Protein AF-0000000077098777 (afdb_homodimer)

Structure (mmCIF, N/CA/C/O backbone):
data_AF-0000000077098777-model_v1
#
loop_
_entity.id
_entity.type
_entity.pdbx_description
1 polymer 'Flavodoxin-like protein'
#
loop_
_atom_site.group_PDB
_atom_site.id
_atom_site.type_symbol
_atom_site.label_atom_id
_atom_site.label_alt_id
_atom_site.label_comp_id
_atom_site.label_asym_id
_atom_site.label_entity_id
_atom_site.label_seq_id
_atom_site.pdbx_PDB_ins_code
_atom_site.Cartn_x
_atom_site.Cartn_y
_atom_site.Cartn_z
_atom_site.occupancy
_atom_site.B_iso_or_equiv
_atom_site.auth_seq_id
_atom_site.auth_comp_id
_atom_site.auth_asym_id
_atom_site.auth_atom_id
_atom_site.pdbx_PDB_model_num
ATOM 1 N N . MET A 1 1 ? -3.531 -32.281 -8.953 1 84.44 1 MET A N 1
ATOM 2 C CA . MET A 1 1 ? -4.68 -31.438 -9.25 1 84.44 1 MET A CA 1
ATOM 3 C C . MET A 1 1 ? -4.273 -29.969 -9.273 1 84.44 1 MET A C 1
ATOM 5 O O . MET A 1 1 ? -3.361 -29.547 -8.555 1 84.44 1 MET A O 1
ATOM 9 N N . LYS A 1 2 ? -4.91 -29.172 -10.102 1 94.19 2 LYS A N 1
ATOM 10 C CA . LYS A 1 2 ? -4.594 -27.75 -10.141 1 94.19 2 LYS A CA 1
ATOM 11 C C . LYS A 1 2 ? -5.008 -27.062 -8.836 1 94.19 2 LYS A C 1
ATOM 13 O O . LYS A 1 2 ? -5.887 -27.547 -8.125 1 94.19 2 LYS A O 1
ATOM 18 N N . SER A 1 3 ? -4.34 -26.047 -8.523 1 96.81 3 SER A N 1
ATOM 19 C CA . SER A 1 3 ? -4.562 -25.438 -7.215 1 96.81 3 SER A CA 1
ATOM 20 C C . SER A 1 3 ? -4.836 -23.938 -7.34 1 96.81 3 SER A C 1
ATOM 22 O O . SER A 1 3 ? -4.316 -23.281 -8.25 1 96.81 3 SER A O 1
ATOM 24 N N . ILE A 1 4 ? -5.715 -23.453 -6.516 1 98.19 4 ILE A N 1
ATOM 25 C CA . ILE A 1 4 ? -5.992 -22.031 -6.352 1 98.19 4 ILE A CA 1
ATOM 26 C C . ILE A 1 4 ? -5.461 -21.547 -5.004 1 98.19 4 ILE A C 1
ATOM 28 O O . ILE A 1 4 ? -5.742 -22.156 -3.967 1 98.19 4 ILE A O 1
ATOM 32 N N . LEU A 1 5 ? -4.621 -20.594 -5.051 1 98.44 5 LEU A N 1
ATOM 33 C CA . LEU A 1 5 ? -4.297 -19.844 -3.84 1 98.44 5 LEU A CA 1
ATOM 34 C C . LEU A 1 5 ? -5.277 -18.688 -3.635 1 98.44 5 LEU A C 1
ATOM 36 O O . LEU A 1 5 ? -5.348 -17.781 -4.461 1 98.44 5 LEU A O 1
ATOM 40 N N . PHE A 1 6 ? -6.051 -18.797 -2.592 1 98.5 6 PHE A N 1
ATOM 41 C CA . PHE A 1 6 ? -6.977 -17.719 -2.24 1 98.5 6 PHE A CA 1
ATOM 42 C C . PHE A 1 6 ? -6.402 -16.859 -1.119 1 98.5 6 PHE A C 1
ATOM 44 O O . PHE A 1 6 ? -6.285 -17.312 0.021 1 98.5 6 PHE A O 1
ATOM 51 N N . VAL A 1 7 ? -6.023 -15.68 -1.488 1 98.31 7 VAL A N 1
ATOM 52 C CA . VAL A 1 7 ? -5.57 -14.672 -0.533 1 98.31 7 VAL A CA 1
ATOM 53 C C . VAL A 1 7 ? -6.762 -13.859 -0.031 1 98.31 7 VAL A C 1
ATOM 55 O O . VAL A 1 7 ? -7.246 -12.969 -0.728 1 98.31 7 VAL A O 1
ATOM 58 N N . ASN A 1 8 ? -7.184 -14.125 1.174 1 98 8 ASN A N 1
ATOM 59 C CA . ASN A 1 8 ? -8.375 -13.523 1.766 1 98 8 ASN A CA 1
ATOM 60 C C . ASN A 1 8 ? -8.023 -12.289 2.592 1 98 8 ASN A C 1
ATOM 62 O O . ASN A 1 8 ? -7.668 -12.406 3.766 1 98 8 ASN A O 1
ATOM 66 N N . GLY A 1 9 ? -8.133 -11.117 1.937 1 97.25 9 GLY A N 1
ATOM 67 C CA . GLY A 1 9 ? -7.867 -9.852 2.607 1 97.25 9 GLY A CA 1
ATOM 68 C C . GLY A 1 9 ? -9.117 -9.203 3.174 1 97.25 9 GLY A C 1
ATOM 69 O O . GLY A 1 9 ? -9.133 -8 3.432 1 97.25 9 GLY A O 1
ATOM 70 N N . CYS A 1 10 ? -10.18 -9.977 3.387 1 96.81 10 CYS A N 1
ATOM 71 C CA . CYS A 1 10 ? -11.445 -9.453 3.875 1 96.81 10 CYS A CA 1
ATOM 72 C C . CYS A 1 10 ? -11.492 -9.477 5.398 1 96.81 10 CYS A C 1
ATOM 74 O O . CYS A 1 10 ? -11.977 -10.438 5.996 1 96.81 10 CYS A O 1
ATOM 76 N N . ILE A 1 11 ? -11.172 -8.438 5.992 1 92.69 11 ILE A N 1
ATOM 77 C CA . ILE A 1 11 ? -10.898 -8.328 7.422 1 92.69 11 ILE A CA 1
ATOM 78 C C . ILE A 1 11 ? -12.188 -8.523 8.211 1 92.69 11 ILE A C 1
ATOM 80 O O . ILE A 1 11 ? -12.172 -9.008 9.344 1 92.69 11 ILE A O 1
ATOM 84 N N . ARG A 1 12 ? -13.359 -8.258 7.633 1 91.88 12 ARG A N 1
ATOM 85 C CA . ARG A 1 12 ? -14.625 -8.328 8.352 1 91.88 12 ARG A CA 1
ATOM 86 C C . ARG A 1 12 ? -15.219 -9.734 8.266 1 91.88 12 ARG A C 1
ATOM 88 O O . ARG A 1 12 ? -16.344 -9.961 8.703 1 91.88 12 ARG A O 1
ATOM 95 N N . GLY A 1 13 ? -14.5 -10.648 7.617 1 91.69 13 GLY A N 1
ATOM 96 C CA . GLY A 1 13 ? -14.922 -12.039 7.551 1 91.69 13 GLY A CA 1
ATOM 97 C C . GLY A 1 13 ? -16.234 -12.227 6.812 1 91.69 13 GLY A C 1
ATOM 98 O O . GLY A 1 13 ? -16.406 -11.727 5.703 1 91.69 13 GLY A O 1
ATOM 99 N N . GLU A 1 14 ? -17.172 -12.805 7.473 1 91.19 14 GLU A N 1
ATOM 100 C CA . GLU A 1 14 ? -18.422 -13.188 6.832 1 91.19 14 GLU A CA 1
ATOM 101 C C . GLU A 1 14 ? -19.312 -11.977 6.582 1 91.19 14 GLU A C 1
ATOM 103 O O . GLU A 1 14 ? -20.281 -12.055 5.824 1 91.19 14 GLU A O 1
ATOM 108 N N . GLU A 1 15 ? -18.984 -10.898 7.148 1 93.56 15 GLU A N 1
ATOM 109 C CA . GLU A 1 15 ? -19.734 -9.664 6.914 1 93.56 15 GLU A CA 1
ATOM 110 C C . GLU A 1 15 ? -19.219 -8.938 5.672 1 93.56 15 GLU A C 1
ATOM 112 O O . GLU A 1 15 ? -19.812 -7.941 5.246 1 93.56 15 GLU A O 1
ATOM 117 N N . SER A 1 16 ? -18.172 -9.484 5.117 1 96.25 16 SER A N 1
ATOM 118 C CA . SER A 1 16 ? -17.516 -8.805 4.004 1 96.25 16 SER A CA 1
ATOM 119 C C . SER A 1 16 ? -18.281 -9.016 2.703 1 96.25 16 SER A C 1
ATOM 121 O O . SER A 1 16 ? -18.484 -10.148 2.268 1 96.25 16 SER A O 1
ATOM 123 N N . ARG A 1 17 ? -18.719 -7.922 2.059 1 97.88 17 ARG A N 1
ATOM 124 C CA . ARG A 1 17 ? -19.328 -7.965 0.734 1 97.88 17 ARG A CA 1
ATOM 125 C C . ARG A 1 17 ? -18.344 -8.469 -0.312 1 97.88 17 ARG A C 1
ATOM 127 O O . ARG A 1 17 ? -18.734 -9.156 -1.26 1 97.88 17 ARG A O 1
ATOM 134 N N . THR A 1 18 ? -17.031 -8.117 -0.14 1 98.56 18 THR A N 1
ATOM 135 C CA . THR A 1 18 ? -15.969 -8.57 -1.039 1 98.56 18 THR A CA 1
ATOM 136 C C . THR A 1 18 ? -15.82 -10.086 -0.987 1 98.56 18 THR A C 1
ATOM 138 O O . THR A 1 18 ? -15.719 -10.742 -2.027 1 98.56 18 THR A O 1
ATOM 141 N N . LEU A 1 19 ? -15.852 -10.609 0.22 1 98.06 19 LEU A N 1
ATOM 142 C CA . LEU A 1 19 ? -15.688 -12.047 0.406 1 98.06 19 LEU A CA 1
ATOM 143 C C . LEU A 1 19 ? -16.812 -12.812 -0.267 1 98.06 19 LEU A C 1
ATOM 145 O O . LEU A 1 19 ? -16.594 -13.906 -0.802 1 98.06 19 LEU A O 1
ATOM 149 N N . LEU A 1 20 ? -18.016 -12.242 -0.249 1 98.31 20 LEU A N 1
ATOM 150 C CA . LEU A 1 20 ? -19.156 -12.875 -0.893 1 98.31 20 LEU A CA 1
ATOM 151 C C . LEU A 1 20 ? -18.875 -13.133 -2.367 1 98.31 20 LEU A C 1
ATOM 153 O O . LEU A 1 20 ? -19.141 -14.234 -2.865 1 98.31 20 LEU A O 1
ATOM 157 N N . MET A 1 21 ? -18.344 -12.148 -3.057 1 98.75 21 MET A N 1
ATOM 158 C CA . MET A 1 21 ? -18 -12.289 -4.469 1 98.75 21 MET A CA 1
ATOM 159 C C . MET A 1 21 ? -16.953 -13.375 -4.672 1 98.75 21 MET A C 1
ATOM 161 O O . MET A 1 21 ? -17.109 -14.25 -5.527 1 98.75 21 MET A O 1
ATOM 165 N N . ALA A 1 22 ? -15.898 -13.336 -3.889 1 98.62 22 ALA A N 1
ATOM 166 C CA . ALA A 1 22 ? -14.797 -14.281 -4.023 1 98.62 22 ALA A CA 1
ATOM 167 C C . ALA A 1 22 ? -15.25 -15.711 -3.73 1 98.62 22 ALA A C 1
ATOM 169 O O . ALA A 1 22 ? -14.883 -16.641 -4.445 1 98.62 22 ALA A O 1
ATOM 170 N N . ARG A 1 23 ? -16.047 -15.859 -2.682 1 98.31 23 ARG A N 1
ATOM 171 C CA . ARG A 1 23 ? -16.531 -17.188 -2.309 1 98.31 23 ARG A CA 1
ATOM 172 C C . ARG A 1 23 ? -17.406 -17.781 -3.404 1 98.31 23 ARG A C 1
ATOM 174 O O . ARG A 1 23 ? -17.328 -18.969 -3.697 1 98.31 23 ARG A O 1
ATOM 181 N N . ARG A 1 24 ? -18.234 -16.953 -3.965 1 98.56 24 ARG A N 1
ATOM 182 C CA . ARG A 1 24 ? -19.062 -17.438 -5.051 1 98.56 24 ARG A CA 1
ATOM 183 C C . ARG A 1 24 ? -18.219 -17.953 -6.211 1 98.56 24 ARG A C 1
ATOM 185 O O . ARG A 1 24 ? -18.484 -19.031 -6.762 1 98.56 24 ARG A O 1
ATOM 192 N N . PHE A 1 25 ? -17.219 -17.188 -6.609 1 98.88 25 PHE A N 1
ATOM 193 C CA . PHE A 1 25 ? -16.281 -17.594 -7.645 1 98.88 25 PHE A CA 1
ATOM 194 C C . PHE A 1 25 ? -15.617 -18.922 -7.281 1 98.88 25 PHE A C 1
ATOM 196 O O . PHE A 1 25 ? -15.594 -19.844 -8.094 1 98.88 25 PHE A O 1
ATOM 203 N N . LEU A 1 26 ? -15.102 -19.047 -6.051 1 98.69 26 LEU A N 1
ATOM 204 C CA . LEU A 1 26 ? -14.383 -20.234 -5.598 1 98.69 26 LEU A CA 1
ATOM 205 C C . LEU A 1 26 ? -15.312 -21.438 -5.527 1 98.69 26 LEU A C 1
ATOM 207 O O . LEU A 1 26 ? -14.914 -22.547 -5.867 1 98.69 26 LEU A O 1
ATOM 211 N N . ASP A 1 27 ? -16.531 -21.188 -5.074 1 98.31 27 ASP A N 1
ATOM 212 C CA . ASP A 1 27 ? -17.516 -22.266 -4.977 1 98.31 27 ASP A CA 1
ATOM 213 C C . ASP A 1 27 ? -17.781 -22.891 -6.348 1 98.31 27 ASP A C 1
ATOM 215 O O . ASP A 1 27 ? -17.984 -24.094 -6.461 1 98.31 27 ASP A O 1
ATOM 219 N N . CYS A 1 28 ? -17.797 -22.047 -7.344 1 98.31 28 CYS A N 1
ATOM 220 C CA . CYS A 1 28 ? -18.031 -22.531 -8.703 1 98.31 28 CYS A CA 1
ATOM 221 C C . CYS A 1 28 ? -16.891 -23.422 -9.164 1 98.31 28 CYS A C 1
ATOM 223 O O . CYS A 1 28 ? -17.062 -24.219 -10.102 1 98.31 28 CYS A O 1
ATOM 225 N N . LEU A 1 29 ? -15.734 -23.312 -8.539 1 97.75 29 LEU A N 1
ATOM 226 C CA . LEU A 1 29 ? -14.555 -24.031 -9.008 1 97.75 29 LEU A CA 1
ATOM 227 C C . LEU A 1 29 ? -14.211 -25.188 -8.07 1 97.75 29 LEU A C 1
ATOM 229 O O . LEU A 1 29 ? -13.203 -25.875 -8.258 1 97.75 29 LEU A O 1
ATOM 233 N N . ARG A 1 30 ? -15.062 -25.25 -7.07 1 94.81 30 ARG A N 1
ATOM 234 C CA . ARG A 1 30 ? -14.867 -26.359 -6.148 1 94.81 30 ARG A CA 1
ATOM 235 C C . ARG A 1 30 ? -14.953 -27.703 -6.875 1 94.81 30 ARG A C 1
ATOM 237 O O . ARG A 1 30 ? -15.805 -27.875 -7.746 1 94.81 30 ARG A O 1
ATOM 244 N N . GLY A 1 31 ? -14.125 -28.656 -6.5 1 93.81 31 GLY A N 1
ATOM 245 C CA . GLY A 1 31 ? -14.094 -29.953 -7.168 1 93.81 31 GLY A CA 1
ATOM 246 C C . GLY A 1 31 ? -13.133 -30 -8.344 1 93.81 31 GLY A C 1
ATOM 247 O O . GLY A 1 31 ? -12.586 -31.047 -8.656 1 93.81 31 GLY A O 1
ATOM 248 N N . LYS A 1 32 ? -12.961 -28.875 -8.953 1 95.69 32 LYS A N 1
ATOM 249 C CA . LYS A 1 32 ? -12.047 -28.797 -10.086 1 95.69 32 LYS A CA 1
ATOM 250 C C . LYS A 1 32 ? -10.648 -28.375 -9.641 1 95.69 32 LYS A C 1
ATOM 252 O O . LYS A 1 32 ? -9.648 -28.781 -10.242 1 95.69 32 LYS A O 1
ATOM 257 N N . TYR A 1 33 ? -10.594 -27.562 -8.617 1 96.88 33 TYR A N 1
ATOM 258 C CA . TYR A 1 33 ? -9.336 -27.047 -8.086 1 96.88 33 TYR A CA 1
ATOM 259 C C . TYR A 1 33 ? -9.227 -27.328 -6.586 1 96.88 33 TYR A C 1
ATOM 261 O O . TYR A 1 33 ? -10.227 -27.297 -5.871 1 96.88 33 TYR A O 1
ATOM 269 N N . GLU A 1 34 ? -8.047 -27.609 -6.18 1 97.06 34 GLU A N 1
ATOM 270 C CA . GLU A 1 34 ? -7.758 -27.562 -4.746 1 97.06 34 GLU A CA 1
ATOM 271 C C . GLU A 1 34 ? -7.535 -26.125 -4.285 1 97.06 34 GLU A C 1
ATOM 273 O O . GLU A 1 34 ? -6.699 -25.406 -4.844 1 97.06 34 GLU A O 1
ATOM 278 N N . ILE A 1 35 ? -8.25 -25.766 -3.285 1 97.12 35 ILE A N 1
ATOM 279 C CA . ILE A 1 35 ? -8.195 -24.375 -2.85 1 97.12 35 ILE A CA 1
ATOM 280 C C . ILE A 1 35 ? -7.406 -24.266 -1.546 1 97.12 35 ILE A C 1
ATOM 282 O O . ILE A 1 35 ? -7.734 -24.938 -0.563 1 97.12 35 ILE A O 1
ATOM 286 N N . THR A 1 36 ? -6.355 -23.531 -1.562 1 96.38 36 THR A N 1
ATOM 287 C CA . THR A 1 36 ? -5.617 -23.141 -0.365 1 96.38 36 THR A CA 1
ATOM 288 C C . THR A 1 36 ? -5.918 -21.688 0.015 1 96.38 36 THR A C 1
ATOM 290 O O . THR A 1 36 ? -5.746 -20.781 -0.797 1 96.38 36 THR A O 1
ATOM 293 N N . GLU A 1 37 ? -6.383 -21.547 1.214 1 96.25 37 GLU A N 1
ATOM 294 C CA . GLU A 1 37 ? -6.75 -20.203 1.659 1 96.25 37 GLU A CA 1
ATOM 295 C C . GLU A 1 37 ? -5.738 -19.672 2.662 1 96.25 37 GLU A C 1
ATOM 297 O O . GLU A 1 37 ? -5.352 -20.359 3.605 1 96.25 37 GLU A O 1
ATOM 302 N N . VAL A 1 38 ? -5.266 -18.5 2.346 1 94 38 VAL A N 1
ATOM 303 C CA . VAL A 1 38 ? -4.477 -17.703 3.291 1 94 38 VAL A CA 1
ATOM 304 C C . VAL A 1 38 ? -5.363 -16.656 3.955 1 94 38 VAL A C 1
ATOM 306 O O . VAL A 1 38 ? -5.852 -15.734 3.293 1 94 38 VAL A O 1
ATOM 309 N N . ASN A 1 39 ? -5.59 -16.938 5.332 1 84.88 39 ASN A N 1
ATOM 310 C CA . ASN A 1 39 ? -6.414 -16.016 6.102 1 84.88 39 ASN A CA 1
ATOM 311 C C . ASN A 1 39 ? -5.559 -15.062 6.926 1 84.88 39 ASN A C 1
ATOM 313 O O . ASN A 1 39 ? -4.395 -15.352 7.211 1 84.88 39 ASN A O 1
ATOM 317 N N . GLY A 1 40 ? -6.113 -14.094 7.305 1 69.88 40 GLY A N 1
ATOM 318 C CA . GLY A 1 40 ? -5.453 -13.188 8.234 1 69.88 40 GLY A CA 1
ATOM 319 C C . GLY A 1 40 ? -4.152 -12.625 7.695 1 69.88 40 GLY A C 1
ATOM 320 O O . GLY A 1 40 ? -3.09 -12.82 8.289 1 69.88 40 GLY A O 1
ATOM 321 N N . LEU A 1 41 ? -4.066 -12.016 6.84 1 80.62 41 LEU A N 1
ATOM 322 C CA . LEU A 1 41 ? -2.93 -11.57 6.039 1 80.62 41 LEU A CA 1
ATOM 323 C C . LEU A 1 41 ? -1.702 -11.352 6.918 1 80.62 41 LEU A C 1
ATOM 325 O O . LEU A 1 41 ? -1.754 -11.562 8.133 1 80.62 41 LEU A O 1
ATOM 329 N N . CYS A 1 42 ? -0.507 -10.922 6.457 1 86.44 42 CYS A N 1
ATOM 330 C CA . CYS A 1 42 ? 0.834 -10.898 7.027 1 86.44 42 CYS A CA 1
ATOM 331 C C . CYS A 1 42 ? 1.105 -9.57 7.73 1 86.44 42 CYS A C 1
ATOM 333 O O . CYS A 1 42 ? 0.358 -8.609 7.559 1 86.44 42 CYS A O 1
ATOM 335 N N . LEU A 1 43 ? 1.99 -9.703 8.633 1 92.81 43 LEU A N 1
ATOM 336 C CA . LEU A 1 43 ? 2.533 -8.484 9.219 1 92.81 43 LEU A CA 1
ATOM 337 C C . LEU A 1 43 ? 3.631 -7.898 8.336 1 92.81 43 LEU A C 1
ATOM 339 O O . LEU A 1 43 ? 4.32 -8.633 7.629 1 92.81 43 LEU A O 1
ATOM 343 N N . PRO A 1 44 ? 3.689 -6.543 8.367 1 95.38 44 PRO A N 1
ATOM 344 C CA . PRO A 1 44 ? 4.797 -5.926 7.633 1 95.38 44 PRO A CA 1
ATOM 345 C C . PRO A 1 44 ? 6.164 -6.441 8.078 1 95.38 44 PRO A C 1
ATOM 347 O O . PRO A 1 44 ? 6.352 -6.75 9.258 1 95.38 44 PRO A O 1
ATOM 350 N N . LEU A 1 45 ? 7.059 -6.5 7.156 1 93.62 45 LEU A N 1
ATOM 351 C CA . LEU A 1 45 ? 8.438 -6.848 7.5 1 93.62 45 LEU A CA 1
ATOM 352 C C . LEU A 1 45 ? 9.078 -5.754 8.344 1 93.62 45 LEU A C 1
ATOM 354 O O . LEU A 1 45 ? 8.984 -4.57 8.008 1 93.62 45 LEU A O 1
ATOM 358 N N . ASP A 1 46 ? 9.625 -6.172 9.453 1 92.88 46 ASP A N 1
ATOM 359 C CA . ASP A 1 46 ? 10.438 -5.223 10.203 1 92.88 46 ASP A CA 1
ATOM 360 C C . ASP A 1 46 ? 11.93 -5.441 9.93 1 92.88 46 ASP A C 1
ATOM 362 O O . ASP A 1 46 ? 12.297 -6.23 9.055 1 92.88 46 ASP A O 1
ATOM 366 N N . ARG A 1 47 ? 12.75 -4.695 10.602 1 93.12 47 ARG A N 1
ATOM 367 C CA . ARG A 1 47 ? 14.18 -4.688 10.336 1 93.12 47 ARG A CA 1
ATOM 368 C C . ARG A 1 47 ? 14.781 -6.078 10.531 1 93.12 47 ARG A C 1
ATOM 370 O O . ARG A 1 47 ? 15.562 -6.543 9.703 1 93.12 47 ARG A O 1
ATOM 377 N N . GLU A 1 48 ? 14.43 -6.695 11.586 1 94.06 48 GLU A N 1
ATOM 378 C CA . GLU A 1 48 ? 14.984 -8.016 11.898 1 94.06 48 GLU A CA 1
ATOM 379 C C . GLU A 1 48 ? 14.531 -9.055 10.875 1 94.06 48 GLU A C 1
ATOM 381 O O . GLU A 1 48 ? 15.336 -9.875 10.43 1 94.06 48 GLU A O 1
ATOM 386 N N . ALA A 1 49 ? 13.242 -9.008 10.555 1 93.62 49 ALA A N 1
ATOM 387 C CA . ALA A 1 49 ? 12.711 -9.938 9.555 1 93.62 49 ALA A CA 1
ATOM 388 C C . ALA A 1 49 ? 13.398 -9.734 8.211 1 93.62 49 ALA A C 1
ATOM 390 O O . ALA A 1 49 ? 13.727 -10.703 7.52 1 93.62 49 ALA A O 1
ATOM 391 N N . LEU A 1 50 ? 13.625 -8.523 7.84 1 94 50 LEU A N 1
ATOM 392 C CA . LEU A 1 50 ? 14.297 -8.211 6.582 1 94 50 LEU A CA 1
ATOM 393 C C . LEU A 1 50 ? 15.719 -8.75 6.574 1 94 50 LEU A C 1
ATOM 395 O O . LEU A 1 50 ? 16.156 -9.352 5.594 1 94 50 LEU A O 1
ATOM 399 N N . LYS A 1 51 ? 16.422 -8.508 7.668 1 95.06 51 LYS A N 1
ATOM 400 C CA . LYS A 1 51 ? 17.812 -8.984 7.777 1 95.06 51 LYS A CA 1
ATOM 401 C C . LYS A 1 51 ? 17.875 -10.508 7.66 1 95.06 51 LYS A C 1
ATOM 403 O O . LYS A 1 51 ? 18.734 -11.039 6.969 1 95.06 51 LYS A O 1
ATOM 408 N N . LYS A 1 52 ? 16.969 -11.125 8.344 1 97 52 LYS A N 1
ATO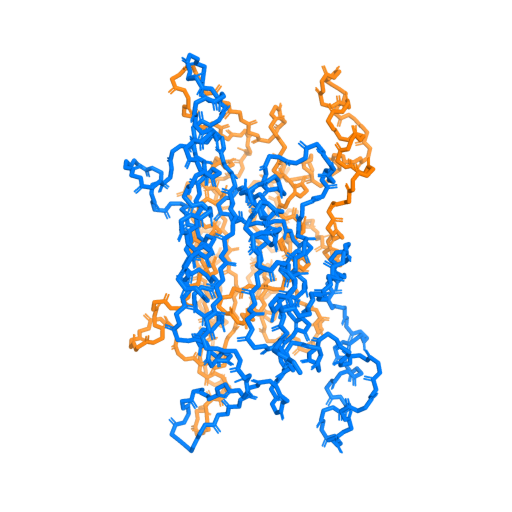M 409 C CA . LYS A 1 52 ? 16.922 -12.578 8.281 1 97 52 LYS A CA 1
ATOM 410 C C . LYS A 1 52 ? 16.625 -13.062 6.867 1 97 52 LYS A C 1
ATOM 412 O O . LYS A 1 52 ? 17.312 -13.953 6.355 1 97 52 LYS A O 1
ATOM 417 N N . ARG A 1 53 ? 15.656 -12.477 6.266 1 96.56 53 ARG A N 1
ATOM 418 C CA . ARG A 1 53 ? 15.273 -12.859 4.91 1 96.56 53 ARG A CA 1
ATOM 419 C C . ARG A 1 53 ? 16.438 -12.648 3.939 1 96.56 53 ARG A C 1
ATOM 421 O O . ARG A 1 53 ? 16.703 -13.508 3.1 1 96.56 53 ARG A O 1
ATOM 428 N N . ASP A 1 54 ? 17.062 -11.516 4.066 1 94.75 54 ASP A N 1
ATOM 429 C CA . ASP A 1 54 ? 18.188 -11.211 3.189 1 94.75 54 ASP A CA 1
ATOM 430 C C . ASP A 1 54 ? 19.328 -12.227 3.369 1 94.75 54 ASP A C 1
ATOM 432 O O . ASP A 1 54 ? 19.906 -12.688 2.391 1 94.75 54 ASP A O 1
ATOM 436 N N . ARG A 1 55 ? 19.578 -12.508 4.609 1 97.19 55 ARG A N 1
ATOM 437 C CA . ARG A 1 55 ? 20.641 -13.477 4.91 1 97.19 55 ARG A CA 1
ATOM 438 C C . ARG A 1 55 ? 20.312 -14.844 4.316 1 97.19 55 ARG A C 1
ATOM 440 O O . ARG A 1 55 ? 21.156 -15.461 3.664 1 97.19 55 ARG A O 1
ATOM 447 N N . LEU A 1 56 ? 19.125 -15.289 4.555 1 97.94 56 LEU A N 1
ATOM 448 C CA . LEU A 1 56 ? 18.703 -16.594 4.07 1 97.94 56 LEU A CA 1
ATOM 449 C C . LEU A 1 56 ? 18.688 -16.641 2.547 1 97.94 56 LEU A C 1
ATOM 451 O O . LEU A 1 56 ? 19.094 -17.625 1.939 1 97.94 56 LEU A O 1
ATOM 455 N N . ALA A 1 57 ? 18.219 -15.586 1.951 1 96.19 57 ALA A N 1
ATOM 456 C CA . ALA A 1 57 ? 18.188 -15.492 0.494 1 96.19 57 ALA A CA 1
ATOM 457 C C . ALA A 1 57 ? 19.609 -15.562 -0.09 1 96.19 57 ALA A C 1
ATOM 459 O O . ALA A 1 57 ? 19.828 -16.25 -1.093 1 96.19 57 ALA A O 1
ATOM 460 N N . ALA A 1 58 ? 20.531 -14.859 0.52 1 95.75 58 ALA A N 1
ATOM 461 C CA . ALA A 1 58 ? 21.922 -14.859 0.067 1 95.75 58 ALA A CA 1
ATOM 462 C C . ALA A 1 58 ? 22.516 -16.266 0.112 1 95.75 58 ALA A C 1
ATOM 464 O O . ALA A 1 58 ? 23.375 -16.594 -0.696 1 95.75 58 ALA A O 1
ATOM 465 N N . GLN A 1 59 ? 21.984 -17.047 1.018 1 96.81 59 GLN A N 1
ATOM 466 C CA . GLN A 1 59 ? 22.469 -18.406 1.185 1 96.81 59 GLN A CA 1
ATOM 467 C C . GLN A 1 59 ? 21.703 -19.375 0.282 1 96.81 59 GLN A C 1
ATOM 469 O O . GLN A 1 59 ? 22.062 -20.562 0.197 1 96.81 59 GLN A O 1
ATOM 474 N N . GLY A 1 60 ? 20.672 -18.875 -0.29 1 94.75 60 GLY A N 1
ATOM 475 C CA . GLY A 1 60 ? 19.844 -19.734 -1.098 1 94.75 60 GLY A CA 1
ATOM 476 C C . GLY A 1 60 ? 19.016 -20.703 -0.271 1 94.75 60 GLY A C 1
ATOM 477 O O . GLY A 1 60 ? 18.625 -21.781 -0.75 1 94.75 60 GLY A O 1
ATOM 478 N N . ASN A 1 61 ? 18.875 -20.406 0.956 1 96.94 61 ASN A N 1
ATOM 479 C CA . ASN A 1 61 ? 18.078 -21.234 1.846 1 96.94 61 ASN A CA 1
ATOM 480 C C . ASN A 1 61 ? 16.594 -20.844 1.791 1 96.94 61 ASN A C 1
ATOM 482 O O . ASN A 1 61 ? 16.125 -20.078 2.627 1 96.94 61 ASN A O 1
ATOM 486 N N . TRP A 1 62 ? 15.93 -21.484 0.975 1 97.56 62 TRP A N 1
ATOM 487 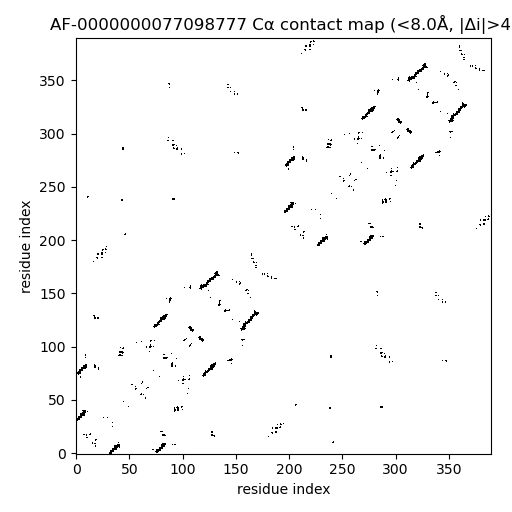C CA . TRP A 1 62 ? 14.547 -21.109 0.699 1 97.56 62 TRP A CA 1
ATOM 488 C C . TRP A 1 62 ? 13.578 -21.953 1.528 1 97.56 62 TRP A C 1
ATOM 490 O O . TRP A 1 62 ? 12.367 -21.75 1.476 1 97.56 62 TRP A O 1
ATOM 500 N N . ASP A 1 63 ? 14.086 -22.875 2.365 1 97.25 63 ASP A N 1
ATOM 501 C CA . ASP A 1 63 ? 13.234 -23.812 3.098 1 97.25 63 ASP A CA 1
ATOM 502 C C . ASP A 1 63 ? 12.766 -23.203 4.418 1 97.25 63 ASP A C 1
ATOM 504 O O . ASP A 1 63 ? 11.852 -23.734 5.062 1 97.25 63 ASP A O 1
ATOM 508 N N . ASP A 1 64 ? 13.375 -22.125 4.824 1 97.25 64 ASP A N 1
ATOM 509 C CA . ASP A 1 64 ? 12.992 -21.5 6.078 1 97.25 64 ASP A CA 1
ATOM 510 C C . ASP A 1 64 ? 11.539 -21.016 6.031 1 97.25 64 ASP A C 1
ATOM 512 O O . ASP A 1 64 ? 11.07 -20.531 5 1 97.25 64 ASP A O 1
ATOM 516 N N . PRO A 1 65 ? 10.875 -21.016 7.137 1 95.38 65 PRO A N 1
ATOM 517 C CA . PRO A 1 65 ? 9.461 -20.641 7.203 1 95.38 65 PRO A CA 1
ATOM 518 C C . PRO A 1 65 ? 9.203 -19.203 6.77 1 95.38 65 PRO A C 1
ATOM 520 O O . PRO A 1 65 ? 8.078 -18.859 6.398 1 95.38 65 PRO A O 1
ATOM 523 N N . VAL A 1 66 ? 10.25 -18.359 6.742 1 94.75 66 VAL A N 1
ATOM 524 C CA . VAL A 1 66 ? 10.094 -16.969 6.32 1 94.75 66 VAL A CA 1
ATOM 525 C C . VAL A 1 66 ? 9.648 -16.922 4.859 1 94.75 66 VAL A C 1
ATOM 527 O O . VAL A 1 66 ? 9.078 -15.93 4.41 1 94.75 66 VAL A O 1
ATOM 530 N N . PHE A 1 67 ? 9.836 -18.062 4.188 1 97.31 67 PHE A N 1
ATOM 531 C CA . PHE A 1 67 ? 9.523 -18.078 2.762 1 97.31 67 PHE A CA 1
ATOM 532 C C . PHE A 1 67 ? 8.266 -18.891 2.49 1 97.31 67 PHE A C 1
ATOM 534 O O . PHE A 1 67 ? 7.953 -19.188 1.336 1 97.31 67 PHE A O 1
ATOM 541 N N . ASP A 1 68 ? 7.473 -19.219 3.531 1 95.81 68 ASP A N 1
ATOM 542 C CA . ASP A 1 68 ? 6.316 -20.094 3.365 1 95.81 68 ASP A CA 1
ATOM 543 C C . ASP A 1 68 ? 5.305 -19.484 2.393 1 95.81 68 ASP A C 1
ATOM 545 O O . ASP A 1 68 ? 4.828 -20.172 1.485 1 95.81 68 ASP A O 1
ATOM 549 N N . GLU A 1 69 ? 5.016 -18.25 2.568 1 96.75 69 GLU A N 1
ATOM 550 C CA . GLU A 1 69 ? 4.039 -17.609 1.695 1 96.75 69 GLU A CA 1
ATOM 551 C C . GLU A 1 69 ? 4.527 -17.578 0.25 1 96.75 69 GLU A C 1
ATOM 553 O O . GLU A 1 69 ? 3.752 -17.812 -0.679 1 96.75 69 GLU A O 1
ATOM 558 N N . ALA A 1 70 ? 5.793 -17.25 0.103 1 97.62 70 ALA A N 1
ATOM 559 C CA . ALA A 1 70 ? 6.375 -17.219 -1.235 1 97.62 70 ALA A CA 1
ATOM 560 C C . ALA A 1 70 ? 6.316 -18.594 -1.897 1 97.62 70 ALA A C 1
ATOM 562 O O . ALA A 1 70 ? 5.965 -18.703 -3.074 1 97.62 70 ALA A O 1
ATOM 563 N N . ARG A 1 71 ? 6.609 -19.594 -1.162 1 97.25 71 ARG A N 1
ATOM 564 C CA . ARG A 1 71 ? 6.594 -20.938 -1.705 1 97.25 71 ARG A CA 1
ATOM 565 C C . ARG A 1 71 ? 5.172 -21.375 -2.059 1 97.25 71 ARG A C 1
ATOM 567 O O . ARG A 1 71 ? 4.949 -21.984 -3.102 1 97.25 71 ARG A O 1
ATOM 574 N N . THR A 1 72 ? 4.215 -21.047 -1.168 1 96.38 72 THR A N 1
ATOM 575 C CA . THR A 1 72 ? 2.818 -21.344 -1.453 1 96.38 72 THR A CA 1
ATOM 576 C C . THR A 1 72 ? 2.357 -20.641 -2.725 1 96.38 72 THR A C 1
ATOM 578 O O . THR A 1 72 ? 1.684 -21.234 -3.564 1 96.38 72 THR A O 1
ATOM 581 N N . PHE A 1 73 ? 2.736 -19.438 -2.881 1 98 73 PHE A N 1
ATOM 582 C CA . PHE A 1 73 ? 2.404 -18.656 -4.062 1 98 73 PHE A CA 1
ATOM 583 C C . PHE A 1 73 ? 2.955 -19.312 -5.32 1 98 73 PHE A C 1
ATOM 585 O O . PHE A 1 73 ? 2.258 -19.406 -6.336 1 98 73 PHE A O 1
ATOM 592 N N . LEU A 1 74 ? 4.172 -19.797 -5.238 1 97.56 74 LEU A N 1
ATOM 593 C CA . LEU A 1 74 ? 4.867 -20.375 -6.383 1 97.56 74 LEU A CA 1
ATOM 594 C C . LEU A 1 74 ? 4.133 -21.609 -6.895 1 97.56 74 LEU A C 1
ATOM 596 O O . LEU A 1 74 ? 4.184 -21.906 -8.094 1 97.56 74 LEU A O 1
ATOM 600 N N . GLU A 1 75 ? 3.43 -22.203 -6.023 1 95.12 75 GLU A N 1
ATOM 601 C CA . GLU A 1 75 ? 2.857 -23.5 -6.352 1 95.12 75 GLU A CA 1
ATOM 602 C C . GLU A 1 75 ? 1.451 -23.359 -6.922 1 95.12 75 GLU A C 1
ATOM 604 O O . GLU A 1 75 ? 0.9 -24.312 -7.477 1 95.12 75 GLU A O 1
ATOM 609 N N . ALA A 1 76 ? 0.908 -22.25 -6.84 1 97.75 76 ALA A N 1
ATOM 610 C CA . ALA A 1 76 ? -0.484 -22.062 -7.238 1 97.75 76 ALA A CA 1
ATOM 611 C C . ALA A 1 76 ? -0.613 -21.953 -8.758 1 97.75 76 ALA A C 1
ATOM 613 O O . ALA A 1 76 ? 0.227 -21.344 -9.422 1 97.75 76 ALA A O 1
ATOM 614 N N . ASP A 1 77 ? -1.683 -22.547 -9.289 1 97.81 77 ASP A N 1
ATOM 615 C CA . ASP A 1 77 ? -1.992 -22.438 -10.711 1 97.81 77 ASP A CA 1
ATOM 616 C C . ASP A 1 77 ? -2.797 -21.172 -11 1 97.81 77 ASP A C 1
ATOM 618 O O . ASP A 1 77 ? -2.77 -20.656 -12.117 1 97.81 77 ASP A O 1
ATOM 622 N N . ILE A 1 78 ? -3.547 -20.75 -10.008 1 98.19 78 ILE A N 1
ATOM 623 C CA . ILE A 1 78 ? -4.367 -19.531 -10.047 1 98.19 78 ILE A CA 1
ATOM 624 C C . ILE A 1 78 ? -4.258 -18.797 -8.727 1 98.19 78 ILE A C 1
ATOM 626 O O . ILE A 1 78 ? -4.223 -19.406 -7.656 1 98.19 78 ILE A O 1
ATOM 630 N N . VAL A 1 79 ? -4.199 -17.516 -8.82 1 98.62 79 VAL A N 1
ATOM 631 C CA . VAL A 1 79 ? -4.199 -16.703 -7.609 1 98.62 79 VAL A CA 1
ATOM 632 C C . VAL A 1 79 ? -5.473 -15.867 -7.547 1 98.62 79 VAL A C 1
ATOM 634 O O . VAL A 1 79 ? -5.82 -15.18 -8.516 1 98.62 79 VAL A O 1
ATOM 637 N N . VAL A 1 80 ? -6.211 -15.977 -6.488 1 98.81 80 VAL A N 1
ATOM 638 C CA . VAL A 1 80 ? -7.391 -15.164 -6.215 1 98.81 80 VAL A CA 1
ATOM 639 C C . VAL A 1 80 ? -7.137 -14.281 -4.996 1 98.81 80 VAL A C 1
ATOM 641 O O . VAL A 1 80 ? -6.773 -14.773 -3.926 1 98.81 80 VAL A O 1
ATOM 644 N N . LEU A 1 81 ? -7.25 -13.023 -5.18 1 98.69 81 LEU A N 1
ATOM 645 C CA . LEU A 1 81 ? -7.125 -12.062 -4.09 1 98.69 81 LEU A CA 1
ATOM 646 C C . LEU A 1 81 ? -8.422 -11.289 -3.887 1 98.69 81 LEU A C 1
ATOM 648 O O . LEU A 1 81 ? -8.992 -10.758 -4.844 1 98.69 81 LEU A O 1
ATOM 652 N N . ALA A 1 82 ? -8.93 -11.297 -2.684 1 98.56 82 ALA A N 1
ATOM 653 C CA . ALA A 1 82 ? -10.117 -10.516 -2.334 1 98.56 82 ALA A CA 1
ATOM 654 C C . ALA A 1 82 ? -9.805 -9.516 -1.224 1 98.56 82 ALA A C 1
ATOM 656 O O . ALA A 1 82 ? -9.297 -9.891 -0.163 1 98.56 82 ALA A O 1
ATOM 657 N N . ALA A 1 83 ? -10.07 -8.289 -1.474 1 98.06 83 ALA A N 1
ATOM 658 C CA . ALA A 1 83 ? -9.852 -7.254 -0.471 1 98.06 83 ALA A CA 1
ATOM 659 C C . ALA A 1 83 ? -10.727 -6.031 -0.745 1 98.06 83 ALA A C 1
ATOM 661 O O . ALA A 1 83 ? -10.953 -5.668 -1.902 1 98.06 83 ALA A O 1
ATOM 662 N N . PRO A 1 84 ? -11.203 -5.395 0.324 1 97.38 84 PRO A N 1
ATOM 663 C CA . PRO A 1 84 ? -11.938 -4.141 0.106 1 97.38 84 PRO A CA 1
ATOM 664 C C . PRO A 1 84 ? -11.039 -3.01 -0.382 1 97.38 84 PRO A C 1
ATOM 666 O O . PRO A 1 84 ? -9.812 -3.143 -0.373 1 97.38 84 PRO A O 1
ATOM 669 N N . PHE A 1 85 ? -11.664 -1.979 -0.852 1 97.62 85 PHE A N 1
ATOM 670 C CA . PHE A 1 85 ? -10.969 -0.779 -1.312 1 97.62 85 PHE A CA 1
ATOM 671 C C . PHE A 1 85 ? -10.891 0.258 -0.198 1 97.62 85 PHE A C 1
ATOM 673 O O . PHE A 1 85 ? -11.914 0.783 0.246 1 97.62 85 PHE A O 1
ATOM 680 N N . TRP A 1 86 ? -9.688 0.524 0.302 1 96.06 86 TRP A N 1
ATOM 681 C CA . TRP A 1 86 ? -9.43 1.509 1.347 1 96.06 86 TRP A CA 1
ATOM 682 C C . TRP A 1 86 ? -8.492 2.604 0.844 1 96.06 86 TRP A C 1
ATOM 684 O O . TRP A 1 86 ? -7.336 2.34 0.516 1 96.06 86 TRP A O 1
ATOM 694 N N . GLU A 1 87 ? -8.984 3.824 0.795 1 93.62 87 GLU A N 1
ATOM 695 C CA . GLU A 1 87 ? -8.195 5.008 0.472 1 93.62 87 GLU A CA 1
ATOM 696 C C . GLU A 1 87 ? -7.375 4.797 -0.795 1 93.62 87 GLU A C 1
ATOM 698 O O . GLU A 1 87 ? -6.18 5.094 -0.822 1 93.62 87 GLU A O 1
ATOM 703 N N . GLY A 1 88 ? -7.992 4.309 -1.783 1 96.5 88 GLY A N 1
ATOM 704 C CA . GLY A 1 88 ? -7.367 4.238 -3.096 1 96.5 88 GLY A CA 1
ATOM 705 C C . GLY A 1 88 ? -6.68 2.914 -3.357 1 96.5 88 GLY A C 1
A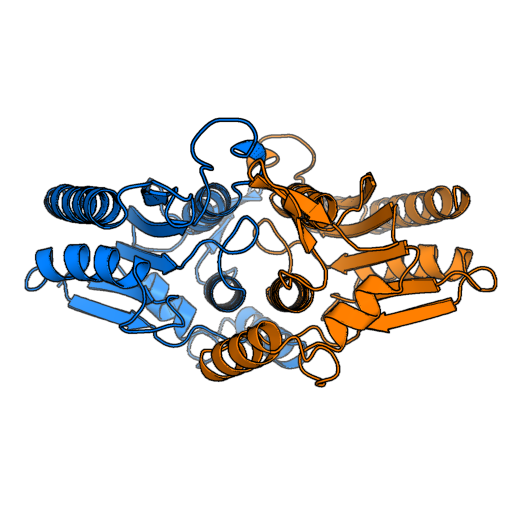TOM 706 O O . GLY A 1 88 ? -6.168 2.68 -4.457 1 96.5 88 GLY A O 1
ATOM 707 N N . THR A 1 89 ? -6.562 2.07 -2.383 1 97.69 89 THR A N 1
ATOM 708 C CA . THR A 1 89 ? -5.969 0.749 -2.559 1 97.69 89 THR A CA 1
ATOM 709 C C . THR A 1 89 ? -6.688 -0.286 -1.696 1 97.69 89 THR A C 1
ATOM 711 O O . THR A 1 89 ? -7.918 -0.318 -1.653 1 97.69 89 THR A O 1
ATOM 714 N N . PHE A 1 90 ? -5.973 -1.191 -1.07 1 97.38 90 PHE A N 1
ATOM 715 C CA . PHE A 1 90 ? -6.535 -2.227 -0.21 1 97.38 90 PHE A CA 1
ATOM 716 C C . PHE A 1 90 ? -5.832 -2.248 1.142 1 97.38 90 PHE A C 1
ATOM 718 O O . PHE A 1 90 ? -4.902 -1.471 1.377 1 97.38 90 PHE A O 1
ATOM 725 N N . PRO A 1 91 ? -6.312 -3.006 2.104 1 96.81 91 PRO A N 1
ATOM 726 C CA . PRO A 1 91 ? -5.773 -2.98 3.465 1 96.81 91 PRO A CA 1
ATOM 727 C C . PRO A 1 91 ? -4.273 -3.258 3.514 1 96.81 91 PRO A C 1
ATOM 729 O O . PRO A 1 91 ? -3.768 -4.078 2.746 1 96.81 91 PRO A O 1
ATOM 732 N N . ALA A 1 92 ? -3.611 -2.625 4.457 1 96.88 92 ALA A N 1
ATOM 733 C CA . ALA A 1 92 ? -2.164 -2.738 4.625 1 96.88 92 ALA A CA 1
ATOM 734 C C . ALA A 1 92 ? -1.746 -4.195 4.812 1 96.88 92 ALA A C 1
ATOM 736 O O . ALA A 1 92 ? -0.659 -4.594 4.391 1 96.88 92 ALA A O 1
ATOM 737 N N . ALA A 1 93 ? -2.633 -4.977 5.43 1 96.81 93 ALA A N 1
ATOM 738 C CA . ALA A 1 93 ? -2.322 -6.391 5.641 1 96.81 93 ALA A CA 1
ATOM 739 C C . ALA A 1 93 ? -2.123 -7.113 4.312 1 96.81 93 ALA A C 1
ATOM 741 O O . ALA A 1 93 ? -1.306 -8.031 4.211 1 96.81 93 ALA A O 1
ATOM 742 N N . VAL A 1 94 ? -2.828 -6.695 3.301 1 97.5 94 VAL A N 1
ATOM 743 C CA . VAL A 1 94 ? -2.682 -7.277 1.972 1 97.5 94 VAL A CA 1
ATOM 744 C C . VAL A 1 94 ? -1.357 -6.836 1.354 1 97.5 94 VAL A C 1
ATOM 746 O O . VAL A 1 94 ? -0.667 -7.629 0.713 1 97.5 94 VAL A O 1
ATOM 749 N N . HIS A 1 95 ? -0.968 -5.578 1.556 1 97.38 95 HIS A N 1
ATOM 750 C CA . HIS A 1 95 ? 0.351 -5.129 1.128 1 97.38 95 HIS A CA 1
ATOM 751 C C . HIS A 1 95 ? 1.454 -5.941 1.796 1 97.38 95 HIS A C 1
ATOM 753 O O . HIS A 1 95 ? 2.475 -6.242 1.173 1 97.38 95 HIS A O 1
ATOM 759 N N . ALA A 1 96 ? 1.214 -6.207 3.066 1 96.94 96 ALA A N 1
ATOM 760 C CA . ALA A 1 96 ? 2.201 -7.008 3.787 1 96.94 96 ALA A CA 1
ATOM 761 C C . ALA A 1 96 ? 2.34 -8.398 3.172 1 96.94 96 ALA A C 1
ATOM 763 O O . ALA A 1 96 ? 3.447 -8.93 3.078 1 96.94 96 ALA A O 1
ATOM 764 N N . TYR A 1 97 ? 1.229 -8.984 2.789 1 97.69 97 TYR A N 1
ATOM 765 C CA . TYR A 1 97 ? 1.289 -10.273 2.105 1 97.69 97 TYR A CA 1
ATOM 766 C C . TYR A 1 97 ? 2.096 -10.172 0.817 1 97.69 97 TYR A C 1
ATOM 768 O O . TYR A 1 97 ? 2.939 -11.023 0.535 1 97.69 97 TYR A O 1
ATOM 776 N N . ILE A 1 98 ? 1.83 -9.172 0.018 1 97.75 98 ILE A N 1
ATOM 777 C CA . ILE A 1 98 ? 2.529 -8.961 -1.245 1 97.75 98 ILE A CA 1
ATOM 778 C C . ILE A 1 98 ? 4.031 -8.844 -0.992 1 97.75 98 ILE A C 1
ATOM 780 O O . ILE A 1 98 ? 4.836 -9.438 -1.715 1 97.75 98 ILE A O 1
ATOM 784 N N . GLU A 1 99 ? 4.375 -8.148 0.044 1 95.94 99 GLU A N 1
ATOM 785 C CA . GLU A 1 99 ? 5.785 -8.047 0.409 1 95.94 99 GLU A CA 1
ATOM 786 C C . GLU A 1 99 ? 6.383 -9.422 0.695 1 95.94 99 GLU A C 1
ATOM 788 O O . GLU A 1 99 ? 7.547 -9.672 0.376 1 95.94 99 GLU A O 1
ATOM 793 N N . GLN A 1 100 ? 5.625 -10.25 1.307 1 96.31 100 GLN A N 1
ATOM 794 C CA . GLN A 1 100 ? 6.113 -11.57 1.7 1 96.31 100 GLN A CA 1
ATOM 795 C C . GLN A 1 100 ? 6.336 -12.461 0.482 1 96.31 100 GLN A C 1
ATOM 797 O O . GLN A 1 100 ? 7.219 -13.32 0.49 1 96.31 100 GLN A O 1
ATOM 802 N N . ILE A 1 101 ? 5.57 -12.289 -0.53 1 97.62 101 ILE A N 1
ATOM 803 C CA . ILE A 1 101 ? 5.688 -13.211 -1.655 1 97.62 101 ILE A CA 1
ATOM 804 C C . ILE A 1 101 ? 6.664 -12.641 -2.686 1 97.62 101 ILE A C 1
ATOM 806 O O . ILE A 1 101 ? 7.09 -13.352 -3.602 1 97.62 101 ILE A O 1
ATOM 810 N N . CYS A 1 102 ? 7.02 -11.367 -2.646 1 97.44 102 CYS A N 1
ATOM 811 C CA . CYS A 1 102 ? 7.996 -10.773 -3.553 1 97.44 102 CYS A CA 1
ATOM 812 C C . CYS A 1 102 ? 9.414 -10.984 -3.037 1 97.44 102 CYS A C 1
ATOM 814 O O . CYS A 1 102 ? 9.945 -10.141 -2.312 1 97.44 102 CYS A O 1
ATOM 816 N N . VAL A 1 103 ? 9.969 -12.062 -3.428 1 97.25 103 VAL A N 1
ATOM 817 C CA . VAL A 1 103 ? 11.305 -12.438 -2.988 1 97.25 103 VAL A CA 1
ATOM 818 C C . VAL A 1 103 ? 12.211 -12.641 -4.203 1 97.25 103 VAL A C 1
ATOM 820 O O . VAL A 1 103 ? 12.047 -13.609 -4.949 1 97.25 103 VAL A O 1
ATOM 823 N N . THR A 1 104 ? 13.117 -11.75 -4.336 1 95.62 104 THR A N 1
ATOM 824 C CA . THR A 1 104 ? 14.062 -11.875 -5.434 1 95.62 104 THR A CA 1
ATOM 825 C C . THR A 1 104 ? 14.852 -13.18 -5.332 1 95.62 104 THR A C 1
ATOM 827 O O . THR A 1 104 ? 15.352 -13.523 -4.258 1 95.62 104 THR A O 1
ATOM 830 N N . GLY A 1 105 ? 14.938 -13.891 -6.371 1 96.06 105 GLY A N 1
ATOM 831 C CA . GLY A 1 105 ? 15.633 -15.164 -6.398 1 96.06 105 GLY A CA 1
ATOM 832 C C . GLY A 1 105 ? 14.711 -16.344 -6.16 1 96.06 105 GLY A C 1
ATOM 833 O O . GLY A 1 105 ? 15.07 -17.484 -6.469 1 96.06 105 GLY A O 1
ATOM 834 N N . LEU A 1 106 ? 13.602 -16.047 -5.605 1 98.06 106 LEU A N 1
ATOM 835 C CA . LEU A 1 106 ? 12.672 -17.141 -5.316 1 98.06 106 LEU A CA 1
ATOM 836 C C . LEU A 1 106 ? 11.414 -17.031 -6.168 1 98.06 106 LEU A C 1
ATOM 838 O O . LEU A 1 106 ? 11.125 -17.906 -6.973 1 98.06 106 LEU A O 1
ATOM 842 N N . THR A 1 107 ? 10.695 -15.891 -6.094 1 98.44 107 THR A N 1
ATOM 843 C CA . THR A 1 107 ? 9.461 -15.766 -6.848 1 98.44 107 THR A CA 1
ATOM 844 C C . THR A 1 107 ? 9.68 -14.961 -8.125 1 98.44 107 THR A C 1
ATOM 846 O O . THR A 1 107 ? 8.852 -14.992 -9.039 1 98.44 107 THR A O 1
ATOM 849 N N . PHE A 1 108 ? 10.695 -14.195 -8.148 1 97.81 108 PHE A N 1
ATOM 850 C CA . PHE A 1 108 ? 11.078 -13.484 -9.359 1 97.81 108 PHE A CA 1
ATOM 851 C C . PHE A 1 108 ? 12.578 -13.211 -9.375 1 97.81 108 PHE A C 1
ATOM 853 O O . PHE A 1 108 ? 13.273 -13.461 -8.391 1 97.81 108 PHE A O 1
ATOM 860 N N . GLY A 1 109 ? 13.109 -12.734 -10.445 1 95.31 109 GLY A N 1
ATOM 861 C CA . GLY A 1 109 ? 14.484 -12.305 -10.648 1 95.31 109 GLY A CA 1
ATOM 862 C C . GLY A 1 109 ? 14.648 -11.375 -11.828 1 95.31 109 GLY A C 1
ATOM 863 O O . GLY A 1 109 ? 13.68 -10.766 -12.289 1 95.31 109 GLY A O 1
ATOM 864 N N . TYR A 1 110 ? 15.914 -11.172 -12.117 1 92.12 110 TYR A N 1
ATOM 865 C CA . TYR A 1 110 ? 16.203 -10.25 -13.211 1 92.12 110 TYR A CA 1
ATOM 866 C C . TYR A 1 110 ? 17.047 -10.93 -14.289 1 92.12 110 TYR A C 1
ATOM 868 O O . TYR A 1 110 ? 17.969 -11.688 -13.977 1 92.12 110 TYR A O 1
ATOM 876 N N . ARG A 1 111 ? 16.609 -10.703 -15.477 1 92.12 111 ARG A N 1
ATOM 877 C CA . ARG A 1 111 ? 17.422 -11.141 -16.609 1 92.12 111 ARG A CA 1
ATOM 878 C C . ARG A 1 111 ? 18.672 -10.281 -16.75 1 92.12 111 ARG A C 1
ATOM 880 O O . ARG A 1 111 ? 18.844 -9.297 -16.031 1 92.12 111 ARG A O 1
ATOM 887 N N . GLU A 1 112 ? 19.531 -10.633 -17.719 1 89.44 112 GLU A N 1
ATOM 888 C CA . GLU A 1 112 ? 20.781 -9.922 -17.922 1 89.44 112 GLU A CA 1
ATOM 889 C C . GLU A 1 112 ? 20.531 -8.461 -18.312 1 89.44 112 GLU A C 1
ATOM 891 O O . GLU A 1 112 ? 21.312 -7.578 -17.953 1 89.44 112 GLU A O 1
ATOM 896 N N . ASP A 1 113 ? 19.484 -8.234 -18.953 1 84.81 113 ASP A N 1
ATOM 897 C CA . ASP A 1 113 ? 19.188 -6.883 -19.438 1 84.81 113 ASP A CA 1
ATOM 898 C C . ASP A 1 113 ? 18.469 -6.062 -18.375 1 84.81 113 ASP A C 1
ATOM 900 O O . ASP A 1 113 ? 18.062 -4.926 -18.641 1 84.81 113 ASP A O 1
ATOM 904 N N . GLY A 1 114 ? 18.188 -6.66 -17.234 1 84.56 114 GLY A N 1
ATOM 905 C CA . GLY A 1 114 ? 17.578 -5.93 -16.125 1 84.56 114 GLY A CA 1
ATOM 906 C C . GLY A 1 114 ? 16.078 -6.109 -16.062 1 84.56 114 GLY A C 1
ATOM 907 O O . GLY A 1 114 ? 15.438 -5.629 -15.125 1 84.56 114 GLY A O 1
ATOM 908 N N . THR A 1 115 ? 15.594 -6.836 -17.031 1 87.31 115 THR A N 1
ATOM 909 C CA . THR A 1 115 ? 14.156 -7.051 -17.047 1 87.31 115 THR A CA 1
ATOM 910 C C . THR A 1 115 ? 13.758 -8.094 -16 1 87.31 115 THR A C 1
ATOM 912 O O . THR A 1 115 ? 14.43 -9.117 -15.852 1 87.31 115 THR A O 1
ATOM 915 N N . ALA A 1 116 ? 12.703 -7.797 -15.359 1 90.38 116 ALA A N 1
ATOM 916 C CA . ALA A 1 116 ? 12.219 -8.734 -14.344 1 90.38 116 ALA A CA 1
ATOM 917 C C . ALA A 1 116 ? 11.625 -9.977 -14.992 1 90.38 116 ALA A C 1
ATOM 919 O O . ALA A 1 116 ? 11.016 -9.898 -16.062 1 90.38 116 ALA A O 1
ATOM 920 N N . GLU A 1 117 ? 11.828 -11.078 -14.375 1 95.75 117 GLU A N 1
ATOM 921 C CA . GLU A 1 117 ? 11.266 -12.367 -14.758 1 95.75 117 GLU A CA 1
ATOM 922 C C . GLU A 1 117 ? 10.609 -13.062 -13.562 1 95.75 117 GLU A C 1
ATOM 924 O O . GLU A 1 117 ? 11.258 -13.297 -12.547 1 95.75 117 GLU A O 1
ATOM 929 N N . GLY A 1 118 ? 9.297 -13.359 -13.688 1 97.62 118 GLY A N 1
ATOM 930 C CA . GLY A 1 118 ? 8.578 -14.055 -12.633 1 97.62 118 GLY A CA 1
ATOM 931 C C . GLY A 1 118 ? 8.711 -15.562 -12.711 1 97.62 118 GLY A C 1
ATOM 932 O O . GLY A 1 118 ? 8.812 -16.125 -13.805 1 97.62 118 GLY A O 1
ATOM 933 N N . TYR A 1 119 ? 8.656 -16.172 -11.578 1 97.44 119 TYR A N 1
ATOM 934 C CA . TYR A 1 119 ? 8.906 -17.609 -11.539 1 97.44 119 TYR A CA 1
ATOM 935 C C . TYR A 1 119 ? 7.637 -18.375 -11.156 1 97.44 119 TYR A C 1
ATOM 937 O O . TYR A 1 119 ? 7.633 -19.609 -11.117 1 97.44 119 TYR A O 1
ATOM 945 N N . GLY A 1 120 ? 6.559 -17.609 -10.852 1 94.31 120 GLY A N 1
ATOM 946 C CA . GLY A 1 120 ? 5.305 -18.266 -10.492 1 94.31 120 GLY A CA 1
ATOM 947 C C . GLY A 1 120 ? 4.719 -19.094 -11.617 1 94.31 120 GLY A C 1
ATOM 948 O O . GLY A 1 120 ? 4.965 -18.812 -12.797 1 94.31 120 GLY A O 1
ATOM 949 N N . LYS A 1 121 ? 3.904 -20.078 -11.227 1 94.5 121 LYS A N 1
ATOM 950 C CA . LYS A 1 121 ? 3.223 -20.953 -12.164 1 94.5 121 LYS A CA 1
ATOM 951 C C . LYS A 1 121 ? 1.927 -20.328 -12.672 1 94.5 121 LYS A C 1
ATOM 953 O O . LYS A 1 121 ? 1.474 -20.641 -13.773 1 94.5 121 LYS A O 1
ATOM 958 N N . ALA A 1 122 ? 1.396 -19.531 -11.852 1 96.88 122 ALA A N 1
ATOM 959 C CA . ALA A 1 122 ? 0.071 -19 -12.148 1 96.88 122 ALA A CA 1
ATOM 960 C C . ALA A 1 122 ? 0.112 -18.094 -13.367 1 96.88 122 ALA A C 1
ATOM 962 O O . ALA A 1 122 ? 0.992 -17.234 -13.484 1 96.88 122 ALA A O 1
ATOM 963 N N . LYS A 1 123 ? -0.786 -18.297 -14.25 1 91.25 123 LYS A N 1
ATOM 964 C CA . LYS A 1 123 ? -0.835 -17.453 -15.438 1 91.25 123 LYS A CA 1
ATOM 965 C C . LYS A 1 123 ? -1.992 -16.469 -15.359 1 91.25 123 LYS A C 1
ATOM 967 O O . LYS A 1 123 ? -2.074 -15.539 -16.172 1 91.25 123 LYS A O 1
ATOM 972 N N . ARG A 1 124 ? -2.854 -16.75 -14.398 1 97.62 124 ARG A N 1
ATOM 973 C CA . ARG A 1 124 ? -4.023 -15.883 -14.258 1 97.62 124 ARG A CA 1
ATOM 974 C C . ARG A 1 124 ? -4.277 -15.547 -12.789 1 97.62 124 ARG A C 1
ATOM 976 O O . ARG A 1 124 ? -4.145 -16.406 -11.922 1 97.62 124 ARG A O 1
ATOM 983 N N . ALA A 1 125 ? -4.57 -14.32 -12.531 1 98.56 125 ALA A N 1
ATOM 984 C CA . ALA A 1 125 ? -4.98 -13.852 -11.211 1 98.56 125 ALA A CA 1
ATOM 985 C C . ALA A 1 125 ? -6.332 -13.148 -11.273 1 98.56 125 ALA A C 1
ATOM 987 O O . ALA A 1 125 ? -6.711 -12.602 -12.312 1 98.56 125 ALA A O 1
ATOM 988 N N . ILE A 1 126 ? -7.07 -13.188 -10.211 1 98.88 126 ILE A N 1
ATOM 989 C CA . ILE A 1 126 ? -8.352 -12.508 -10.07 1 98.88 126 ILE A CA 1
ATOM 990 C C . ILE A 1 126 ? -8.336 -11.633 -8.82 1 98.88 126 ILE A C 1
ATOM 992 O O . ILE A 1 126 ? -7.883 -12.062 -7.754 1 98.88 126 ILE A O 1
ATOM 996 N N . PHE A 1 127 ? -8.781 -10.461 -9 1 98.81 127 PHE A N 1
ATOM 997 C CA . PHE A 1 127 ? -8.906 -9.523 -7.887 1 98.81 127 PHE A CA 1
ATOM 998 C C . PHE A 1 127 ? -10.359 -9.117 -7.68 1 98.81 127 PHE A C 1
ATOM 1000 O O . PHE A 1 127 ? -10.992 -8.562 -8.586 1 98.81 127 PHE A O 1
ATOM 1007 N N . PHE A 1 128 ? -10.914 -9.469 -6.527 1 98.88 128 PHE A N 1
ATOM 1008 C CA . PHE A 1 128 ? -12.25 -9.047 -6.117 1 98.88 128 PHE A CA 1
ATOM 1009 C C . PHE A 1 128 ? -12.172 -7.875 -5.141 1 98.88 128 PHE A C 1
ATOM 1011 O O . PHE A 1 128 ? -11.406 -7.918 -4.172 1 98.88 128 PHE A O 1
ATOM 1018 N N . SER A 1 129 ? -12.984 -6.879 -5.387 1 98.75 129 SER A N 1
ATOM 1019 C CA . SER A 1 129 ? -12.953 -5.723 -4.496 1 98.75 129 SER A CA 1
ATOM 1020 C C . SER A 1 129 ? -14.312 -5.023 -4.453 1 98.75 129 SER A C 1
ATOM 1022 O O . SER A 1 129 ? -15.055 -5.051 -5.434 1 98.75 129 SER A O 1
ATOM 1024 N N . THR A 1 130 ? -14.625 -4.465 -3.332 1 98.69 130 THR A N 1
ATOM 1025 C CA . THR A 1 130 ? -15.797 -3.609 -3.178 1 98.69 130 THR A CA 1
ATOM 1026 C C . THR A 1 130 ? -15.383 -2.207 -2.736 1 98.69 130 THR A C 1
ATOM 1028 O O . THR A 1 130 ? -14.359 -2.035 -2.07 1 98.69 130 THR A O 1
ATOM 1031 N N . ARG A 1 131 ? -16.141 -1.226 -3.125 1 97.69 131 ARG A N 1
ATOM 1032 C CA . ARG A 1 131 ? -15.812 0.144 -2.75 1 97.69 131 ARG A CA 1
ATOM 1033 C C . ARG A 1 131 ? -17.062 1.001 -2.617 1 97.69 131 ARG A C 1
ATOM 1035 O O . ARG A 1 131 ? -18.062 0.756 -3.295 1 97.69 131 ARG A O 1
ATOM 1042 N N . GLY A 1 132 ? -17 1.964 -1.764 1 95.75 132 GLY A N 1
ATOM 1043 C CA . GLY A 1 132 ? -18.125 2.828 -1.474 1 95.75 132 GLY A CA 1
ATOM 1044 C C . GLY A 1 132 ? -18.438 3.814 -2.586 1 95.75 132 GLY A C 1
ATOM 1045 O O . GLY A 1 132 ? -19.594 4.105 -2.871 1 95.75 132 GLY A O 1
ATOM 1046 N N . GLY A 1 133 ? -17.375 4.371 -3.191 1 95.12 133 GLY A N 1
ATOM 1047 C CA . GLY A 1 133 ? -17.531 5.348 -4.254 1 95.12 133 GLY A CA 1
ATOM 1048 C C . GLY A 1 133 ? -17.359 4.754 -5.641 1 95.12 133 GLY A C 1
ATOM 1049 O O . GLY A 1 133 ? -17.266 3.535 -5.793 1 95.12 133 GLY A O 1
ATOM 1050 N N . ILE A 1 134 ? -17.484 5.621 -6.633 1 96.12 134 ILE A N 1
ATOM 1051 C CA . ILE A 1 134 ? -17.266 5.234 -8.023 1 96.12 134 ILE A CA 1
ATOM 1052 C C . ILE A 1 134 ? -15.844 5.594 -8.438 1 96.12 134 ILE A C 1
ATOM 1054 O O . ILE A 1 134 ? -15.461 6.766 -8.406 1 96.12 134 ILE A O 1
ATOM 1058 N N . TYR A 1 135 ? -15.109 4.59 -8.797 1 96.56 135 TYR A N 1
ATOM 1059 C CA . TYR A 1 135 ? -13.711 4.832 -9.148 1 96.56 135 TYR A CA 1
ATOM 1060 C C . TYR A 1 135 ? -13.406 4.332 -10.555 1 96.56 135 TYR A C 1
ATOM 1062 O O . TYR A 1 135 ? -12.312 4.555 -11.078 1 96.56 135 TYR A O 1
ATOM 1070 N N . SER A 1 136 ? -14.367 3.594 -11.133 1 96.19 136 SER A N 1
ATOM 1071 C CA . SER A 1 136 ? -14.156 3.053 -12.469 1 96.19 136 SER A CA 1
ATOM 1072 C C . SER A 1 136 ? -14.266 4.141 -13.531 1 96.19 136 SER A C 1
ATOM 1074 O O . SER A 1 136 ? -13.797 3.973 -14.656 1 96.19 136 SER A O 1
ATOM 1076 N N . GLU A 1 137 ? -14.922 5.254 -13.172 1 95.62 137 GLU A N 1
ATOM 1077 C CA . GLU A 1 137 ? -15.125 6.387 -14.07 1 95.62 137 GLU A CA 1
ATOM 1078 C C . GLU A 1 137 ? -15.258 7.691 -13.289 1 95.62 137 GLU A C 1
ATOM 1080 O O . GLU A 1 137 ? -15.281 7.684 -12.055 1 95.62 137 GLU A O 1
ATOM 1085 N N . GLY A 1 138 ? -15.195 8.82 -14.023 1 93.88 138 GLY A N 1
ATOM 1086 C CA . GLY A 1 138 ? -15.398 10.109 -13.375 1 93.88 138 GLY A CA 1
ATOM 1087 C C . GLY A 1 138 ? -14.141 10.641 -12.711 1 93.88 138 GLY A C 1
ATOM 1088 O O . GLY A 1 138 ? -13.039 10.195 -13.008 1 93.88 138 GLY A O 1
ATOM 1089 N N . PRO A 1 139 ? -14.305 11.594 -11.812 1 90.94 139 PRO A N 1
ATOM 1090 C CA . PRO A 1 139 ? -13.172 12.336 -11.242 1 90.94 139 PRO A CA 1
ATOM 1091 C C . PRO A 1 139 ? -12.297 11.477 -10.336 1 90.94 139 PRO A C 1
ATOM 1093 O O . PRO A 1 139 ? -11.109 11.75 -10.18 1 90.94 139 PRO A O 1
ATOM 1096 N N . ASN A 1 140 ? -12.906 10.414 -9.781 1 93.75 140 ASN A N 1
ATOM 1097 C CA . ASN A 1 140 ? -12.164 9.625 -8.805 1 93.75 140 ASN A CA 1
ATOM 1098 C C . ASN A 1 140 ? -11.359 8.516 -9.477 1 93.75 140 ASN A C 1
ATOM 1100 O O . ASN A 1 140 ? -10.586 7.816 -8.82 1 93.75 140 ASN A O 1
ATOM 1104 N N . LYS A 1 141 ? -11.5 8.352 -10.797 1 96.12 141 LYS A N 1
ATOM 1105 C CA . LYS A 1 141 ? -10.82 7.277 -11.516 1 96.12 141 LYS A CA 1
ATOM 1106 C C . LYS A 1 141 ? -9.312 7.336 -11.297 1 96.12 141 LYS A C 1
ATOM 1108 O O . LYS A 1 141 ? -8.664 6.301 -11.156 1 96.12 141 LYS A O 1
ATOM 1113 N N . LYS A 1 142 ? -8.734 8.57 -11.219 1 94.88 142 LYS A N 1
ATOM 1114 C CA . LYS A 1 142 ? -7.297 8.781 -11.062 1 94.88 142 LYS A CA 1
ATOM 1115 C C . LYS A 1 142 ? -6.824 8.32 -9.688 1 94.88 142 LYS A C 1
ATOM 1117 O O . LYS A 1 142 ? -5.621 8.18 -9.453 1 94.88 142 LYS A O 1
ATOM 1122 N N . ASP A 1 143 ? -7.758 8.117 -8.75 1 95.75 143 ASP A N 1
ATOM 1123 C CA . ASP A 1 143 ? -7.41 7.805 -7.367 1 95.75 143 ASP A CA 1
ATOM 1124 C C . ASP A 1 143 ? -7.551 6.309 -7.098 1 95.75 143 ASP A C 1
ATOM 1126 O O . ASP A 1 143 ? -7.469 5.871 -5.945 1 95.75 143 ASP A O 1
ATOM 1130 N N . ASP A 1 144 ? -7.848 5.504 -8.156 1 97.31 144 ASP A N 1
ATOM 1131 C CA . ASP A 1 144 ? -7.836 4.051 -8.039 1 97.31 144 ASP A CA 1
ATOM 1132 C C . ASP A 1 144 ? -6.438 3.49 -8.281 1 97.31 144 ASP A C 1
ATOM 1134 O O . ASP A 1 144 ? -5.973 3.438 -9.422 1 97.31 144 ASP A O 1
ATOM 1138 N N . HIS A 1 145 ? -5.809 3.043 -7.219 1 97.62 145 HIS A N 1
ATOM 1139 C CA . HIS A 1 145 ? -4.441 2.539 -7.297 1 97.62 145 HIS A CA 1
ATOM 1140 C C . HIS A 1 145 ? -4.391 1.04 -7.02 1 97.62 145 HIS A C 1
ATOM 1142 O O . HIS A 1 145 ? -3.312 0.442 -7.008 1 97.62 145 HIS A O 1
ATOM 1148 N N . ALA A 1 146 ? -5.551 0.392 -6.785 1 97.62 146 ALA A N 1
ATOM 1149 C CA . ALA A 1 146 ? -5.582 -0.986 -6.305 1 97.62 146 ALA A CA 1
ATOM 1150 C C . ALA A 1 146 ? -5.301 -1.97 -7.438 1 97.62 146 ALA A C 1
ATOM 1152 O O . ALA A 1 146 ? -4.293 -2.684 -7.41 1 97.62 146 ALA A O 1
ATOM 1153 N N . GLY A 1 147 ? -6.141 -1.961 -8.477 1 96.56 147 GLY A N 1
ATOM 1154 C CA . GLY A 1 147 ? -6.016 -2.914 -9.57 1 96.56 147 GLY A CA 1
ATOM 1155 C C . GLY A 1 147 ? -4.73 -2.756 -10.352 1 96.56 147 GLY A C 1
ATOM 1156 O O . GLY A 1 147 ? -4.078 -3.744 -10.695 1 96.56 147 GLY A O 1
ATOM 1157 N N . LYS A 1 148 ? -4.344 -1.517 -10.648 1 95.19 148 LYS A N 1
ATOM 1158 C CA . LYS A 1 148 ? -3.141 -1.248 -11.43 1 95.19 148 LYS A CA 1
ATOM 1159 C C . LYS A 1 148 ? -1.885 -1.682 -10.68 1 95.19 148 LYS A C 1
ATOM 1161 O O . LYS A 1 148 ? -0.939 -2.193 -11.281 1 95.19 148 LYS A O 1
ATOM 1166 N N . PHE A 1 149 ? -1.943 -1.409 -9.375 1 97.75 149 PHE A N 1
ATOM 1167 C CA . PHE A 1 149 ? -0.825 -1.854 -8.555 1 97.75 149 PHE A CA 1
ATOM 1168 C C . PHE A 1 149 ? -0.706 -3.373 -8.578 1 97.75 149 PHE A C 1
ATOM 1170 O O . PHE A 1 149 ? 0.382 -3.912 -8.797 1 97.75 149 PHE A O 1
ATOM 1177 N N . LEU A 1 150 ? -1.78 -4.043 -8.414 1 98 150 LEU A N 1
ATOM 1178 C CA . LEU A 1 150 ? -1.758 -5.504 -8.406 1 98 150 LEU A CA 1
ATOM 1179 C C . LEU A 1 150 ? -1.312 -6.047 -9.758 1 98 150 LEU A C 1
ATOM 1181 O O . LEU A 1 150 ? -0.564 -7.027 -9.82 1 98 150 LEU A O 1
ATOM 1185 N N . ASP A 1 151 ? -1.795 -5.418 -10.781 1 97 151 ASP A N 1
ATOM 1186 C CA . ASP A 1 151 ? -1.385 -5.832 -12.117 1 97 151 ASP A CA 1
ATOM 1187 C C . ASP A 1 151 ? 0.129 -5.73 -12.281 1 97 151 ASP A C 1
ATOM 1189 O O . ASP A 1 151 ? 0.763 -6.641 -12.82 1 97 151 ASP A O 1
ATOM 1193 N N . SER A 1 152 ? 0.701 -4.648 -11.812 1 96.81 152 SER A N 1
ATOM 1194 C CA . SER A 1 152 ? 2.146 -4.465 -11.875 1 96.81 152 SER A CA 1
ATOM 1195 C C . SER A 1 152 ? 2.877 -5.574 -11.125 1 96.81 152 SER A C 1
ATOM 1197 O O . SER A 1 152 ? 3.818 -6.172 -11.656 1 96.81 152 SER A O 1
ATOM 1199 N N . VAL A 1 153 ? 2.422 -5.871 -9.922 1 97.62 153 VAL A N 1
ATOM 1200 C CA . VAL A 1 153 ? 3.074 -6.855 -9.062 1 97.62 153 VAL A CA 1
ATOM 1201 C C . VAL A 1 153 ? 2.953 -8.242 -9.688 1 97.62 153 VAL A C 1
ATOM 1203 O O . VAL A 1 153 ? 3.941 -8.977 -9.789 1 97.62 153 VAL A O 1
ATOM 1206 N N . PHE A 1 154 ? 1.769 -8.57 -10.141 1 98.12 154 PHE A N 1
ATOM 1207 C CA . PHE A 1 154 ? 1.527 -9.906 -10.688 1 98.12 154 PHE A CA 1
ATOM 1208 C C . PHE A 1 154 ? 2.289 -10.102 -11.992 1 98.12 154 PHE A C 1
ATOM 1210 O O . PHE A 1 154 ? 2.832 -11.18 -12.234 1 98.12 154 PHE A O 1
ATOM 1217 N N . ARG A 1 155 ? 2.338 -9.055 -12.789 1 96.31 155 ARG A N 1
ATOM 1218 C CA . ARG A 1 155 ? 3.15 -9.148 -14 1 96.31 155 ARG A CA 1
ATOM 1219 C C . ARG A 1 155 ? 4.613 -9.398 -13.656 1 96.31 155 ARG A C 1
ATOM 1221 O O . ARG A 1 155 ? 5.27 -10.227 -14.289 1 96.31 155 ARG A O 1
ATOM 1228 N N . MET A 1 156 ? 5.105 -8.727 -12.688 1 96.19 156 MET A N 1
ATOM 1229 C CA . MET A 1 156 ? 6.477 -8.938 -12.234 1 96.19 156 MET A CA 1
ATOM 1230 C C . MET A 1 156 ? 6.695 -10.375 -11.797 1 96.19 156 MET A C 1
ATOM 1232 O O . MET A 1 156 ? 7.746 -10.961 -12.062 1 96.19 156 MET A O 1
ATOM 1236 N N . LEU A 1 157 ? 5.641 -10.938 -11.188 1 97.94 157 LEU A N 1
ATOM 1237 C CA . LEU A 1 157 ? 5.742 -12.281 -10.633 1 97.94 157 LEU A CA 1
ATOM 1238 C C . LEU A 1 157 ? 5.438 -13.336 -11.688 1 97.94 157 LEU A C 1
ATOM 1240 O O . LEU A 1 157 ? 5.457 -14.539 -11.398 1 97.94 157 LEU A O 1
ATOM 1244 N N . GLY A 1 158 ? 5.078 -12.914 -12.922 1 96.31 158 GLY A N 1
ATOM 1245 C CA . GLY A 1 158 ? 4.945 -13.844 -14.031 1 96.31 158 GLY A CA 1
ATOM 1246 C C . GLY A 1 158 ? 3.502 -14.102 -14.422 1 96.31 158 GLY A C 1
ATOM 1247 O O . GLY A 1 158 ? 3.227 -14.945 -15.281 1 96.31 158 GLY A O 1
ATOM 1248 N N . ILE A 1 159 ? 2.609 -13.406 -13.781 1 97.75 159 ILE A N 1
ATOM 1249 C CA . ILE A 1 159 ? 1.201 -13.586 -14.109 1 97.75 159 ILE A CA 1
ATOM 1250 C C . ILE A 1 159 ? 0.791 -12.578 -15.18 1 97.75 159 ILE A C 1
ATOM 1252 O O . ILE A 1 159 ? 0.792 -11.367 -14.938 1 97.75 159 ILE A O 1
ATOM 1256 N N . GLN A 1 160 ? 0.356 -12.953 -16.266 1 92.88 160 GLN A N 1
ATOM 1257 C CA . GLN A 1 160 ? 0.197 -12.102 -17.438 1 92.88 160 GLN A CA 1
ATOM 1258 C C . GLN A 1 160 ? -1.207 -11.508 -17.5 1 92.88 160 GLN A C 1
ATOM 1260 O O . GLN A 1 160 ? -1.449 -10.547 -18.234 1 92.88 160 GLN A O 1
ATOM 1265 N N . ARG A 1 161 ? -2.098 -12.133 -16.781 1 97.12 161 ARG A N 1
ATOM 1266 C CA . ARG A 1 161 ? -3.473 -11.648 -16.828 1 97.12 161 ARG A CA 1
ATOM 1267 C C . ARG A 1 161 ? -4.074 -11.531 -15.438 1 97.12 161 ARG A C 1
ATOM 1269 O O . ARG A 1 161 ? -4.023 -12.484 -14.656 1 97.12 161 ARG A O 1
ATOM 1276 N N . THR A 1 162 ? -4.539 -10.422 -15.195 1 98 162 THR A N 1
ATOM 1277 C CA . THR A 1 162 ? -5.273 -10.172 -13.961 1 98 162 THR A CA 1
ATOM 1278 C C . THR A 1 162 ? -6.695 -9.703 -14.258 1 98 162 THR A C 1
ATOM 1280 O O . THR A 1 162 ? -6.891 -8.656 -14.875 1 98 162 THR A O 1
ATOM 1283 N N . ASP A 1 163 ? -7.652 -10.492 -13.898 1 98.31 163 ASP A N 1
ATOM 1284 C CA . ASP A 1 163 ? -9.055 -10.086 -13.977 1 98.31 163 ASP A CA 1
ATOM 1285 C C . ASP A 1 163 ? -9.484 -9.344 -12.719 1 98.31 163 ASP A C 1
ATOM 1287 O O . ASP A 1 163 ? -9.055 -9.68 -11.609 1 98.31 163 ASP A O 1
ATOM 1291 N N . VAL A 1 164 ? -10.281 -8.352 -12.891 1 98.25 164 VAL A N 1
ATOM 1292 C CA . VAL A 1 164 ? -10.766 -7.57 -11.758 1 98.25 164 VAL A CA 1
ATOM 1293 C C . VAL A 1 164 ? -12.297 -7.543 -11.766 1 98.25 164 VAL A C 1
ATOM 1295 O O . VAL A 1 164 ? -12.914 -7.242 -12.789 1 98.25 164 VAL A O 1
ATOM 1298 N N . VAL A 1 165 ? -12.891 -7.934 -10.727 1 98.69 165 VAL A N 1
ATOM 1299 C CA . VAL A 1 165 ? -14.328 -7.805 -10.5 1 98.69 165 VAL A CA 1
ATOM 1300 C C . VAL A 1 165 ? -14.586 -6.871 -9.32 1 98.69 165 VAL A C 1
ATOM 1302 O O . VAL A 1 165 ? -14.172 -7.16 -8.195 1 98.69 165 VAL A O 1
ATOM 1305 N N . THR A 1 166 ? -15.25 -5.82 -9.586 1 98.5 166 THR A N 1
ATOM 1306 C CA . THR A 1 166 ? -15.469 -4.809 -8.562 1 98.5 166 THR A CA 1
ATOM 1307 C C . THR A 1 166 ? -16.953 -4.492 -8.43 1 98.5 166 THR A C 1
ATOM 1309 O O . THR A 1 166 ? -17.672 -4.402 -9.43 1 98.5 166 THR A O 1
ATOM 1312 N N . ALA A 1 167 ? -17.469 -4.395 -7.223 1 98.75 167 ALA A N 1
ATOM 1313 C CA . ALA A 1 167 ? -18.734 -3.738 -6.91 1 98.75 167 ALA A CA 1
ATOM 1314 C C . ALA A 1 167 ? -18.5 -2.336 -6.355 1 98.75 167 ALA A C 1
ATOM 1316 O O . ALA A 1 167 ? -17.859 -2.172 -5.316 1 98.75 167 ALA A O 1
ATOM 1317 N N . GLU A 1 168 ? -18.969 -1.296 -7.012 1 98.44 168 GLU A N 1
ATOM 1318 C CA . GLU A 1 168 ? -18.719 0.073 -6.578 1 98.44 168 GLU A CA 1
ATOM 1319 C C . GLU A 1 168 ? -20.016 0.836 -6.348 1 98.44 168 GLU A C 1
ATOM 1321 O O . GLU A 1 168 ? -21.078 0.386 -6.758 1 98.44 168 GLU A O 1
ATOM 1326 N N . GLY A 1 169 ? -19.938 1.955 -5.652 1 97.06 169 GLY A N 1
ATOM 1327 C CA . GLY A 1 169 ? -21.078 2.799 -5.324 1 97.06 169 GLY A CA 1
ATOM 1328 C C . GLY A 1 169 ? -21.891 2.279 -4.152 1 97.06 169 GLY A C 1
ATOM 1329 O O . GLY A 1 169 ? -23.078 2.576 -4.035 1 97.06 169 GLY A O 1
ATOM 1330 N N . LEU A 1 170 ? -21.25 1.54 -3.301 1 97.62 170 LEU A N 1
ATOM 1331 C CA . LEU A 1 170 ? -21.953 0.81 -2.26 1 97.62 170 LEU A CA 1
ATOM 1332 C C . LEU A 1 170 ? -22.312 1.73 -1.1 1 97.62 170 LEU A C 1
ATOM 1334 O O . LEU A 1 170 ? -23.172 1.395 -0.277 1 97.62 170 LEU A O 1
ATOM 1338 N N . ASP A 1 171 ? -21.594 2.877 -1.011 1 94.06 171 ASP A N 1
ATOM 1339 C CA . ASP A 1 171 ? -21.891 3.812 0.071 1 94.06 171 ASP A CA 1
ATOM 1340 C C . ASP A 1 171 ? -22.594 5.059 -0.458 1 94.06 171 ASP A C 1
ATOM 1342 O O . ASP A 1 171 ? -22.719 6.062 0.252 1 94.06 171 ASP A O 1
ATOM 1346 N N . ILE A 1 172 ? -23 5.043 -1.675 1 94.12 172 ILE A N 1
ATOM 1347 C CA . ILE A 1 172 ? -23.719 6.172 -2.25 1 94.12 172 ILE A CA 1
ATOM 1348 C C . ILE A 1 172 ? -25.203 6.066 -1.899 1 94.12 172 ILE A C 1
ATOM 1350 O O . ILE A 1 172 ? -25.859 5.074 -2.229 1 94.12 172 ILE A O 1
ATOM 1354 N N . ILE A 1 173 ? -25.703 7.066 -1.261 1 92.38 173 ILE A N 1
ATOM 1355 C CA . ILE A 1 173 ? -27.094 7.098 -0.819 1 92.38 173 ILE A CA 1
ATOM 1356 C C . ILE A 1 173 ? -28.016 6.98 -2.025 1 92.38 173 ILE A C 1
ATOM 1358 O O . ILE A 1 173 ? -27.844 7.684 -3.023 1 92.38 173 ILE A O 1
ATOM 1362 N N . GLY A 1 174 ? -28.969 6.078 -1.97 1 94.88 174 GLY A N 1
ATOM 1363 C CA . GLY A 1 174 ? -29.953 5.91 -3.037 1 94.88 174 GLY A CA 1
ATOM 1364 C C . GLY A 1 174 ? -29.641 4.738 -3.949 1 94.88 174 GLY A C 1
ATOM 1365 O O . GLY A 1 174 ? -30.5 4.285 -4.699 1 94.88 174 GLY A O 1
ATOM 1366 N N . ASN A 1 175 ? -28.391 4.305 -3.93 1 97.5 175 ASN A N 1
ATOM 1367 C CA . ASN A 1 175 ? -28.047 3.152 -4.758 1 97.5 175 ASN A CA 1
ATOM 1368 C C . ASN A 1 175 ? -28.703 1.874 -4.242 1 97.5 175 ASN A C 1
ATOM 1370 O O . ASN A 1 175 ? -28.922 1.722 -3.039 1 97.5 175 ASN A O 1
ATOM 1374 N N . ASP A 1 176 ? -29.062 0.999 -5.145 1 98.38 176 ASP A N 1
ATOM 1375 C CA . ASP A 1 176 ? -29.547 -0.336 -4.801 1 98.38 176 ASP A CA 1
ATOM 1376 C C . ASP A 1 176 ? -28.391 -1.295 -4.562 1 98.38 176 ASP A C 1
ATOM 1378 O O . ASP A 1 176 ? -27.953 -1.993 -5.48 1 98.38 176 ASP A O 1
ATOM 1382 N N . VAL A 1 177 ? -27.906 -1.37 -3.357 1 98.12 177 VAL A N 1
ATOM 1383 C CA . VAL A 1 177 ? -26.734 -2.148 -2.973 1 98.12 177 VAL A CA 1
ATOM 1384 C C . VAL A 1 177 ? -26.953 -3.619 -3.322 1 98.12 177 VAL A C 1
ATOM 1386 O O . VAL A 1 177 ? -26.047 -4.293 -3.801 1 98.12 177 VAL A O 1
ATOM 1389 N N . GLY A 1 178 ? -28.156 -4.125 -3.037 1 98.25 178 GLY A N 1
ATOM 1390 C CA . GLY A 1 178 ? -28.469 -5.5 -3.385 1 98.25 178 GLY A CA 1
ATOM 1391 C C . GLY A 1 178 ? -28.281 -5.801 -4.859 1 98.25 178 GLY A C 1
ATOM 1392 O O . GLY A 1 178 ? -27.688 -6.816 -5.219 1 98.25 178 GLY A O 1
ATOM 1393 N N . LEU A 1 179 ? -28.766 -4.961 -5.645 1 98.62 179 LEU A N 1
ATOM 1394 C CA . LEU A 1 179 ? -28.641 -5.148 -7.086 1 98.62 179 LEU A CA 1
ATOM 1395 C C . LEU A 1 179 ? -27.188 -5.078 -7.527 1 98.62 179 LEU A C 1
ATOM 1397 O O . LEU A 1 179 ? -26.75 -5.871 -8.367 1 98.62 179 LEU A O 1
ATOM 1401 N N . ILE A 1 180 ? -26.438 -4.102 -7.008 1 98.75 180 ILE A N 1
ATOM 1402 C CA . ILE A 1 180 ? -25.031 -3.949 -7.328 1 98.75 180 ILE A CA 1
ATOM 1403 C C . ILE A 1 180 ? -24.281 -5.234 -6.98 1 98.75 180 ILE A C 1
ATOM 1405 O O . ILE A 1 180 ? -23.5 -5.75 -7.793 1 98.75 180 ILE A O 1
ATOM 1409 N N . MET A 1 181 ? -24.578 -5.73 -5.809 1 98.75 181 MET A N 1
ATOM 1410 C CA . MET A 1 181 ? -23.891 -6.938 -5.348 1 98.75 181 MET A CA 1
ATOM 1411 C C . MET A 1 181 ? -24.297 -8.148 -6.184 1 98.75 181 MET A C 1
ATOM 1413 O O . MET A 1 181 ? -23.469 -8.984 -6.516 1 98.75 181 MET A O 1
ATOM 1417 N N . ASP A 1 182 ? -25.578 -8.266 -6.488 1 98.69 182 ASP A N 1
ATOM 1418 C CA . ASP A 1 182 ? -26.047 -9.359 -7.328 1 98.69 182 ASP A CA 1
ATOM 1419 C C . ASP A 1 182 ? -25.328 -9.375 -8.672 1 98.69 182 ASP A C 1
ATOM 1421 O O . ASP A 1 182 ? -24.938 -10.438 -9.156 1 98.69 182 ASP A O 1
ATOM 1425 N N . GLN A 1 183 ? -25.203 -8.25 -9.203 1 98.69 183 GLN A N 1
ATOM 1426 C CA . GLN A 1 183 ? -24.5 -8.141 -10.477 1 98.69 183 GLN A CA 1
ATOM 1427 C C . GLN A 1 183 ? -23.047 -8.57 -10.352 1 98.69 183 GLN A C 1
ATOM 1429 O O . GLN A 1 183 ? -22.531 -9.297 -11.211 1 98.69 183 GLN A O 1
ATOM 1434 N N . ALA A 1 184 ? -22.391 -8.078 -9.336 1 98.81 184 ALA A N 1
ATOM 1435 C CA . ALA A 1 184 ? -20.984 -8.43 -9.117 1 98.81 184 ALA A CA 1
ATOM 1436 C C . ALA A 1 184 ? -20.828 -9.93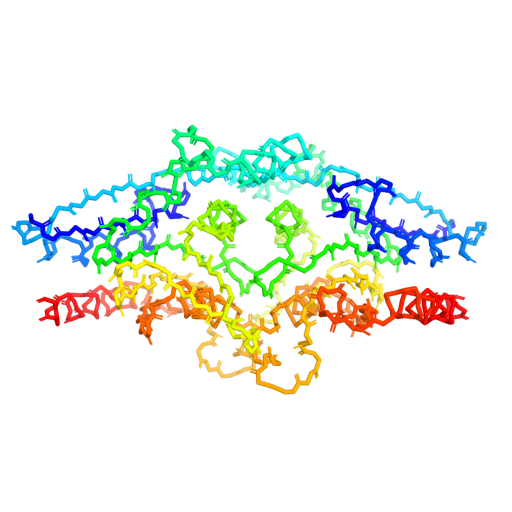 -8.883 1 98.81 184 ALA A C 1
ATOM 1438 O O . ALA A 1 184 ? -19.875 -10.547 -9.375 1 98.81 184 ALA A O 1
ATOM 1439 N N . VAL A 1 185 ? -21.734 -10.5 -8.148 1 98.69 185 VAL A N 1
ATOM 1440 C CA . VAL A 1 185 ? -21.703 -11.938 -7.879 1 98.69 185 VAL A CA 1
ATOM 1441 C C . VAL A 1 185 ? -21.906 -12.711 -9.18 1 98.69 185 VAL A C 1
ATOM 1443 O O . VAL A 1 185 ? -21.234 -13.703 -9.438 1 98.69 185 VAL A O 1
ATOM 1446 N N . ARG A 1 186 ? -22.812 -12.281 -9.992 1 98.69 186 ARG A N 1
ATOM 1447 C CA . ARG A 1 186 ? -23.031 -12.906 -11.289 1 98.69 186 ARG A CA 1
ATOM 1448 C C . ARG A 1 186 ? -21.797 -12.82 -12.164 1 98.69 186 ARG A C 1
ATOM 1450 O O . ARG A 1 186 ? -21.453 -13.781 -12.859 1 98.69 186 ARG A O 1
ATOM 1457 N N . GLU A 1 187 ? -21.156 -11.703 -12.141 1 98.81 187 GLU A N 1
ATOM 1458 C CA . GLU A 1 187 ? -19.906 -11.539 -12.883 1 98.81 187 GLU A CA 1
ATOM 1459 C C . GLU A 1 187 ? -18.844 -12.516 -12.398 1 98.81 187 GLU A C 1
ATOM 1461 O O . GLU A 1 187 ? -18.094 -13.086 -13.195 1 98.81 187 GLU A O 1
ATOM 1466 N N . ALA A 1 188 ? -18.766 -12.672 -11.102 1 98.81 188 ALA A N 1
ATOM 1467 C CA . ALA A 1 188 ? -17.828 -13.633 -10.516 1 98.81 188 ALA A CA 1
ATOM 1468 C C . ALA A 1 188 ? -18.125 -15.047 -11.008 1 98.81 188 ALA A C 1
ATOM 1470 O O . ALA A 1 188 ? -17.203 -15.797 -11.336 1 98.81 188 ALA A O 1
ATOM 1471 N N . GLU A 1 189 ? -19.391 -15.383 -11.086 1 98.62 189 GLU A N 1
ATOM 1472 C CA . GLU A 1 189 ? -19.797 -16.703 -11.562 1 98.62 189 GLU A CA 1
ATOM 1473 C C . GLU A 1 189 ? -19.438 -16.891 -13.031 1 98.62 189 GLU A C 1
ATOM 1475 O O . GLU A 1 189 ? -18.922 -17.938 -13.422 1 98.62 189 GLU A O 1
ATOM 1480 N N . LEU A 1 190 ? -19.734 -15.906 -13.797 1 98.62 190 LEU A N 1
ATOM 1481 C CA . LEU A 1 190 ? -19.422 -15.969 -15.227 1 98.62 190 LEU A CA 1
ATOM 1482 C C . LEU A 1 190 ? -17.906 -16.109 -15.438 1 98.62 190 LEU A C 1
ATOM 1484 O O . LEU A 1 190 ? -17.484 -16.891 -16.281 1 98.62 190 LEU A O 1
ATOM 1488 N N . LEU A 1 191 ? -17.156 -15.375 -14.648 1 98.69 191 LEU A N 1
ATOM 1489 C CA . LEU A 1 191 ? -15.711 -15.469 -14.727 1 98.69 191 LEU A CA 1
ATOM 1490 C C . LEU A 1 191 ? -15.227 -16.875 -14.375 1 98.69 191 LEU A C 1
ATOM 1492 O O . LEU A 1 191 ? -14.32 -17.406 -15.023 1 98.69 191 LEU A O 1
ATOM 1496 N N . ALA A 1 192 ? -15.789 -17.469 -13.383 1 98.5 192 ALA A N 1
ATOM 1497 C CA . ALA A 1 192 ? -15.422 -18.812 -12.977 1 98.5 192 ALA A CA 1
ATOM 1498 C C . ALA A 1 192 ? -15.609 -19.812 -14.125 1 98.5 192 ALA A C 1
ATOM 1500 O O . ALA A 1 192 ? -14.875 -20.797 -14.234 1 98.5 192 ALA A O 1
ATOM 1501 N N . GLY A 1 193 ? -16.594 -19.531 -14.977 1 97.62 193 GLY A N 1
ATOM 1502 C CA . GLY A 1 193 ? -16.875 -20.391 -16.125 1 97.62 193 GLY A CA 1
ATOM 1503 C C . GLY A 1 193 ? -15.758 -20.406 -17.141 1 97.62 193 GLY A C 1
ATOM 1504 O O . GLY A 1 193 ? -15.719 -21.281 -18.016 1 97.62 193 GLY A O 1
ATOM 1505 N N . THR A 1 194 ? -14.852 -19.484 -17.047 1 97.44 194 THR A N 1
ATOM 1506 C CA . THR A 1 194 ? -13.758 -19.391 -18.016 1 97.44 194 THR A CA 1
ATOM 1507 C C . THR A 1 194 ? -12.57 -20.234 -17.562 1 97.44 194 THR A C 1
ATOM 1509 O O . THR A 1 194 ? -11.531 -20.266 -18.234 1 97.44 194 THR A O 1
ATOM 1512 N N . PHE A 1 195 ? -12.641 -20.891 -16.484 1 95.38 195 PHE A N 1
ATOM 1513 C CA . PHE A 1 195 ? -11.578 -21.734 -15.938 1 95.38 195 PHE A CA 1
ATOM 1514 C C . PHE A 1 195 ? -11.945 -23.203 -16.047 1 95.38 195 PHE A C 1
ATOM 1516 O O . PHE A 1 195 ? -13.055 -23.547 -16.453 1 95.38 195 PHE A O 1
ATOM 1523 N N . MET B 1 1 ? 4.805 2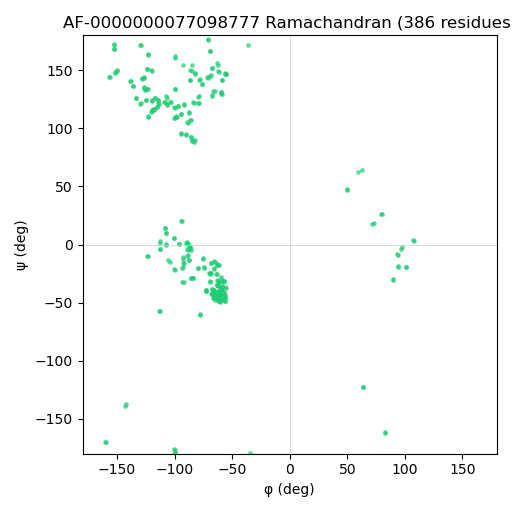7.281 17.828 1 84.44 1 MET B N 1
ATOM 1524 C CA . MET B 1 1 ? 5.77 27.078 16.75 1 84.44 1 MET B CA 1
ATOM 1525 C C . MET B 1 1 ? 5.219 26.094 15.719 1 84.44 1 MET B C 1
ATOM 1527 O O . MET B 1 1 ? 4.445 25.203 16.062 1 84.44 1 MET B O 1
ATOM 1531 N N . LYS B 1 2 ? 5.594 26.281 14.492 1 94.12 2 LYS B N 1
ATOM 1532 C CA . LYS B 1 2 ? 5.133 25.359 13.453 1 94.12 2 LYS B CA 1
ATOM 1533 C C . LYS B 1 2 ? 5.742 23.984 13.641 1 94.12 2 LYS B C 1
ATOM 1535 O O . LYS B 1 2 ? 6.805 23.844 14.258 1 94.12 2 LYS B O 1
ATOM 1540 N N . SER B 1 3 ? 5.059 23.016 13.219 1 96.69 3 SER B N 1
ATOM 1541 C CA . SER B 1 3 ? 5.496 21.656 13.508 1 96.69 3 SER B CA 1
ATOM 1542 C C . SER B 1 3 ? 5.566 20.812 12.242 1 96.69 3 SER B C 1
ATOM 1544 O O . SER B 1 3 ? 4.789 21.031 11.305 1 96.69 3 SER B O 1
ATOM 1546 N N . ILE B 1 4 ? 6.547 19.969 12.172 1 98.12 4 ILE B N 1
ATOM 1547 C CA . ILE B 1 4 ? 6.703 18.969 11.133 1 98.12 4 ILE B CA 1
ATOM 1548 C C . ILE B 1 4 ? 6.441 17.578 11.719 1 98.12 4 ILE B C 1
ATOM 1550 O O . ILE B 1 4 ? 7.012 17.219 12.75 1 98.12 4 ILE B O 1
ATOM 1554 N N . LEU B 1 5 ? 5.52 16.906 11.156 1 98.44 5 LEU B N 1
ATOM 1555 C CA . LEU B 1 5 ? 5.402 15.477 11.406 1 98.44 5 LEU B CA 1
ATOM 1556 C C . LEU B 1 5 ? 6.273 14.68 10.43 1 98.44 5 LEU B C 1
ATOM 1558 O O . LEU B 1 5 ? 6.059 14.727 9.219 1 98.44 5 LEU B O 1
ATOM 1562 N N . PHE B 1 6 ? 7.273 14.031 10.961 1 98.5 6 PHE B N 1
ATOM 1563 C CA . PHE B 1 6 ? 8.133 13.18 10.156 1 98.5 6 PHE B CA 1
ATOM 1564 C C . PHE B 1 6 ? 7.746 11.711 10.32 1 98.5 6 PHE B C 1
ATOM 1566 O O . PHE B 1 6 ? 7.938 11.133 11.391 1 98.5 6 PHE B O 1
ATOM 1573 N N . VAL B 1 7 ? 7.168 11.18 9.281 1 98.31 7 VAL B N 1
ATOM 1574 C CA . VAL B 1 7 ? 6.84 9.766 9.211 1 98.31 7 VAL B CA 1
ATOM 1575 C C . VAL B 1 7 ? 8.023 8.992 8.625 1 98.31 7 VAL B C 1
ATOM 1577 O O . VAL B 1 7 ? 8.234 9 7.41 1 98.31 7 VAL B O 1
ATOM 1580 N N . ASN B 1 8 ? 8.734 8.289 9.469 1 97.94 8 ASN B N 1
ATOM 1581 C CA . ASN B 1 8 ? 9.953 7.582 9.102 1 97.94 8 ASN B CA 1
ATOM 1582 C C . ASN B 1 8 ? 9.672 6.125 8.75 1 97.94 8 ASN B C 1
ATOM 1584 O O . ASN B 1 8 ? 9.594 5.273 9.633 1 97.94 8 ASN B O 1
ATOM 1588 N N . GLY B 1 9 ? 9.516 5.867 7.43 1 97.19 9 GLY B N 1
ATOM 1589 C CA . GLY B 1 9 ? 9.273 4.52 6.941 1 97.19 9 GLY B CA 1
ATOM 1590 C C . GLY B 1 9 ? 10.539 3.805 6.512 1 97.19 9 GLY B C 1
ATOM 1591 O O . GLY B 1 9 ? 10.484 2.836 5.75 1 97.19 9 GLY B O 1
ATOM 1592 N N . CYS B 1 10 ? 11.695 4.262 6.988 1 96.81 10 CYS B N 1
ATOM 1593 C CA . CYS B 1 10 ? 12.984 3.691 6.602 1 96.81 10 CYS B CA 1
ATOM 1594 C C . CYS B 1 10 ? 13.375 2.555 7.539 1 96.81 10 CYS B C 1
ATOM 1596 O O . CYS B 1 10 ? 14.078 2.773 8.523 1 96.81 10 CYS B O 1
ATOM 1598 N N . ILE B 1 11 ? 13.078 1.402 7.18 1 92.5 11 ILE B N 1
ATOM 1599 C CA . ILE B 1 11 ? 13.125 0.22 8.031 1 92.5 11 ILE B CA 1
ATOM 1600 C C . ILE B 1 11 ? 14.578 -0.114 8.367 1 92.5 11 ILE B C 1
ATOM 1602 O O . ILE B 1 11 ? 14.867 -0.664 9.438 1 92.5 11 ILE B O 1
ATOM 1606 N N . ARG B 1 12 ? 15.547 0.281 7.547 1 91.94 12 ARG B N 1
ATOM 1607 C CA . ARG B 1 12 ? 16.938 -0.078 7.758 1 91.94 12 ARG B CA 1
ATOM 1608 C C . ARG B 1 12 ? 17.641 0.949 8.641 1 91.94 12 ARG B C 1
ATOM 1610 O O . ARG B 1 12 ? 18.859 0.887 8.82 1 91.94 12 ARG B O 1
ATOM 1617 N N . GLY B 1 13 ? 16.906 1.954 9.094 1 91.5 13 GLY B N 1
ATOM 1618 C CA . GLY B 1 13 ? 17.438 2.945 10.016 1 91.5 13 GLY B CA 1
ATOM 1619 C C . GLY B 1 13 ? 18.562 3.766 9.414 1 91.5 13 GLY B C 1
ATOM 1620 O O . GLY B 1 13 ? 18.438 4.301 8.312 1 91.5 13 GLY B O 1
ATOM 1621 N N . GLU B 1 14 ? 19.672 3.734 10.047 1 90.94 14 GLU B N 1
ATOM 1622 C CA . GLU B 1 14 ? 20.781 4.605 9.672 1 90.94 14 GLU B CA 1
ATOM 1623 C C . GLU B 1 14 ? 21.469 4.113 8.398 1 90.94 14 GLU B C 1
ATOM 1625 O O . GLU B 1 14 ? 22.234 4.844 7.781 1 90.94 14 GLU B O 1
ATOM 1630 N N . GLU B 1 15 ? 21.156 2.945 8 1 93.5 15 GLU B N 1
ATOM 1631 C CA . GLU B 1 15 ? 21.703 2.412 6.758 1 93.5 15 GLU B CA 1
ATOM 1632 C C . GLU B 1 15 ? 20.844 2.82 5.562 1 93.5 15 GLU B C 1
ATOM 1634 O O . GLU B 1 15 ? 21.219 2.562 4.414 1 93.5 15 GLU B O 1
ATOM 1639 N N . SER B 1 16 ? 19.766 3.498 5.871 1 96.25 16 SER B N 1
ATOM 1640 C CA . SER B 1 16 ? 18.812 3.83 4.82 1 96.25 16 SER B CA 1
ATOM 1641 C C . SER B 1 16 ? 19.281 5.035 4.008 1 96.25 16 SER B C 1
ATOM 1643 O O . SER B 1 16 ? 19.484 6.117 4.559 1 96.25 16 SER B O 1
ATOM 1645 N N . ARG B 1 17 ? 19.438 4.859 2.691 1 97.81 17 ARG B N 1
ATOM 1646 C CA . ARG B 1 17 ? 19.734 5.953 1.77 1 97.81 17 ARG B CA 1
ATOM 1647 C C . ARG B 1 17 ? 18.594 6.961 1.736 1 97.81 17 ARG B C 1
ATOM 1649 O O . ARG B 1 17 ? 18.828 8.164 1.594 1 97.81 17 ARG B O 1
ATOM 1656 N N . THR B 1 18 ? 17.328 6.473 1.875 1 98.56 18 THR B N 1
ATOM 1657 C CA . THR B 1 18 ? 16.141 7.328 1.905 1 98.56 18 THR B CA 1
ATOM 1658 C C . THR B 1 18 ? 16.172 8.25 3.121 1 98.56 18 THR B C 1
ATOM 1660 O O . THR B 1 18 ? 15.906 9.445 3.006 1 98.56 18 THR B O 1
ATOM 1663 N N . LEU B 1 19 ? 16.531 7.668 4.246 1 98.06 19 LEU B N 1
ATOM 1664 C CA . LEU B 1 19 ? 16.562 8.438 5.488 1 98.06 19 LEU B CA 1
ATOM 1665 C C . LEU B 1 19 ? 17.594 9.562 5.402 1 98.06 19 LEU B C 1
ATOM 1667 O O . LEU B 1 19 ? 17.375 10.641 5.949 1 98.06 19 LEU B O 1
ATOM 1671 N N . LEU B 1 20 ? 18.688 9.312 4.707 1 98.31 20 LEU B N 1
ATOM 1672 C CA . LEU B 1 20 ? 19.719 10.328 4.527 1 98.31 20 LEU B CA 1
ATOM 1673 C C . LEU B 1 20 ? 19.141 11.586 3.891 1 98.31 20 LEU B C 1
ATOM 1675 O O . LEU B 1 20 ? 19.391 12.695 4.359 1 98.31 20 LEU B O 1
ATOM 1679 N N . MET B 1 21 ? 18.359 11.406 2.85 1 98.75 21 MET B N 1
ATOM 1680 C CA . MET B 1 21 ? 17.719 12.531 2.166 1 98.75 21 MET B CA 1
ATOM 1681 C C . MET B 1 21 ? 16.781 13.273 3.107 1 98.75 21 MET B C 1
ATOM 1683 O O . MET B 1 21 ? 16.828 14.5 3.207 1 98.75 21 MET B O 1
ATOM 1687 N N . ALA B 1 22 ? 15.938 12.547 3.791 1 98.62 22 ALA B N 1
ATOM 1688 C CA . ALA B 1 22 ? 14.938 13.141 4.676 1 98.62 22 ALA B CA 1
ATOM 1689 C C . ALA B 1 22 ? 15.602 13.883 5.832 1 98.62 22 ALA B C 1
ATOM 1691 O O . ALA B 1 22 ? 15.18 14.992 6.184 1 98.62 22 ALA B O 1
ATOM 1692 N N . ARG B 1 23 ? 16.609 13.273 6.406 1 98.31 23 ARG B N 1
ATOM 1693 C CA . ARG B 1 23 ? 17.312 13.891 7.531 1 98.31 23 ARG B CA 1
ATOM 1694 C C . ARG B 1 23 ? 17.969 15.195 7.109 1 98.31 23 ARG B C 1
ATOM 1696 O O . ARG B 1 23 ? 17.953 16.172 7.852 1 98.31 23 ARG B O 1
ATOM 1703 N N . ARG B 1 24 ? 18.562 15.18 5.949 1 98.5 24 ARG B N 1
ATOM 1704 C CA . ARG B 1 24 ? 19.172 16.406 5.469 1 98.5 24 ARG B CA 1
ATOM 1705 C C . ARG B 1 24 ? 18.141 17.531 5.344 1 98.5 24 ARG B C 1
ATOM 1707 O O . ARG B 1 24 ? 18.406 18.656 5.75 1 98.5 24 ARG B O 1
ATOM 1714 N N . PHE B 1 25 ? 17 17.219 4.738 1 98.88 25 PHE B N 1
ATOM 1715 C CA . PHE B 1 25 ? 15.898 18.172 4.633 1 98.88 25 PHE B CA 1
ATOM 1716 C C . PHE B 1 25 ? 15.484 18.672 6.008 1 98.88 25 PHE B C 1
ATOM 1718 O O . PHE B 1 25 ? 15.375 19.875 6.223 1 98.88 25 PHE B O 1
ATOM 1725 N N . LEU B 1 26 ? 15.289 17.766 6.973 1 98.69 26 LEU B N 1
ATOM 1726 C CA . LEU B 1 26 ? 14.82 18.109 8.312 1 98.69 26 LEU B CA 1
ATOM 1727 C C . LEU B 1 26 ? 15.859 18.938 9.055 1 98.69 26 LEU B C 1
ATOM 1729 O O . LEU B 1 26 ? 15.516 19.859 9.789 1 98.69 26 LEU B O 1
ATOM 1733 N N . ASP B 1 27 ? 17.125 18.562 8.867 1 98.25 27 ASP B N 1
ATOM 1734 C CA . ASP B 1 27 ? 18.203 19.281 9.523 1 98.25 27 ASP B CA 1
ATOM 1735 C C . ASP B 1 27 ? 18.234 20.75 9.094 1 98.25 27 ASP B C 1
ATOM 1737 O O . ASP B 1 27 ? 18.516 21.641 9.906 1 98.25 27 ASP B O 1
ATOM 1741 N N . CYS B 1 28 ? 17.922 20.969 7.852 1 98.31 28 CYS B N 1
ATOM 1742 C CA . CYS B 1 28 ? 17.891 22.344 7.332 1 98.31 28 CYS B CA 1
ATOM 1743 C C . CYS B 1 28 ? 16.781 23.141 7.992 1 98.31 28 CYS B C 1
ATOM 1745 O O . CYS B 1 28 ? 16.812 24.375 7.973 1 98.31 28 CYS B O 1
ATOM 1747 N N . LEU B 1 29 ? 15.789 22.484 8.555 1 97.69 29 LEU B N 1
ATOM 1748 C CA . LEU B 1 29 ? 14.625 23.172 9.086 1 97.69 29 LEU B CA 1
ATOM 1749 C C . LEU B 1 29 ? 14.625 23.156 10.609 1 97.69 29 LEU B C 1
ATOM 1751 O O . LEU B 1 29 ? 13.68 23.641 11.242 1 97.69 29 LEU B O 1
ATOM 1755 N N . ARG B 1 30 ? 15.68 22.531 11.062 1 94.62 30 ARG B N 1
ATOM 1756 C CA . ARG B 1 30 ? 15.82 22.516 12.516 1 94.62 30 ARG B CA 1
ATOM 1757 C C . ARG B 1 30 ? 15.883 23.938 13.07 1 94.62 30 ARG B C 1
ATOM 1759 O O . ARG B 1 30 ? 16.531 24.812 12.484 1 94.62 30 ARG B O 1
ATOM 1766 N N . GLY B 1 31 ? 15.258 24.172 14.211 1 93.62 31 GLY B N 1
ATOM 1767 C CA . GLY B 1 31 ? 15.219 25.516 14.797 1 93.62 31 GLY B CA 1
ATOM 1768 C C . GLY B 1 31 ? 14.023 26.328 14.328 1 93.62 31 GLY B C 1
ATOM 1769 O O . GLY B 1 31 ? 13.539 27.188 15.062 1 93.62 31 GLY B O 1
ATOM 1770 N N . LYS B 1 32 ? 13.602 26.062 13.141 1 95.62 32 LYS B N 1
ATOM 1771 C CA . LYS B 1 32 ? 12.453 26.766 12.594 1 95.62 32 LYS B CA 1
ATOM 1772 C C . LYS B 1 32 ? 11.156 26 12.875 1 95.62 32 LYS B C 1
ATOM 1774 O O . LYS B 1 32 ? 10.094 26.609 13.031 1 95.62 32 LYS B O 1
ATOM 1779 N N . TYR B 1 33 ? 11.242 24.719 12.906 1 96.81 33 TYR B N 1
ATOM 1780 C CA . TYR B 1 33 ? 10.094 23.844 13.133 1 96.81 33 TYR B CA 1
ATOM 1781 C C . TYR B 1 33 ? 10.352 22.875 14.281 1 96.81 33 TYR B C 1
ATOM 1783 O O . TYR B 1 33 ? 11.484 22.422 14.469 1 96.81 33 TYR B O 1
ATOM 1791 N N . GLU B 1 34 ? 9.336 22.641 15.008 1 97 34 GLU B N 1
ATOM 1792 C CA . GLU B 1 34 ? 9.375 21.484 15.906 1 97 34 GLU B CA 1
ATOM 1793 C C . GLU B 1 34 ? 9.109 20.188 15.148 1 97 34 GLU B C 1
ATOM 1795 O O . GLU B 1 34 ? 8.094 20.062 14.453 1 97 34 GLU B O 1
ATOM 1800 N N . ILE B 1 35 ? 9.984 19.266 15.328 1 97.06 35 ILE B N 1
ATOM 1801 C CA . ILE B 1 35 ? 9.875 18.031 14.555 1 97.06 35 ILE B CA 1
ATOM 1802 C C . ILE B 1 35 ? 9.398 16.891 15.453 1 97.06 35 ILE B C 1
ATOM 1804 O O . ILE B 1 35 ? 10.016 16.625 16.484 1 97.06 35 ILE B O 1
ATOM 1808 N N . THR B 1 36 ? 8.305 16.312 15.109 1 96.31 36 THR B N 1
ATOM 1809 C CA . THR B 1 36 ? 7.82 15.078 15.719 1 96.31 36 THR B CA 1
ATOM 1810 C C . THR B 1 36 ? 8.047 13.898 14.789 1 96.31 36 THR B C 1
ATOM 1812 O O . THR B 1 36 ? 7.594 13.906 13.641 1 96.31 36 THR B O 1
ATOM 1815 N N . GLU B 1 37 ? 8.766 12.945 15.305 1 96.12 37 GLU B N 1
ATOM 1816 C CA . GLU B 1 37 ? 9.078 11.781 14.477 1 96.12 37 GLU B CA 1
ATOM 1817 C C . GLU B 1 37 ? 8.266 10.562 14.914 1 96.12 37 GLU B C 1
ATOM 1819 O O . GLU B 1 37 ? 8.188 10.258 16.109 1 96.12 37 GLU B O 1
ATOM 1824 N N . VAL B 1 38 ? 7.605 10.016 13.945 1 93.81 38 VAL B N 1
ATOM 1825 C CA . VAL B 1 38 ? 6.977 8.711 14.117 1 93.81 38 VAL B CA 1
ATOM 1826 C C . VAL B 1 38 ? 7.871 7.621 13.531 1 93.81 38 VAL B C 1
ATOM 1828 O O . VAL B 1 38 ? 8.102 7.59 12.32 1 93.81 38 VAL B O 1
ATOM 1831 N N . ASN B 1 39 ? 8.43 6.824 14.562 1 84.12 39 ASN B N 1
ATOM 1832 C CA . ASN B 1 39 ? 9.281 5.711 14.156 1 84.12 39 ASN B CA 1
ATOM 1833 C C . ASN B 1 39 ? 8.531 4.387 14.195 1 84.12 39 ASN B C 1
ATOM 1835 O O . ASN B 1 39 ? 7.527 4.258 14.898 1 84.12 39 ASN B O 1
ATOM 1839 N N . GLY B 1 40 ? 8.992 3.467 13.555 1 69.56 40 GLY B N 1
ATOM 1840 C CA . GLY B 1 40 ? 8.398 2.143 13.625 1 69.56 40 GLY B CA 1
ATOM 1841 C C . GLY B 1 40 ? 6.965 2.1 13.117 1 69.56 40 GLY B C 1
ATOM 1842 O O . GLY B 1 40 ? 6.039 1.81 13.875 1 69.56 40 GLY B O 1
ATOM 1843 N N . LEU B 1 41 ? 6.723 2.322 12.07 1 78.38 41 LEU B N 1
ATOM 1844 C CA . LEU B 1 41 ? 5.414 2.477 11.445 1 78.38 41 LEU B CA 1
ATOM 1845 C C . LEU B 1 41 ? 4.406 1.506 12.055 1 78.38 41 LEU B C 1
ATOM 1847 O O . LEU B 1 41 ? 4.762 0.684 12.898 1 78.38 41 LEU B O 1
ATOM 1851 N N . CYS B 1 42 ? 3.121 1.523 11.805 1 85.44 42 CYS B N 1
ATOM 1852 C CA . CYS B 1 42 ? 1.946 0.917 12.414 1 85.44 42 CYS B CA 1
ATOM 1853 C C . CYS B 1 42 ? 1.727 -0.499 11.898 1 85.44 42 CYS B C 1
ATOM 1855 O O . CYS B 1 42 ? 2.311 -0.89 10.883 1 85.44 42 CYS B O 1
ATOM 1857 N N . LEU B 1 43 ? 1.084 -1.197 12.766 1 92.62 43 LEU B N 1
ATOM 1858 C CA . LEU B 1 43 ? 0.566 -2.484 12.312 1 92.62 43 LEU B CA 1
ATOM 1859 C C . LEU B 1 43 ? -0.763 -2.314 11.586 1 92.62 43 LEU B C 1
ATOM 1861 O O . LEU B 1 43 ? -1.521 -1.387 11.883 1 92.62 43 LEU B O 1
ATOM 1865 N N . PRO B 1 44 ? -0.962 -3.203 10.594 1 95.31 44 PRO B N 1
ATOM 1866 C CA . PRO B 1 44 ? -2.268 -3.156 9.93 1 95.31 44 PRO B CA 1
ATOM 1867 C C . PRO B 1 44 ? -3.432 -3.311 10.906 1 95.31 44 PRO B C 1
ATOM 1869 O O . PRO B 1 44 ? -3.314 -4.027 11.906 1 95.31 44 PRO B O 1
ATOM 1872 N N . LEU B 1 45 ? -4.5 -2.672 10.586 1 93.5 45 LEU B N 1
ATOM 1873 C CA . LEU B 1 45 ? -5.719 -2.852 11.375 1 93.5 45 LEU B CA 1
ATOM 1874 C C . LEU B 1 45 ? -6.27 -4.262 11.203 1 93.5 45 LEU B C 1
ATOM 1876 O O . LEU B 1 45 ? -6.387 -4.754 10.078 1 93.5 45 LEU B O 1
ATOM 1880 N N . ASP B 1 46 ? -6.516 -4.883 12.328 1 92.81 46 ASP B N 1
ATOM 1881 C CA . ASP B 1 46 ? -7.234 -6.152 12.25 1 92.81 46 ASP B CA 1
ATOM 1882 C C . ASP B 1 46 ? -8.711 -5.965 12.586 1 92.81 46 ASP B C 1
ATOM 1884 O O . ASP B 1 46 ? -9.18 -4.832 12.734 1 92.81 46 ASP B O 1
ATOM 1888 N N . ARG B 1 47 ? -9.438 -7.031 12.625 1 93.25 47 ARG B N 1
ATOM 1889 C CA . ARG B 1 47 ? -10.891 -6.988 12.789 1 93.25 47 ARG B CA 1
ATOM 1890 C C . ARG B 1 47 ? -11.273 -6.309 14.102 1 93.25 47 ARG B C 1
ATOM 1892 O O . ARG B 1 47 ? -12.164 -5.461 14.125 1 93.25 47 ARG B O 1
ATOM 1899 N N . GLU B 1 48 ? -10.625 -6.68 15.117 1 94.06 48 GLU B N 1
ATOM 1900 C CA . GLU B 1 48 ? -10.938 -6.129 16.438 1 94.06 48 GLU B CA 1
ATOM 1901 C C . GLU B 1 48 ? -10.625 -4.637 16.5 1 94.06 48 GLU B C 1
ATOM 1903 O O . GLU B 1 48 ? -11.414 -3.852 17.031 1 94.06 48 GLU B O 1
ATOM 1908 N N . ALA B 1 49 ? -9.461 -4.273 15.969 1 93.44 49 ALA B N 1
ATOM 1909 C CA . ALA B 1 49 ? -9.078 -2.865 15.945 1 93.44 49 ALA B CA 1
ATOM 1910 C C . ALA B 1 49 ? -10.07 -2.045 15.125 1 93.44 49 ALA B C 1
ATOM 1912 O O . ALA B 1 49 ? -10.445 -0.936 15.516 1 93.44 49 ALA B O 1
ATOM 1913 N N . LEU B 1 50 ? -10.516 -2.57 14.039 1 93.81 50 LEU B N 1
ATOM 1914 C CA . LEU B 1 50 ? -11.484 -1.889 13.188 1 93.81 50 LEU B CA 1
ATOM 1915 C C . LEU B 1 50 ? -12.812 -1.692 13.922 1 93.81 50 LEU B C 1
ATOM 1917 O O . LEU B 1 50 ? -13.391 -0.605 13.883 1 93.81 50 LEU B O 1
ATOM 1921 N N . LYS B 1 51 ? -13.258 -2.756 14.57 1 95.06 51 LYS B N 1
ATOM 1922 C CA . LYS B 1 51 ? -14.508 -2.678 15.32 1 95.06 51 LYS B CA 1
ATOM 1923 C C . LYS B 1 51 ? -14.438 -1.619 16.406 1 95.06 51 LYS B C 1
ATOM 1925 O O . LYS B 1 51 ? -15.375 -0.842 16.594 1 95.06 51 LYS B O 1
ATOM 1930 N N . LYS B 1 52 ? -13.336 -1.642 17.094 1 96.94 52 LYS B N 1
ATOM 1931 C CA . LYS B 1 52 ? -13.148 -0.653 18.141 1 96.94 52 LYS B CA 1
ATOM 1932 C C . LYS B 1 52 ? -13.133 0.763 17.578 1 96.94 52 LYS B C 1
ATOM 1934 O O . LYS B 1 52 ? -13.812 1.65 18.094 1 96.94 52 LYS B O 1
ATOM 1939 N N . ARG B 1 53 ? -12.398 0.945 16.547 1 96.5 53 ARG B N 1
ATOM 1940 C CA . ARG B 1 53 ? -12.305 2.26 15.922 1 96.5 53 ARG B CA 1
ATOM 1941 C C . ARG B 1 53 ? -13.672 2.738 15.438 1 96.5 53 ARG B C 1
ATOM 1943 O O . ARG B 1 53 ? -14.031 3.898 15.633 1 96.5 53 ARG B O 1
ATOM 1950 N N . ASP B 1 54 ? -14.375 1.846 14.805 1 94.69 54 ASP B N 1
ATOM 1951 C CA . ASP B 1 54 ? -15.695 2.191 14.297 1 94.69 54 ASP B CA 1
ATOM 1952 C C . ASP B 1 54 ? -16.641 2.588 15.438 1 94.69 54 ASP B C 1
ATOM 1954 O O . ASP B 1 54 ? -17.375 3.564 15.32 1 94.69 54 ASP B O 1
ATOM 1958 N N . ARG B 1 55 ? -16.578 1.792 16.469 1 97.19 55 ARG B N 1
ATOM 1959 C CA . ARG B 1 55 ? -17.422 2.074 17.625 1 97.19 55 ARG B CA 1
ATOM 1960 C C . ARG B 1 55 ? -17.094 3.439 18.219 1 97.19 55 ARG B C 1
ATOM 1962 O O . ARG B 1 55 ? -18 4.238 18.484 1 97.19 55 ARG B O 1
ATOM 1969 N N . LEU B 1 56 ? -15.852 3.684 18.438 1 97.94 56 LEU B N 1
ATOM 1970 C CA . LEU B 1 56 ? -15.414 4.938 19.031 1 97.94 56 LEU B CA 1
ATOM 1971 C C . LEU B 1 56 ? -15.742 6.121 18.125 1 97.94 56 LEU B C 1
ATOM 1973 O O . LEU B 1 56 ? -16.172 7.172 18.594 1 97.94 56 LEU B O 1
ATOM 1977 N N . ALA B 1 57 ? -15.539 5.949 16.859 1 96.19 57 ALA B N 1
ATOM 1978 C CA . ALA B 1 57 ? -15.852 7 15.898 1 96.19 57 ALA B CA 1
ATOM 1979 C C . ALA B 1 57 ? -17.344 7.336 15.922 1 96.19 57 ALA B C 1
ATOM 1981 O O . ALA B 1 57 ? -17.719 8.508 15.875 1 96.19 57 ALA B O 1
ATOM 1982 N N . ALA B 1 58 ? -18.172 6.324 15.969 1 95.81 58 ALA B N 1
ATOM 1983 C CA . ALA B 1 58 ? -19.625 6.516 16.016 1 95.81 58 ALA B CA 1
ATOM 1984 C C . ALA B 1 58 ? -20.031 7.316 17.234 1 95.81 58 ALA B C 1
ATOM 1986 O O . ALA B 1 58 ? -21.016 8.055 17.203 1 95.81 58 ALA B O 1
ATOM 1987 N N . GLN B 1 59 ? -19.234 7.176 18.266 1 96.88 59 GLN B N 1
ATOM 1988 C CA . GLN B 1 59 ? -19.516 7.871 19.516 1 96.88 59 GLN B CA 1
ATOM 1989 C C . GLN B 1 59 ? -18.875 9.258 19.531 1 96.88 59 GLN B C 1
ATOM 1991 O O . GLN B 1 59 ? -19.109 10.039 20.453 1 96.88 59 GLN B O 1
ATOM 1996 N N . GLY B 1 60 ? -18.078 9.477 18.547 1 94.75 60 GLY B N 1
ATOM 1997 C CA . GLY B 1 60 ? -17.344 10.742 18.531 1 94.75 60 GLY B CA 1
ATOM 1998 C C . GLY B 1 60 ? -16.25 10.828 19.562 1 94.75 60 GLY B C 1
ATOM 1999 O O . GLY B 1 60 ? -15.875 11.914 20 1 94.75 60 GLY B O 1
ATOM 2000 N N . ASN B 1 61 ? -15.875 9.711 20.047 1 97 61 ASN B N 1
ATOM 2001 C CA . ASN B 1 61 ? -14.797 9.656 21.031 1 97 61 ASN B CA 1
ATOM 2002 C C . ASN B 1 61 ? -13.43 9.609 20.375 1 97 61 ASN B C 1
ATOM 2004 O O . ASN B 1 61 ? -12.859 8.531 20.188 1 97 61 ASN B O 1
ATOM 2008 N N . TRP B 1 62 ? -12.898 10.711 20.203 1 97.5 62 TRP B N 1
ATOM 2009 C CA . TRP B 1 62 ? -11.664 10.828 19.438 1 97.5 62 TRP B CA 1
ATOM 2010 C C . TRP B 1 62 ? -10.445 10.844 20.359 1 97.5 62 TRP B C 1
ATOM 2012 O O . TRP B 1 62 ? -9.305 10.883 19.891 1 97.5 62 TRP B O 1
ATOM 2022 N N . ASP B 1 63 ? -10.633 10.75 21.672 1 97.19 63 ASP B N 1
ATOM 2023 C CA . ASP B 1 63 ? -9.539 10.891 22.625 1 97.19 63 ASP B CA 1
ATOM 2024 C C . ASP B 1 63 ? -8.852 9.547 22.875 1 97.19 63 ASP B C 1
ATOM 2026 O O . ASP B 1 63 ? -7.766 9.5 23.453 1 97.19 63 ASP B O 1
ATOM 2030 N N . ASP B 1 64 ? -9.461 8.484 22.453 1 97.19 64 ASP B N 1
ATOM 2031 C CA . ASP B 1 64 ? -8.867 7.164 22.641 1 97.19 64 ASP B CA 1
ATOM 2032 C C . ASP B 1 64 ? -7.523 7.051 21.922 1 97.19 64 ASP B C 1
ATOM 2034 O O . ASP B 1 64 ? -7.359 7.574 20.828 1 97.19 64 ASP B O 1
ATOM 2038 N N . PRO B 1 65 ? -6.637 6.285 22.438 1 95.25 65 PRO B N 1
ATOM 2039 C CA . PRO B 1 65 ? -5.293 6.152 21.875 1 95.25 65 PRO B CA 1
ATOM 2040 C C . PRO B 1 65 ? -5.301 5.578 20.469 1 95.25 65 PRO B C 1
ATOM 2042 O O . PRO B 1 65 ? -4.336 5.758 19.719 1 95.25 65 PRO B O 1
ATOM 2045 N N . VAL B 1 66 ? -6.402 4.938 20.047 1 94.69 66 VAL B N 1
ATOM 2046 C CA . VAL B 1 66 ? -6.5 4.383 18.703 1 94.69 66 VAL B CA 1
ATOM 2047 C C . VAL B 1 66 ? -6.41 5.508 17.672 1 94.69 66 VAL B C 1
ATOM 2049 O O . VAL B 1 66 ? -6.066 5.27 16.516 1 94.69 66 VAL B O 1
ATOM 2052 N N . PHE B 1 67 ? -6.625 6.723 18.156 1 97.19 67 PHE B N 1
ATOM 2053 C CA . PHE B 1 67 ? -6.652 7.848 17.234 1 97.19 67 PHE B CA 1
ATOM 2054 C C . PHE B 1 67 ? -5.41 8.719 17.391 1 97.19 67 PHE B C 1
ATOM 2056 O O . PHE B 1 67 ? -5.34 9.812 16.844 1 97.19 67 PHE B O 1
ATOM 2063 N N . ASP B 1 68 ? -4.363 8.227 18.094 1 95.75 68 ASP B N 1
ATOM 2064 C CA . ASP B 1 68 ? -3.189 9.039 18.406 1 95.75 68 ASP B CA 1
ATOM 2065 C C . ASP B 1 68 ? -2.498 9.5 17.125 1 95.75 68 ASP B C 1
ATOM 2067 O O . ASP B 1 68 ? -2.172 10.68 16.969 1 95.75 68 ASP B O 1
ATOM 2071 N N . GLU B 1 69 ? -2.309 8.594 16.219 1 96.75 69 GLU B N 1
ATOM 2072 C CA . GLU B 1 69 ? -1.634 8.945 14.984 1 96.75 69 GLU B CA 1
ATOM 2073 C C . GLU B 1 69 ? -2.439 9.969 14.188 1 96.75 69 GLU B C 1
ATOM 2075 O O . GLU B 1 69 ? -1.874 10.906 13.625 1 96.75 69 GLU B O 1
ATOM 2080 N N . ALA B 1 70 ? -3.73 9.742 14.141 1 97.56 70 ALA B N 1
ATOM 2081 C CA . ALA B 1 70 ? -4.605 10.664 13.43 1 97.56 70 ALA B CA 1
ATOM 2082 C C . ALA B 1 70 ? -4.551 12.062 14.055 1 97.56 70 ALA B C 1
ATOM 2084 O O . ALA B 1 70 ? -4.469 13.062 13.336 1 97.56 70 ALA B O 1
ATOM 2085 N N . ARG B 1 71 ? -4.562 12.109 15.32 1 97.19 71 ARG B N 1
ATOM 2086 C CA . ARG B 1 71 ? -4.527 13.391 16.016 1 97.19 71 ARG B CA 1
ATOM 2087 C C . ARG B 1 71 ? -3.189 14.094 15.805 1 97.19 71 ARG B C 1
ATOM 2089 O O . ARG B 1 71 ? -3.145 15.305 15.578 1 97.19 71 ARG B O 1
ATOM 2096 N N . THR B 1 72 ? -2.094 13.305 15.875 1 96.38 72 THR B N 1
ATOM 2097 C CA . THR B 1 72 ? -0.775 13.875 15.617 1 96.38 72 THR B CA 1
ATOM 2098 C C . THR B 1 72 ? -0.697 14.43 14.195 1 96.38 72 THR B C 1
ATOM 2100 O O . THR B 1 72 ? -0.174 15.523 13.984 1 96.38 72 THR B O 1
ATOM 2103 N N . PHE B 1 73 ? -1.229 13.742 13.273 1 97.88 73 PHE B N 1
ATOM 2104 C CA . PHE B 1 73 ? -1.26 14.164 11.883 1 97.88 73 PHE B CA 1
ATOM 2105 C C . PHE B 1 73 ? -2.01 15.477 11.734 1 97.88 73 PHE B C 1
ATOM 2107 O O . PHE B 1 73 ? -1.556 16.375 11.023 1 97.88 73 PHE B O 1
ATOM 2114 N N . LEU B 1 74 ? -3.107 15.602 12.438 1 97.5 74 LEU B N 1
ATOM 2115 C CA . LEU B 1 74 ? -3.979 16.766 12.328 1 97.5 74 LEU B CA 1
ATOM 2116 C C . LEU B 1 74 ? -3.252 18.031 12.781 1 97.5 74 LEU B C 1
ATOM 2118 O O . LEU B 1 74 ? -3.545 19.125 12.297 1 97.5 74 LEU B O 1
ATOM 2122 N N . GLU B 1 75 ? -2.314 17.828 13.586 1 95 75 GLU B N 1
ATOM 2123 C CA . GLU B 1 75 ? -1.697 18.969 14.242 1 95 75 GLU B CA 1
ATOM 2124 C C . GLU B 1 75 ? -0.48 19.469 13.461 1 95 75 GLU B C 1
ATOM 2126 O O . GLU B 1 75 ? 0.028 20.562 13.727 1 95 75 GLU B O 1
ATOM 2131 N N . ALA B 1 76 ? -0.047 18.75 12.562 1 97.69 76 ALA B N 1
ATOM 2132 C CA . ALA B 1 76 ? 1.19 19.078 11.859 1 97.69 76 ALA B CA 1
ATOM 2133 C C . ALA B 1 76 ? 0.958 20.172 10.828 1 97.69 76 ALA B C 1
ATOM 2135 O O . ALA B 1 76 ? -0.072 20.188 10.148 1 97.69 76 ALA B O 1
ATOM 2136 N N . ASP B 1 77 ? 1.931 21.062 10.695 1 97.75 77 ASP B N 1
ATOM 2137 C CA . ASP B 1 77 ? 1.895 22.109 9.664 1 97.75 77 ASP B CA 1
ATOM 2138 C C . ASP B 1 77 ? 2.473 21.578 8.352 1 97.75 77 ASP B C 1
ATOM 2140 O O . ASP B 1 77 ? 2.135 22.094 7.277 1 97.75 77 ASP B O 1
ATOM 2144 N N . ILE B 1 78 ? 3.381 20.641 8.469 1 98.19 78 ILE B N 1
ATOM 2145 C CA . ILE B 1 78 ? 4.035 19.984 7.344 1 98.19 78 ILE B CA 1
ATOM 2146 C C . ILE B 1 78 ? 4.152 18.484 7.617 1 98.19 78 ILE B C 1
ATOM 2148 O O . ILE B 1 78 ? 4.426 18.078 8.75 1 98.19 78 ILE B O 1
ATOM 2152 N N . VAL B 1 79 ? 3.939 17.719 6.617 1 98.62 79 VAL B N 1
ATOM 2153 C CA . VAL B 1 79 ? 4.129 16.281 6.742 1 98.62 79 VAL B CA 1
ATOM 2154 C C . VAL B 1 79 ? 5.281 15.828 5.852 1 98.62 79 VAL B C 1
ATOM 2156 O O . VAL B 1 79 ? 5.32 16.156 4.664 1 98.62 79 VAL B O 1
ATOM 2159 N N . VAL B 1 80 ? 6.25 15.18 6.414 1 98.75 80 VAL B N 1
ATOM 2160 C CA . VAL B 1 80 ? 7.367 14.57 5.699 1 98.75 80 VAL B CA 1
ATOM 2161 C C . VAL B 1 80 ? 7.305 13.055 5.828 1 98.75 80 VAL B C 1
ATOM 2163 O O . VAL B 1 80 ? 7.238 12.523 6.938 1 98.75 80 VAL B O 1
ATOM 2166 N N . LEU B 1 81 ? 7.23 12.398 4.727 1 98.62 81 LEU B N 1
ATOM 2167 C CA . LEU B 1 81 ? 7.258 10.945 4.695 1 98.62 81 LEU B CA 1
ATOM 2168 C C . LEU B 1 81 ? 8.477 10.438 3.939 1 98.62 81 LEU B C 1
ATOM 2170 O O . LEU B 1 81 ? 8.75 10.875 2.82 1 98.62 81 LEU B O 1
ATOM 2174 N N . ALA B 1 82 ? 9.25 9.578 4.566 1 98.56 82 ALA B N 1
ATOM 2175 C CA . ALA B 1 82 ? 10.391 8.938 3.918 1 98.56 82 ALA B CA 1
ATOM 2176 C C . ALA B 1 82 ? 10.234 7.422 3.908 1 98.56 82 ALA B C 1
ATOM 2178 O O . ALA B 1 82 ? 10.023 6.805 4.957 1 98.56 82 ALA B O 1
ATOM 2179 N N . ALA B 1 83 ? 10.289 6.852 2.762 1 98 83 ALA B N 1
ATOM 2180 C CA . ALA B 1 83 ? 10.195 5.398 2.639 1 98 83 ALA B CA 1
ATOM 2181 C C . ALA B 1 83 ? 10.852 4.914 1.346 1 98 83 ALA B C 1
ATOM 2183 O O . ALA B 1 83 ? 10.766 5.582 0.312 1 98 83 ALA B O 1
ATOM 2184 N N . PRO B 1 84 ? 11.484 3.746 1.406 1 97.38 84 PRO B N 1
ATOM 2185 C CA . PRO B 1 84 ? 12.016 3.186 0.159 1 97.38 84 PRO B CA 1
ATOM 2186 C C . PRO B 1 84 ? 10.906 2.727 -0.792 1 97.38 84 PRO B C 1
ATOM 2188 O O . PRO B 1 84 ? 9.734 2.684 -0.409 1 97.38 84 PRO B O 1
ATOM 2191 N N . PHE B 1 85 ? 11.297 2.482 -1.991 1 97.62 85 PHE B N 1
ATOM 2192 C CA . PHE B 1 85 ? 10.398 1.984 -3.023 1 97.62 85 PHE B CA 1
ATOM 2193 C C . PHE B 1 85 ? 10.453 0.464 -3.102 1 97.62 85 PHE B C 1
ATOM 2195 O O . PHE B 1 85 ? 11.484 -0.109 -3.457 1 97.62 85 PHE B O 1
ATOM 2202 N N . TRP B 1 86 ? 9.367 -0.218 -2.729 1 96.06 86 TRP B N 1
ATOM 2203 C CA . TRP B 1 86 ? 9.242 -1.672 -2.77 1 96.06 86 TRP B CA 1
ATOM 2204 C C . TRP B 1 86 ? 8.102 -2.094 -3.691 1 96.06 86 TRP B C 1
ATOM 2206 O O . TRP B 1 86 ? 6.938 -1.802 -3.42 1 96.06 86 TRP B O 1
ATOM 2216 N N . GLU B 1 87 ? 8.438 -2.787 -4.77 1 93.56 87 GLU B N 1
ATOM 2217 C CA . GLU B 1 87 ? 7.473 -3.385 -5.688 1 93.56 87 GLU B CA 1
ATOM 2218 C C . GLU B 1 87 ? 6.418 -2.371 -6.117 1 93.56 87 GLU B C 1
ATOM 2220 O O . GLU B 1 87 ? 5.223 -2.666 -6.094 1 93.56 87 GLU B O 1
ATOM 2225 N N . GLY B 1 88 ? 6.844 -1.25 -6.48 1 96.44 88 GLY B N 1
ATOM 2226 C CA . GLY B 1 88 ? 5.953 -0.276 -7.09 1 96.44 88 GLY B CA 1
ATOM 2227 C C . GLY B 1 88 ? 5.371 0.706 -6.094 1 96.44 88 GLY B C 1
ATOM 2228 O O . GLY B 1 88 ? 4.664 1.643 -6.477 1 96.44 88 GLY B O 1
ATOM 2229 N N . THR B 1 89 ? 5.562 0.491 -4.836 1 97.69 89 THR B N 1
ATOM 2230 C CA . THR B 1 89 ? 5.094 1.417 -3.811 1 97.69 89 THR B CA 1
ATOM 2231 C C . THR B 1 89 ? 6.105 1.515 -2.67 1 97.69 89 THR B C 1
ATOM 2233 O O . THR B 1 89 ? 7.305 1.653 -2.906 1 97.69 89 THR B O 1
ATOM 2236 N N . PHE B 1 90 ? 5.652 1.521 -1.432 1 97.31 90 PHE B N 1
ATOM 2237 C CA . PHE B 1 90 ? 6.508 1.595 -0.251 1 97.31 90 PHE B CA 1
ATOM 2238 C C . PHE B 1 90 ? 6.137 0.508 0.752 1 97.31 90 PHE B C 1
ATOM 2240 O O . PHE B 1 90 ? 5.207 -0.268 0.52 1 97.31 90 PHE B O 1
ATOM 2247 N N . PRO B 1 91 ? 6.902 0.323 1.798 1 96.75 91 PRO B N 1
ATOM 2248 C CA . PRO B 1 91 ? 6.688 -0.781 2.736 1 96.75 91 PRO B CA 1
ATOM 2249 C C . PRO B 1 91 ? 5.277 -0.796 3.316 1 96.75 91 PRO B C 1
ATOM 2251 O O . PRO B 1 91 ? 4.703 0.263 3.582 1 96.75 91 PRO B O 1
ATOM 2254 N N . ALA B 1 92 ? 4.785 -1.979 3.57 1 96.94 92 ALA B N 1
ATOM 2255 C CA . ALA B 1 92 ? 3.434 -2.184 4.086 1 96.94 92 ALA B CA 1
ATOM 2256 C C . ALA B 1 92 ? 3.23 -1.435 5.398 1 96.94 92 ALA B C 1
ATOM 2258 O O . ALA B 1 92 ? 2.125 -0.971 5.691 1 96.94 92 ALA B O 1
ATOM 2259 N N . ALA B 1 93 ? 4.305 -1.306 6.168 1 96.75 93 ALA B N 1
ATOM 2260 C CA . ALA B 1 93 ? 4.203 -0.591 7.438 1 96.75 93 ALA B CA 1
ATOM 2261 C C . ALA B 1 93 ? 3.793 0.862 7.219 1 96.75 93 ALA B C 1
ATOM 2263 O O . ALA B 1 93 ? 3.084 1.445 8.039 1 96.75 93 ALA B O 1
ATOM 2264 N N . VAL B 1 94 ? 4.203 1.438 6.117 1 97.44 94 VAL B N 1
ATOM 2265 C CA . VAL B 1 94 ? 3.822 2.805 5.777 1 97.44 94 VAL B CA 1
ATOM 2266 C C . VAL B 1 94 ? 2.352 2.846 5.367 1 97.44 94 VAL B C 1
ATOM 2268 O O . VAL B 1 94 ? 1.622 3.766 5.738 1 97.44 94 VAL B O 1
ATOM 2271 N N . HIS B 1 95 ? 1.883 1.841 4.625 1 97.31 95 HIS B N 1
ATOM 2272 C CA . HIS B 1 95 ? 0.46 1.734 4.324 1 97.31 95 HIS B CA 1
ATOM 2273 C C . HIS B 1 95 ? -0.367 1.638 5.605 1 97.31 95 HIS B C 1
ATOM 2275 O O . HIS B 1 95 ? -1.464 2.195 5.684 1 97.31 95 HIS B O 1
ATOM 2281 N N . ALA B 1 96 ? 0.179 0.875 6.531 1 96.94 96 ALA B N 1
ATOM 2282 C CA . ALA B 1 96 ? -0.526 0.736 7.805 1 96.94 96 ALA B CA 1
ATOM 2283 C C . ALA B 1 96 ? -0.65 2.082 8.508 1 96.94 96 ALA B C 1
ATOM 2285 O O . ALA B 1 96 ? -1.683 2.381 9.117 1 96.94 96 ALA B O 1
ATOM 2286 N N . TYR B 1 97 ? 0.398 2.867 8.469 1 97.56 97 TYR B N 1
ATOM 2287 C CA . TYR B 1 97 ? 0.325 4.207 9.039 1 97.56 97 TYR B CA 1
ATOM 2288 C C . TYR B 1 97 ? -0.762 5.031 8.359 1 97.56 97 TYR B C 1
ATOM 2290 O O . TYR B 1 97 ? -1.548 5.707 9.031 1 97.56 97 TYR B O 1
ATOM 2298 N N . ILE B 1 98 ? -0.792 5.016 7.051 1 97.62 98 ILE B N 1
ATOM 2299 C CA . ILE B 1 98 ? -1.782 5.762 6.281 1 97.62 98 ILE B CA 1
ATOM 2300 C C . ILE B 1 98 ? -3.188 5.336 6.695 1 97.62 98 ILE B C 1
ATOM 2302 O O . ILE B 1 98 ? -4.066 6.18 6.891 1 97.62 98 ILE B O 1
ATOM 2306 N N . GLU B 1 99 ? -3.35 4.066 6.887 1 95.88 99 GLU B N 1
ATOM 2307 C CA . GLU B 1 99 ? -4.637 3.57 7.359 1 95.88 99 GLU B CA 1
ATOM 2308 C C . GLU B 1 99 ? -5 4.18 8.711 1 95.88 99 GLU B C 1
ATOM 2310 O O . GLU B 1 99 ? -6.172 4.461 8.977 1 95.88 99 GLU B O 1
ATOM 2315 N N . GLN B 1 100 ? -4.047 4.332 9.547 1 96.19 100 GLN B N 1
ATOM 2316 C CA . GLN B 1 100 ? -4.289 4.836 10.891 1 96.19 100 GLN B CA 1
ATOM 2317 C C . GLN B 1 100 ? -4.695 6.305 10.867 1 96.19 100 GLN B C 1
ATOM 2319 O O . GLN B 1 100 ? -5.457 6.758 11.727 1 96.19 100 GLN B O 1
ATOM 2324 N N . ILE B 1 101 ? -4.199 7.043 9.945 1 97.56 101 ILE B N 1
ATOM 2325 C CA . ILE B 1 101 ? -4.473 8.477 9.977 1 97.56 101 ILE B CA 1
ATOM 2326 C C . ILE B 1 101 ? -5.715 8.789 9.148 1 97.56 101 ILE B C 1
ATOM 2328 O O . ILE B 1 101 ? -6.258 9.891 9.227 1 97.56 101 ILE B O 1
ATOM 2332 N N . CYS B 1 102 ? -6.18 7.895 8.289 1 97.44 102 CYS B N 1
ATOM 2333 C CA . CYS B 1 102 ? -7.398 8.094 7.508 1 97.44 102 CYS B CA 1
ATOM 2334 C C . CYS B 1 102 ? -8.625 7.684 8.312 1 97.44 102 CYS B C 1
ATOM 2336 O O . CYS B 1 102 ? -9.062 6.535 8.242 1 97.44 102 CYS B O 1
ATOM 2338 N N . VAL B 1 103 ? -9.133 8.617 9.008 1 97.25 103 VAL B N 1
ATOM 2339 C CA . VAL B 1 103 ? -10.289 8.391 9.867 1 97.25 103 VAL B CA 1
ATOM 2340 C C . VAL B 1 103 ? -11.422 9.344 9.484 1 97.25 103 VAL B C 1
ATOM 2342 O O . VAL B 1 103 ? -11.336 10.547 9.727 1 97.25 103 VAL B O 1
ATOM 2345 N N . THR B 1 104 ? -12.422 8.773 8.93 1 9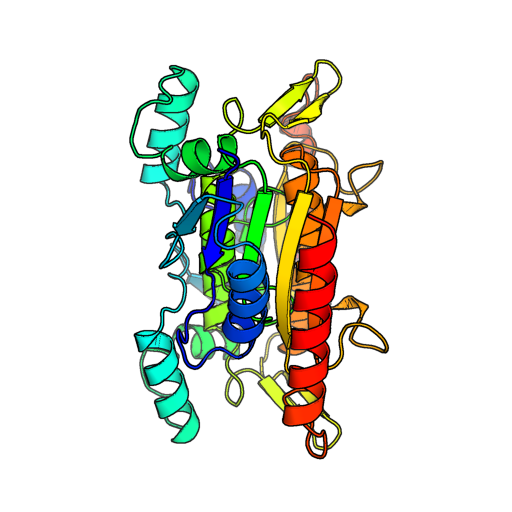5.69 104 THR B N 1
ATOM 2346 C CA . THR B 1 104 ? -13.578 9.578 8.562 1 95.69 104 THR B CA 1
ATOM 2347 C C . THR B 1 104 ? -14.18 10.258 9.789 1 95.69 104 THR B C 1
ATOM 2349 O O . THR B 1 104 ? -14.383 9.617 10.82 1 95.69 104 THR B O 1
ATOM 2352 N N . GLY B 1 105 ? -14.422 11.484 9.719 1 96.12 105 GLY B N 1
ATOM 2353 C CA . GLY B 1 105 ? -14.961 12.258 10.82 1 96.12 105 GLY B CA 1
ATOM 2354 C C . GLY B 1 105 ? -13.898 12.945 11.656 1 96.12 105 GLY B C 1
ATOM 2355 O O . GLY B 1 105 ? -14.188 13.875 12.406 1 96.12 105 GLY B O 1
ATOM 2356 N N . LEU B 1 106 ? -12.727 12.445 11.508 1 98.06 106 LEU B N 1
ATOM 2357 C CA . LEU B 1 106 ? -11.656 13.031 12.305 1 98.06 106 LEU B CA 1
ATOM 2358 C C . LEU B 1 106 ? -10.641 13.742 11.406 1 98.06 106 LEU B C 1
ATOM 2360 O O . LEU B 1 106 ? -10.453 14.961 11.516 1 98.06 106 LEU B O 1
ATOM 2364 N N . THR B 1 107 ? -10.047 13.031 10.438 1 98.38 107 THR B N 1
ATOM 2365 C CA . THR B 1 107 ? -9.039 13.656 9.594 1 98.38 107 THR B CA 1
ATOM 2366 C C . THR B 1 107 ? -9.633 14.086 8.258 1 98.38 107 THR B C 1
ATOM 2368 O O . THR B 1 107 ? -9.039 14.883 7.527 1 98.38 107 THR B O 1
ATOM 2371 N N . PHE B 1 108 ? -10.703 13.492 7.895 1 97.81 108 PHE B N 1
ATOM 2372 C CA . PHE B 1 108 ? -11.422 13.914 6.703 1 97.81 108 PHE B CA 1
ATOM 2373 C C . PHE B 1 108 ? -12.906 13.586 6.824 1 97.81 108 PHE B C 1
ATOM 2375 O O . PHE B 1 108 ? -13.328 12.922 7.777 1 97.81 108 PHE B O 1
ATOM 2382 N N . GLY B 1 109 ? -13.711 14.023 5.926 1 95.38 109 GLY B N 1
ATOM 2383 C CA . GLY B 1 109 ? -15.133 13.75 5.789 1 95.38 109 GLY B CA 1
ATOM 2384 C C . GLY B 1 109 ? -15.656 14.023 4.391 1 95.38 109 GLY B C 1
ATOM 2385 O O . GLY B 1 109 ? -14.883 14.094 3.434 1 95.38 109 GLY B O 1
ATOM 2386 N N . TYR B 1 110 ? -16.969 13.977 4.348 1 92.19 110 TYR B N 1
ATOM 2387 C CA . TYR B 1 110 ? -17.594 14.172 3.045 1 92.19 110 TYR B CA 1
ATOM 2388 C C . TYR B 1 110 ? -18.594 15.328 3.084 1 92.19 110 TYR B C 1
ATOM 2390 O O . TYR B 1 110 ? -19.328 15.477 4.055 1 92.19 110 TYR B O 1
ATOM 2398 N N . ARG B 1 111 ? -18.453 16.125 2.078 1 92.31 111 ARG B N 1
ATOM 2399 C CA . ARG B 1 111 ? -19.453 17.172 1.896 1 92.31 111 ARG B CA 1
ATOM 2400 C C . ARG B 1 111 ? -20.781 16.594 1.437 1 92.31 111 ARG B C 1
ATOM 2402 O O . ARG B 1 111 ? -20.891 15.391 1.178 1 92.31 111 ARG B O 1
ATOM 2409 N N . GLU B 1 112 ? -21.781 17.438 1.31 1 89.56 112 GLU B N 1
ATOM 2410 C CA . GLU B 1 112 ? -23.125 17.016 0.924 1 89.56 112 GLU B CA 1
ATOM 2411 C C . GLU B 1 112 ? -23.125 16.391 -0.468 1 89.56 112 GLU B C 1
ATOM 2413 O O . GLU B 1 112 ? -23.891 15.453 -0.738 1 89.56 112 GLU B O 1
ATOM 2418 N N . ASP B 1 113 ? -22.266 16.844 -1.276 1 84.88 113 ASP B N 1
ATOM 2419 C CA . ASP B 1 113 ? -22.234 16.359 -2.656 1 84.88 113 ASP B CA 1
ATOM 2420 C C . ASP B 1 113 ? -21.375 15.109 -2.789 1 84.88 113 ASP B C 1
ATOM 2422 O O . ASP B 1 113 ? -21.156 14.609 -3.898 1 84.88 113 ASP B O 1
ATOM 2426 N N . GLY B 1 114 ? -20.797 14.664 -1.692 1 84.62 114 GLY B N 1
ATOM 2427 C CA . GLY B 1 114 ? -20.031 13.43 -1.707 1 84.62 114 GLY B CA 1
ATOM 2428 C C . GLY B 1 114 ? -18.531 13.656 -1.861 1 84.62 114 GLY B C 1
ATOM 2429 O O . GLY B 1 114 ? -17.75 12.703 -1.785 1 84.62 114 GLY B O 1
ATOM 2430 N N . THR B 1 115 ? -18.219 14.906 -2.031 1 87.62 115 THR B N 1
ATOM 2431 C CA . THR B 1 115 ? -16.797 15.211 -2.197 1 87.62 115 THR B CA 1
ATOM 2432 C C . THR B 1 115 ? -16.078 15.141 -0.857 1 87.62 115 THR B C 1
ATOM 2434 O O . THR B 1 115 ? -16.578 15.617 0.159 1 87.62 115 THR B O 1
ATOM 2437 N N . ALA B 1 116 ? -14.945 14.57 -0.914 1 90.56 116 ALA B N 1
ATOM 2438 C CA . ALA B 1 116 ? -14.148 14.461 0.307 1 90.56 116 ALA B CA 1
ATOM 2439 C C . ALA B 1 116 ? -13.594 15.82 0.718 1 90.56 116 ALA B C 1
ATOM 2441 O O . ALA B 1 116 ? -13.25 16.641 -0.136 1 90.56 116 ALA B O 1
ATOM 2442 N N . GLU B 1 117 ? -13.539 16.062 1.971 1 95.88 117 GLU B N 1
ATOM 2443 C CA . GLU B 1 117 ? -12.945 17.25 2.584 1 95.88 117 GLU B CA 1
ATOM 2444 C C . GLU B 1 117 ? -11.969 16.859 3.689 1 95.88 117 GLU B C 1
ATOM 2446 O O . GLU B 1 117 ? -12.336 16.172 4.641 1 95.88 117 GLU B O 1
ATOM 2451 N N . GLY B 1 118 ? -10.695 17.297 3.547 1 97.62 118 GLY B N 1
ATOM 2452 C CA . GLY B 1 118 ? -9.688 17.016 4.555 1 97.62 118 GLY B CA 1
ATOM 2453 C C . GLY B 1 118 ? -9.672 18.047 5.676 1 97.62 118 GLY B C 1
ATOM 2454 O O . GLY B 1 118 ? -9.945 19.219 5.453 1 97.62 118 GLY B O 1
ATOM 2455 N N . TYR B 1 119 ? -9.297 17.578 6.828 1 97.44 119 TYR B N 1
ATOM 2456 C CA . TYR B 1 119 ? -9.367 18.453 7.992 1 97.44 119 TYR B CA 1
ATOM 2457 C C . TYR B 1 119 ? -7.973 18.781 8.508 1 97.44 119 TYR B C 1
ATOM 2459 O O . TYR B 1 119 ? -7.824 19.547 9.477 1 97.44 119 TYR B O 1
ATOM 2467 N N . GLY B 1 120 ? -6.938 18.172 7.883 1 94.44 120 GLY B N 1
ATOM 2468 C CA . GLY B 1 120 ? -5.57 18.453 8.305 1 94.44 120 GLY B CA 1
ATOM 2469 C C . GLY B 1 120 ? -5.168 19.906 8.117 1 94.44 120 GLY B C 1
ATOM 2470 O O . GLY B 1 120 ? -5.688 20.578 7.23 1 94.44 120 GLY B O 1
ATOM 2471 N N . LYS B 1 121 ? -4.203 20.328 8.922 1 94.38 121 LYS B N 1
ATOM 2472 C CA . LYS B 1 121 ? -3.658 21.688 8.867 1 94.38 121 LYS B CA 1
ATOM 2473 C C . LYS B 1 121 ? -2.582 21.797 7.793 1 94.38 121 LYS B C 1
ATOM 2475 O O . LYS B 1 121 ? -2.35 22.875 7.25 1 94.38 121 LYS B O 1
ATOM 2480 N N . ALA B 1 122 ? -1.965 20.719 7.578 1 96.75 122 ALA B N 1
ATOM 2481 C CA . ALA B 1 122 ? -0.804 20.734 6.691 1 96.75 122 ALA B CA 1
ATOM 2482 C C . ALA B 1 122 ? -1.209 21.094 5.266 1 96.75 122 ALA B C 1
ATOM 2484 O O . ALA B 1 122 ? -2.182 20.547 4.734 1 96.75 122 ALA B O 1
ATOM 2485 N N . LYS B 1 123 ? -0.512 21.984 4.699 1 90.75 123 LYS B N 1
ATOM 2486 C CA . LYS B 1 123 ? -0.816 22.375 3.326 1 90.75 123 LYS B CA 1
ATOM 2487 C C . LYS B 1 123 ? 0.2 21.781 2.35 1 90.75 123 LYS B C 1
ATOM 2489 O O . LYS B 1 123 ? -0.012 21.812 1.136 1 90.75 123 LYS B O 1
ATOM 2494 N N . ARG B 1 124 ? 1.279 21.328 2.947 1 97.56 124 ARG B N 1
ATOM 2495 C CA . ARG B 1 124 ? 2.344 20.781 2.107 1 97.56 124 ARG B CA 1
ATOM 2496 C C . ARG B 1 124 ? 2.895 19.484 2.686 1 97.56 124 ARG B C 1
ATOM 2498 O O . ARG B 1 124 ? 3.061 19.359 3.9 1 97.56 124 ARG B O 1
ATOM 2505 N N . ALA B 1 125 ? 3.1 18.531 1.835 1 98.56 125 ALA B N 1
ATOM 2506 C CA . ALA B 1 125 ? 3.748 17.266 2.195 1 98.56 125 ALA B CA 1
ATOM 2507 C C . ALA B 1 125 ? 4.969 17 1.315 1 98.56 125 ALA B C 1
ATOM 2509 O O . ALA B 1 125 ? 5.035 17.484 0.181 1 98.56 125 ALA B O 1
ATOM 2510 N N . ILE B 1 126 ? 5.93 16.297 1.836 1 98.88 126 ILE B N 1
ATOM 2511 C CA . ILE B 1 126 ? 7.129 15.883 1.11 1 98.88 126 ILE B CA 1
ATOM 2512 C C . ILE B 1 126 ? 7.301 14.375 1.216 1 98.88 126 ILE B C 1
ATOM 2514 O O . ILE B 1 126 ? 7.152 13.797 2.297 1 98.88 126 ILE B O 1
ATOM 2518 N N . PHE B 1 127 ? 7.566 13.812 0.104 1 98.81 127 PHE B N 1
ATOM 2519 C CA . PHE B 1 127 ? 7.84 12.375 0.048 1 98.81 127 PHE B CA 1
ATOM 2520 C C . PHE B 1 127 ? 9.25 12.117 -0.465 1 98.81 127 PHE B C 1
ATOM 2522 O O . PHE B 1 127 ? 9.594 12.508 -1.581 1 98.81 127 PHE B O 1
ATOM 2529 N N . PHE B 1 128 ? 10.086 11.531 0.385 1 98.88 128 PHE B N 1
ATOM 2530 C CA . PHE B 1 128 ? 11.43 11.086 0.009 1 98.88 128 PHE B CA 1
ATOM 2531 C C . PHE B 1 128 ? 11.445 9.586 -0.263 1 98.88 128 PHE B C 1
ATOM 2533 O O . PHE B 1 128 ? 10.938 8.805 0.535 1 98.88 128 PHE B O 1
ATOM 2540 N N . SER B 1 129 ? 12.062 9.219 -1.349 1 98.75 129 SER B N 1
ATOM 2541 C CA . SER B 1 129 ? 12.117 7.801 -1.676 1 98.75 129 SER B CA 1
ATOM 2542 C C . SER B 1 129 ? 13.367 7.465 -2.484 1 98.75 129 SER B C 1
ATOM 2544 O O . SER B 1 129 ? 13.883 8.312 -3.215 1 98.75 129 SER B O 1
ATOM 2546 N N . THR B 1 130 ? 13.859 6.281 -2.303 1 98.69 130 THR B N 1
ATOM 2547 C CA . THR B 1 130 ? 14.938 5.738 -3.127 1 98.69 130 THR B CA 1
ATOM 2548 C C . THR B 1 130 ? 14.484 4.461 -3.828 1 98.69 130 THR B C 1
ATOM 2550 O O . THR B 1 130 ? 13.625 3.738 -3.32 1 98.69 130 THR B O 1
ATOM 2553 N N . ARG B 1 131 ? 15.031 4.203 -4.984 1 97.75 131 ARG B N 1
ATOM 2554 C CA . ARG B 1 131 ? 14.633 3.002 -5.719 1 97.75 131 ARG B CA 1
ATOM 2555 C C . ARG B 1 131 ? 15.781 2.484 -6.574 1 97.75 131 ARG B C 1
ATOM 2557 O O . ARG B 1 131 ? 16.625 3.262 -7.031 1 97.75 131 ARG B O 1
ATOM 2564 N N . GLY B 1 132 ? 15.812 1.205 -6.762 1 95.69 132 GLY B N 1
ATOM 2565 C CA . GLY B 1 132 ? 16.875 0.548 -7.5 1 95.69 132 GLY B CA 1
ATOM 2566 C C . GLY B 1 132 ? 16.812 0.792 -8.992 1 95.69 132 GLY B C 1
ATOM 2567 O O . GLY B 1 132 ? 17.844 0.954 -9.648 1 95.69 132 GLY B O 1
ATOM 2568 N N . GLY B 1 133 ? 15.609 0.777 -9.547 1 95.06 133 GLY B N 1
ATOM 2569 C CA . GLY B 1 133 ? 15.414 0.974 -10.977 1 95.06 133 GLY B CA 1
ATOM 2570 C C . GLY B 1 133 ? 15 2.389 -11.328 1 95.06 133 GLY B C 1
ATOM 2571 O O . GLY B 1 133 ? 14.992 3.275 -10.469 1 95.06 133 GLY B O 1
ATOM 2572 N N . ILE B 1 134 ? 14.797 2.6 -12.625 1 96.12 134 ILE B N 1
ATOM 2573 C CA . ILE B 1 134 ? 14.305 3.881 -13.125 1 96.12 134 ILE B CA 1
ATOM 2574 C C . ILE B 1 134 ? 12.797 3.814 -13.328 1 96.12 134 ILE B C 1
ATOM 2576 O O . ILE B 1 134 ? 12.305 2.996 -14.109 1 96.12 134 ILE B O 1
ATOM 2580 N 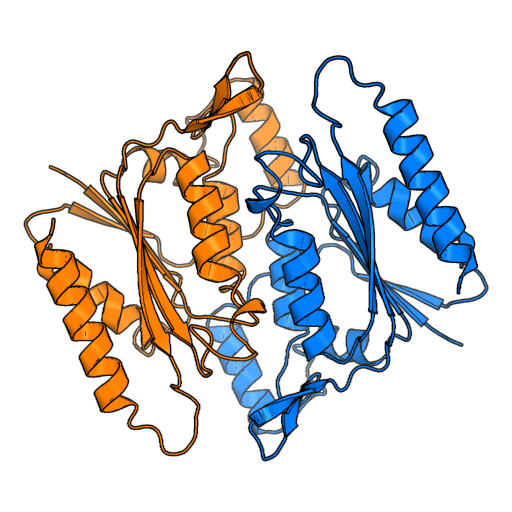N . TYR B 1 135 ? 12.109 4.656 -12.617 1 96.56 135 TYR B N 1
ATOM 2581 C CA . TYR B 1 135 ? 10.648 4.617 -12.695 1 96.56 135 TYR B CA 1
ATOM 2582 C C . TYR B 1 135 ? 10.094 5.977 -13.102 1 96.56 135 TYR B C 1
ATOM 2584 O O . TYR B 1 135 ? 8.891 6.109 -13.344 1 96.56 135 TYR B O 1
ATOM 2592 N N . SER B 1 136 ? 10.961 6.992 -13.117 1 96.25 136 SER B N 1
ATOM 2593 C CA . SER B 1 136 ? 10.516 8.336 -13.469 1 96.25 136 SER B CA 1
ATOM 2594 C C . SER B 1 136 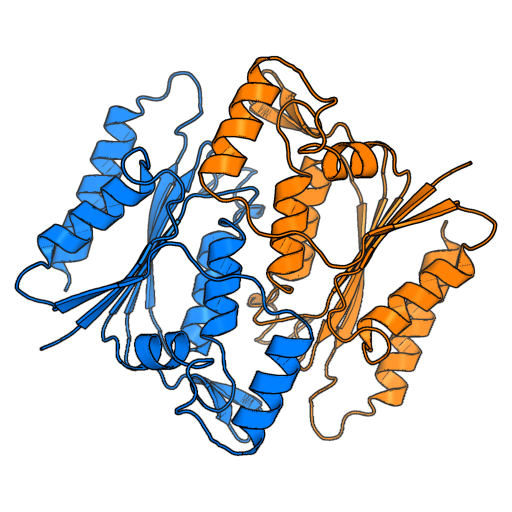? 10.266 8.453 -14.969 1 96.25 136 SER B C 1
ATOM 2596 O O . SER B 1 136 ? 9.57 9.367 -15.422 1 96.25 136 SER B O 1
ATOM 2598 N N . GLU B 1 137 ? 10.852 7.531 -15.742 1 95.62 137 GLU B N 1
ATOM 2599 C CA . GLU B 1 137 ? 10.727 7.504 -17.203 1 95.62 137 GLU B CA 1
ATOM 2600 C C . GLU B 1 137 ? 10.891 6.086 -17.75 1 95.62 137 GLU B C 1
ATOM 2602 O O . GLU B 1 137 ? 11.188 5.16 -16.984 1 95.62 137 GLU B O 1
ATOM 2607 N N . GLY B 1 138 ? 10.547 5.922 -19.047 1 93.81 138 GLY B N 1
ATOM 2608 C CA . GLY B 1 138 ? 10.75 4.625 -19.672 1 93.81 138 GLY B CA 1
ATOM 2609 C C . GLY B 1 138 ? 9.625 3.643 -19.391 1 93.81 138 GLY B C 1
ATOM 2610 O O . GLY B 1 138 ? 8.539 4.043 -18.969 1 93.81 138 GLY B O 1
ATOM 2611 N N . PRO B 1 139 ? 9.875 2.367 -19.578 1 90.88 139 PRO B N 1
ATOM 2612 C CA . PRO B 1 139 ? 8.836 1.339 -19.547 1 90.88 139 PRO B CA 1
ATOM 2613 C C . PRO B 1 139 ? 8.289 1.106 -18.141 1 90.88 139 PRO B C 1
ATOM 2615 O O . PRO B 1 139 ? 7.137 0.691 -17.984 1 90.88 139 PRO B O 1
ATOM 2618 N N . ASN B 1 140 ? 9.117 1.435 -17.125 1 93.75 140 ASN B N 1
ATOM 2619 C CA . ASN B 1 140 ? 8.703 1.124 -15.766 1 93.75 140 ASN B CA 1
ATOM 2620 C C . ASN B 1 140 ? 7.898 2.264 -15.148 1 93.75 140 ASN B C 1
ATOM 2622 O O . ASN B 1 140 ? 7.383 2.135 -14.039 1 93.75 140 ASN B O 1
ATOM 2626 N N . LYS B 1 141 ? 7.758 3.387 -15.867 1 96.06 141 LYS B N 1
ATOM 2627 C CA . LYS B 1 141 ? 7.055 4.551 -15.344 1 96.06 141 LYS B CA 1
ATOM 2628 C C . LYS B 1 141 ? 5.637 4.188 -14.906 1 96.06 141 LYS B C 1
ATOM 2630 O O . LYS B 1 141 ? 5.148 4.676 -13.891 1 96.06 141 LYS B O 1
ATOM 2635 N N . LYS B 1 142 ? 4.965 3.275 -15.664 1 94.81 142 LYS B N 1
ATOM 2636 C CA . LYS B 1 142 ? 3.586 2.869 -15.398 1 94.81 142 LYS B CA 1
ATOM 2637 C C . LYS B 1 142 ? 3.488 2.068 -14.102 1 94.81 142 LYS B C 1
ATOM 2639 O O . LYS B 1 142 ? 2.393 1.855 -13.578 1 94.81 142 LYS B O 1
ATOM 2644 N N . ASP B 1 143 ? 4.625 1.583 -13.586 1 95.75 143 ASP B N 1
ATOM 2645 C CA . ASP B 1 143 ? 4.637 0.7 -12.422 1 95.75 143 ASP B CA 1
ATOM 2646 C C . ASP B 1 143 ? 4.996 1.468 -11.156 1 95.75 143 ASP B C 1
ATOM 2648 O O . ASP B 1 143 ? 5.227 0.867 -10.102 1 95.75 143 ASP B O 1
ATOM 2652 N N . ASP B 1 144 ? 5.133 2.818 -11.258 1 97.31 144 ASP B N 1
ATOM 2653 C CA . ASP B 1 144 ? 5.309 3.664 -10.078 1 97.31 144 ASP B CA 1
ATOM 2654 C C . ASP B 1 144 ? 3.959 4.055 -9.477 1 97.31 144 ASP B C 1
ATOM 2656 O O . ASP B 1 144 ? 3.256 4.91 -10.023 1 97.31 144 ASP B O 1
ATOM 2660 N N . HIS B 1 145 ? 3.641 3.463 -8.352 1 97.56 145 HIS B N 1
ATOM 2661 C CA . HIS B 1 145 ? 2.355 3.701 -7.707 1 97.56 145 HIS B CA 1
ATOM 2662 C C . HIS B 1 145 ? 2.531 4.441 -6.383 1 97.56 145 HIS B C 1
ATOM 2664 O O . HIS B 1 145 ? 1.557 4.691 -5.672 1 97.56 145 HIS B O 1
ATOM 2670 N N . ALA B 1 146 ? 3.773 4.812 -6.023 1 97.62 146 ALA B N 1
ATOM 2671 C CA . ALA B 1 146 ? 4.066 5.336 -4.691 1 97.62 146 ALA B CA 1
ATOM 2672 C C . ALA B 1 146 ? 3.639 6.797 -4.566 1 97.62 146 ALA B C 1
ATOM 2674 O O . ALA B 1 146 ? 2.744 7.125 -3.787 1 97.62 146 ALA B O 1
ATOM 2675 N N . GLY B 1 147 ? 4.223 7.676 -5.395 1 96.38 147 GLY B N 1
ATOM 2676 C CA . GLY B 1 147 ? 3.951 9.102 -5.309 1 96.38 147 GLY B CA 1
ATOM 2677 C C . GLY B 1 147 ? 2.51 9.453 -5.621 1 96.38 147 GLY B C 1
ATOM 2678 O O . GLY B 1 147 ? 1.903 10.281 -4.934 1 96.38 147 GLY B O 1
ATOM 2679 N N . LYS B 1 148 ? 1.945 8.836 -6.648 1 95.06 148 LYS B N 1
ATOM 2680 C CA . LYS B 1 148 ? 0.575 9.125 -7.062 1 95.06 148 LYS B CA 1
ATOM 2681 C C . LYS B 1 148 ? -0.423 8.695 -5.988 1 95.06 148 LYS B C 1
ATOM 2683 O O . LYS B 1 148 ? -1.422 9.383 -5.758 1 95.06 148 LYS B O 1
ATOM 2688 N N . PHE B 1 149 ? -0.107 7.551 -5.414 1 97.75 149 PHE B N 1
ATOM 2689 C CA . PHE B 1 149 ? -0.955 7.094 -4.32 1 97.75 149 PHE B CA 1
ATOM 2690 C C . PHE B 1 149 ? -0.917 8.078 -3.156 1 97.75 149 PHE B C 1
ATOM 2692 O O . PHE B 1 149 ? -1.963 8.469 -2.635 1 97.75 149 PHE B O 1
ATOM 2699 N N . LEU B 1 150 ? 0.227 8.492 -2.787 1 97.94 150 LEU B N 1
ATOM 2700 C CA . LEU B 1 150 ? 0.359 9.422 -1.673 1 97.94 150 LEU B CA 1
ATOM 2701 C C . LEU B 1 150 ? -0.322 10.75 -1.989 1 97.94 150 LEU B C 1
ATOM 2703 O O . LEU B 1 150 ? -0.958 11.352 -1.119 1 97.94 150 LEU B O 1
ATOM 2707 N N . ASP B 1 151 ? -0.145 11.172 -3.203 1 97 151 ASP B N 1
ATOM 2708 C CA . ASP B 1 151 ? -0.802 12.406 -3.615 1 97 151 ASP B CA 1
ATOM 2709 C C . ASP B 1 151 ? -2.316 12.305 -3.451 1 97 151 ASP B C 1
ATOM 2711 O O . ASP B 1 151 ? -2.957 13.234 -2.949 1 97 151 ASP B O 1
ATOM 2715 N N . SER B 1 152 ? -2.885 11.195 -3.85 1 96.81 152 SER B N 1
ATOM 2716 C CA . SER B 1 152 ? -4.316 10.961 -3.699 1 96.81 152 SER B CA 1
ATOM 2717 C C . SER B 1 152 ? -4.742 11.039 -2.236 1 96.81 152 SER B C 1
ATOM 2719 O O . SER B 1 152 ? -5.707 11.719 -1.896 1 96.81 152 SER B O 1
ATOM 2721 N N . VAL B 1 153 ? -3.992 10.367 -1.38 1 97.69 153 VAL B N 1
ATOM 2722 C CA . VAL B 1 153 ? -4.328 10.281 0.038 1 97.69 153 VAL B CA 1
ATOM 2723 C C . VAL B 1 153 ? -4.203 11.664 0.683 1 97.69 153 VAL B C 1
ATOM 2725 O O . VAL B 1 153 ? -5.102 12.102 1.403 1 97.69 153 VAL B O 1
ATOM 2728 N N . PHE B 1 154 ? -3.117 12.336 0.379 1 98.19 154 PHE B N 1
ATOM 2729 C CA . PHE B 1 154 ? -2.865 13.625 1.004 1 98.19 154 PHE B CA 1
ATOM 2730 C C . PHE B 1 154 ? -3.877 14.664 0.529 1 98.19 154 PHE B C 1
ATOM 2732 O O . PHE B 1 154 ? -4.344 15.492 1.317 1 98.19 154 PHE B O 1
ATOM 2739 N N . ARG B 1 155 ? -4.215 14.594 -0.74 1 96.38 155 ARG B N 1
ATOM 2740 C CA . ARG B 1 155 ? -5.266 15.477 -1.229 1 96.38 155 ARG B CA 1
ATOM 2741 C C . ARG B 1 155 ? -6.578 15.227 -0.494 1 96.38 155 ARG B C 1
ATOM 2743 O O . ARG B 1 155 ? -7.27 16.172 -0.106 1 96.38 155 ARG B O 1
ATOM 2750 N N . MET B 1 156 ? -6.902 14.008 -0.298 1 96.25 156 MET B N 1
ATOM 2751 C CA . MET B 1 156 ? -8.109 13.648 0.447 1 96.25 156 MET B CA 1
ATOM 2752 C C . MET B 1 156 ? -8.062 14.227 1.86 1 96.25 156 MET B C 1
ATOM 2754 O O . MET B 1 156 ? -9.078 14.688 2.381 1 96.25 156 MET B O 1
ATOM 2758 N N . LEU B 1 157 ? -6.848 14.234 2.42 1 97.94 157 LEU B N 1
ATOM 2759 C CA . LEU B 1 157 ? -6.68 14.664 3.805 1 97.94 157 LEU B CA 1
ATOM 2760 C C . LEU B 1 157 ? -6.512 16.172 3.889 1 97.94 157 LEU B C 1
ATOM 2762 O O . LEU B 1 157 ? -6.336 16.734 4.98 1 97.94 157 LEU B O 1
ATOM 2766 N N . GLY B 1 158 ? -6.484 16.875 2.729 1 96.31 158 GLY B N 1
ATOM 2767 C CA . GLY B 1 158 ? -6.508 18.344 2.729 1 96.31 158 GLY B CA 1
ATOM 2768 C C . GLY B 1 158 ? -5.176 18.953 2.346 1 96.31 158 GLY B C 1
ATOM 2769 O O . GLY B 1 158 ? -5.016 20.172 2.389 1 96.31 158 GLY B O 1
ATOM 2770 N N . ILE B 1 159 ? -4.238 18.125 2.01 1 97.75 159 ILE B N 1
ATOM 2771 C CA . ILE B 1 159 ? -2.93 18.641 1.619 1 97.75 159 ILE B CA 1
ATOM 2772 C C . ILE B 1 159 ? -2.887 18.844 0.107 1 97.75 159 ILE B C 1
ATOM 2774 O O . ILE B 1 159 ? -2.979 17.875 -0.66 1 97.75 159 ILE B O 1
ATOM 2778 N N . GLN B 1 160 ? -2.658 19.938 -0.364 1 92.69 160 GLN B N 1
ATOM 2779 C CA . GLN B 1 160 ? -2.859 20.312 -1.763 1 92.69 160 GLN B CA 1
ATOM 2780 C C . GLN B 1 160 ? -1.578 20.125 -2.57 1 92.69 160 GLN B C 1
ATOM 2782 O O . GLN B 1 160 ? -1.611 20.094 -3.803 1 92.69 160 GLN B O 1
ATOM 2787 N N . ARG B 1 161 ? -0.482 20.078 -1.852 1 97.12 161 ARG B N 1
ATOM 2788 C CA . ARG B 1 161 ? 0.785 19.953 -2.566 1 97.12 161 ARG B CA 1
ATOM 2789 C C . ARG B 1 161 ? 1.669 18.891 -1.936 1 97.12 161 ARG B C 1
ATOM 2791 O O . ARG B 1 161 ? 1.902 18.891 -0.725 1 97.12 161 ARG B O 1
ATOM 2798 N N . THR B 1 162 ? 2.047 18.031 -2.74 1 98 162 THR B N 1
ATOM 2799 C CA . THR B 1 162 ? 3.01 17.016 -2.342 1 98 162 THR B CA 1
ATOM 2800 C C . THR B 1 162 ? 4.266 17.094 -3.205 1 98 162 THR B C 1
ATOM 2802 O O . THR B 1 162 ? 4.199 16.891 -4.422 1 98 162 THR B O 1
ATOM 2805 N N . ASP B 1 163 ? 5.355 17.422 -2.605 1 98.31 163 ASP B N 1
ATOM 2806 C CA . ASP B 1 163 ? 6.652 17.375 -3.279 1 98.31 163 ASP B CA 1
ATOM 2807 C C . ASP B 1 163 ? 7.273 15.984 -3.17 1 98.31 163 ASP B C 1
ATOM 2809 O O . ASP B 1 163 ? 7.148 15.32 -2.137 1 98.31 163 ASP B O 1
ATOM 2813 N N . VAL B 1 164 ? 7.898 15.562 -4.215 1 98.25 164 VAL B N 1
ATOM 2814 C CA . VAL B 1 164 ? 8.539 14.25 -4.227 1 98.25 164 VAL B CA 1
ATOM 2815 C C . VAL B 1 164 ? 10.016 14.391 -4.598 1 98.25 164 VAL B C 1
ATOM 2817 O O . VAL B 1 164 ? 10.344 15.039 -5.594 1 98.25 164 VAL B O 1
ATOM 2820 N N . VAL B 1 165 ? 10.867 13.922 -3.803 1 98.62 165 VAL B N 1
ATOM 2821 C CA . VAL B 1 165 ? 12.297 13.82 -4.094 1 98.62 165 VAL B CA 1
ATOM 2822 C C . VAL B 1 165 ? 12.719 12.352 -4.137 1 98.62 165 VAL B C 1
ATOM 2824 O O . VAL B 1 165 ? 12.602 11.641 -3.137 1 98.62 165 VAL B O 1
ATOM 2827 N N . THR B 1 166 ? 13.18 11.945 -5.238 1 98.44 166 THR B N 1
ATOM 2828 C CA . THR B 1 166 ? 13.523 10.539 -5.426 1 98.44 166 THR B CA 1
ATOM 2829 C C . THR B 1 166 ? 14.953 10.398 -5.93 1 98.44 166 THR B C 1
ATOM 2831 O O . THR B 1 166 ? 15.398 11.172 -6.781 1 98.44 166 THR B O 1
ATOM 2834 N N . ALA B 1 167 ? 15.719 9.492 -5.379 1 98.75 167 ALA B N 1
ATOM 2835 C CA . ALA B 1 167 ? 16.953 8.969 -5.977 1 98.75 167 ALA B CA 1
ATOM 2836 C C . ALA B 1 167 ? 16.703 7.625 -6.645 1 98.75 167 ALA B C 1
ATOM 2838 O O . ALA B 1 167 ? 16.297 6.66 -5.988 1 98.75 167 ALA B O 1
ATOM 2839 N N . GLU B 1 168 ? 16.891 7.5 -7.941 1 98.38 168 GLU B N 1
ATOM 2840 C CA . GLU B 1 168 ? 16.594 6.262 -8.656 1 98.38 168 GLU B CA 1
ATOM 2841 C C . GLU B 1 168 ? 17.812 5.734 -9.391 1 98.38 168 GLU B C 1
ATOM 2843 O O . GLU B 1 168 ? 18.797 6.457 -9.562 1 98.38 168 GLU B O 1
ATOM 2848 N N . GLY B 1 169 ? 17.781 4.477 -9.789 1 97 169 GLY B N 1
ATOM 2849 C CA . GLY B 1 169 ? 18.859 3.805 -10.492 1 97 169 GLY B CA 1
ATOM 2850 C C . GLY B 1 169 ? 19.969 3.334 -9.562 1 97 169 GLY B C 1
ATOM 2851 O O . GLY B 1 169 ? 21.125 3.174 -9.992 1 97 169 GLY B O 1
ATOM 2852 N N . LEU B 1 170 ? 19.609 3.096 -8.336 1 97.62 170 LEU B N 1
ATOM 2853 C CA . LEU B 1 170 ? 20.625 2.85 -7.312 1 97.62 170 LEU B CA 1
ATOM 2854 C C . LEU B 1 170 ? 21.141 1.417 -7.391 1 97.62 170 LEU B C 1
ATOM 2856 O O . LEU B 1 170 ? 22.188 1.101 -6.832 1 97.62 170 LEU B O 1
ATOM 2860 N N . ASP B 1 171 ? 20.344 0.534 -8.039 1 94 171 ASP B N 1
ATOM 2861 C CA . ASP B 1 171 ? 20.781 -0.855 -8.156 1 94 171 ASP B CA 1
ATOM 2862 C C . ASP B 1 171 ? 21.203 -1.179 -9.586 1 94 171 ASP B C 1
ATOM 2864 O O . ASP B 1 171 ? 21.375 -2.348 -9.938 1 94 171 ASP B O 1
ATOM 2868 N N . ILE B 1 172 ? 21.312 -0.197 -10.406 1 94.06 172 ILE B N 1
ATOM 2869 C CA . ILE B 1 172 ? 21.766 -0.407 -11.781 1 94.06 172 ILE B CA 1
ATOM 2870 C C . ILE B 1 172 ? 23.281 -0.443 -11.828 1 94.06 172 ILE B C 1
ATOM 2872 O O . ILE B 1 172 ? 23.953 0.517 -11.43 1 94.06 172 ILE B O 1
ATOM 2876 N N . ILE B 1 173 ? 23.797 -1.528 -12.305 1 92.31 173 ILE B N 1
ATOM 2877 C CA . ILE B 1 173 ? 25.234 -1.732 -12.383 1 92.31 173 ILE B CA 1
ATOM 2878 C C . ILE B 1 173 ? 25.875 -0.642 -13.242 1 92.31 173 ILE B C 1
ATOM 2880 O O . ILE B 1 173 ? 25.391 -0.355 -14.344 1 92.31 173 ILE B O 1
ATOM 2884 N N . GLY B 1 174 ? 26.906 0.004 -12.75 1 94.81 174 GLY B N 1
ATOM 2885 C CA . GLY B 1 174 ? 27.609 1.025 -13.5 1 94.81 174 GLY B CA 1
ATOM 2886 C C . GLY B 1 174 ? 27.234 2.438 -13.094 1 94.81 174 GLY B C 1
ATOM 2887 O O . GLY B 1 174 ? 27.953 3.391 -13.406 1 94.81 174 GLY B O 1
ATOM 2888 N N . ASN B 1 175 ? 26.094 2.57 -12.453 1 97.5 175 ASN B N 1
ATOM 2889 C CA . ASN B 1 175 ? 25.688 3.9 -12 1 97.5 175 ASN B CA 1
ATOM 2890 C C . ASN B 1 175 ? 26.578 4.398 -10.867 1 97.5 175 ASN B C 1
ATOM 2892 O O . ASN B 1 175 ? 27.062 3.602 -10.062 1 97.5 175 ASN B O 1
ATOM 2896 N N . ASP B 1 176 ? 26.828 5.676 -10.844 1 98.31 176 ASP B N 1
ATOM 2897 C CA . ASP B 1 176 ? 27.516 6.32 -9.727 1 98.31 176 ASP B CA 1
ATOM 2898 C C . ASP B 1 176 ? 26.547 6.629 -8.594 1 98.31 176 ASP B C 1
ATOM 2900 O O . ASP B 1 176 ? 26 7.727 -8.523 1 98.31 176 ASP B O 1
ATOM 2904 N N . VAL B 1 177 ? 26.375 5.715 -7.688 1 98.06 177 VAL B N 1
ATOM 2905 C CA . VAL B 1 177 ? 25.422 5.797 -6.594 1 98.06 177 VAL B CA 1
ATOM 2906 C C . VAL B 1 177 ? 25.703 7.035 -5.742 1 98.06 177 VAL B C 1
ATOM 2908 O O . VAL B 1 177 ? 24.781 7.73 -5.316 1 98.06 177 VAL B O 1
ATOM 2911 N N . GLY B 1 178 ? 26.984 7.281 -5.461 1 98.19 178 GLY B N 1
ATOM 2912 C CA . GLY B 1 178 ? 27.359 8.469 -4.703 1 98.19 178 GLY B CA 1
ATOM 2913 C C . GLY B 1 178 ? 26.875 9.758 -5.332 1 98.19 178 GLY B C 1
ATOM 2914 O O . GLY B 1 178 ? 26.328 10.617 -4.648 1 98.19 178 GLY B O 1
ATOM 2915 N N . LEU B 1 179 ? 27.062 9.852 -6.562 1 98.62 179 LEU B N 1
ATOM 2916 C CA . LEU B 1 179 ? 26.641 11.055 -7.277 1 98.62 179 LEU B CA 1
ATOM 2917 C C . LEU B 1 179 ? 25.125 11.188 -7.27 1 98.62 179 LEU B C 1
ATOM 2919 O O . LEU B 1 179 ? 24.594 12.281 -7.078 1 98.62 179 LEU B O 1
ATOM 2923 N N . ILE B 1 180 ? 24.406 10.094 -7.523 1 98.75 180 ILE B N 1
ATOM 2924 C CA . ILE B 1 180 ? 22.953 10.086 -7.508 1 98.75 180 ILE B CA 1
ATOM 2925 C C . ILE B 1 180 ? 22.453 10.57 -6.152 1 98.75 180 ILE B C 1
ATOM 2927 O O . ILE B 1 180 ? 21.578 11.43 -6.078 1 98.75 180 ILE B O 1
ATOM 2931 N N . MET B 1 181 ? 23.062 10.031 -5.129 1 98.69 181 MET B N 1
ATOM 2932 C CA . MET B 1 181 ? 22.641 10.383 -3.777 1 98.69 181 MET B CA 1
ATOM 2933 C C . MET B 1 181 ? 22.969 11.836 -3.463 1 98.69 181 MET B C 1
ATOM 2935 O O . MET B 1 181 ? 22.172 12.539 -2.838 1 98.69 181 MET B O 1
ATOM 2939 N N . ASP B 1 182 ? 24.156 12.281 -3.854 1 98.62 182 ASP B N 1
ATOM 2940 C CA . ASP B 1 182 ? 24.547 13.672 -3.643 1 98.62 182 ASP B CA 1
ATOM 2941 C C . ASP B 1 182 ? 23.531 14.625 -4.281 1 98.62 182 ASP B C 1
ATOM 2943 O O . ASP B 1 182 ? 23.156 15.633 -3.684 1 98.62 182 ASP B O 1
ATOM 2947 N N . GLN B 1 183 ? 23.172 14.281 -5.422 1 98.69 183 GLN B N 1
ATOM 2948 C CA . GLN B 1 183 ? 22.188 15.109 -6.129 1 98.69 183 GLN B CA 1
ATOM 2949 C C . GLN B 1 183 ? 20.859 15.133 -5.395 1 98.69 183 GLN B C 1
ATOM 2951 O O . GLN B 1 183 ? 20.234 16.188 -5.25 1 98.69 183 GLN B O 1
ATOM 2956 N N . ALA B 1 184 ? 20.391 13.984 -4.992 1 98.81 184 ALA B N 1
ATOM 2957 C CA . ALA B 1 184 ? 19.125 13.898 -4.273 1 98.81 184 ALA B CA 1
ATOM 2958 C C . ALA B 1 184 ? 19.188 14.664 -2.957 1 98.81 184 ALA B C 1
ATOM 2960 O O . ALA B 1 184 ? 18.219 15.328 -2.574 1 98.81 184 ALA B O 1
ATOM 2961 N N . VAL B 1 185 ? 20.297 14.562 -2.289 1 98.69 185 VAL B N 1
ATOM 2962 C CA . VAL B 1 185 ? 20.484 15.281 -1.031 1 98.69 185 VAL B CA 1
ATOM 2963 C C . VAL B 1 185 ? 20.484 16.781 -1.288 1 98.69 185 VAL B C 1
ATOM 2965 O O . VAL B 1 185 ? 19.859 17.547 -0.536 1 98.69 185 VAL B O 1
ATOM 2968 N N . ARG B 1 186 ? 21.109 17.219 -2.316 1 98.69 186 ARG B N 1
ATOM 2969 C CA . ARG B 1 186 ? 21.109 18.641 -2.684 1 98.69 186 ARG B CA 1
ATOM 2970 C C . ARG B 1 186 ? 19.688 19.109 -2.998 1 98.69 186 ARG B C 1
ATOM 2972 O O . ARG B 1 186 ? 19.297 20.219 -2.615 1 98.69 186 ARG B O 1
ATOM 2979 N N . GLU B 1 187 ? 18.953 18.312 -3.689 1 98.75 187 GLU B N 1
ATOM 2980 C CA . GLU B 1 187 ? 17.562 18.625 -3.979 1 98.75 187 GLU B CA 1
ATOM 2981 C C . GLU B 1 187 ? 16.75 18.781 -2.695 1 98.75 187 GLU B C 1
ATOM 2983 O O . GLU B 1 187 ? 15.914 19.672 -2.584 1 98.75 187 GLU B O 1
ATOM 2988 N N . ALA B 1 188 ? 17 17.891 -1.772 1 98.75 188 ALA B N 1
ATOM 2989 C CA . ALA B 1 188 ? 16.328 17.953 -0.476 1 98.75 188 ALA B CA 1
ATOM 2990 C C . ALA B 1 188 ? 16.641 19.266 0.232 1 98.75 188 ALA B C 1
ATOM 2992 O O . ALA B 1 188 ? 15.766 19.906 0.81 1 98.75 188 ALA B O 1
ATOM 2993 N N . GLU B 1 189 ? 17.891 19.672 0.15 1 98.56 189 GLU B N 1
ATOM 2994 C CA . GLU B 1 189 ? 18.328 20.938 0.758 1 98.56 189 GLU B CA 1
ATOM 2995 C C . GLU B 1 189 ? 17.656 22.125 0.091 1 98.56 189 GLU B C 1
ATOM 2997 O O . GLU B 1 189 ? 17.188 23.047 0.771 1 98.56 189 GLU B O 1
ATOM 3002 N N . LEU B 1 190 ? 17.672 22.109 -1.188 1 98.62 190 LEU B N 1
ATOM 3003 C CA . LEU B 1 190 ? 17.047 23.203 -1.938 1 98.62 190 LEU B CA 1
ATOM 3004 C C . LEU B 1 190 ? 15.555 23.297 -1.617 1 98.62 190 LEU B C 1
ATOM 3006 O O . LEU B 1 190 ? 15.023 24.406 -1.443 1 98.62 190 LEU B O 1
ATOM 3010 N N . LEU B 1 191 ? 14.93 22.141 -1.521 1 98.62 191 LEU B N 1
ATOM 3011 C CA . LEU B 1 191 ? 13.516 22.109 -1.175 1 98.62 191 LEU B CA 1
ATOM 3012 C C . LEU B 1 191 ? 13.281 22.688 0.213 1 98.62 191 LEU B C 1
ATOM 3014 O O . LEU B 1 191 ? 12.312 23.422 0.427 1 98.62 191 LEU B O 1
ATOM 3018 N N . ALA B 1 192 ? 14.109 22.391 1.147 1 98.44 192 ALA B N 1
ATOM 3019 C CA . ALA B 1 192 ? 13.992 22.906 2.506 1 98.44 192 ALA B CA 1
ATOM 3020 C C . ALA B 1 192 ? 14.016 24.438 2.508 1 98.44 192 ALA B C 1
ATOM 3022 O O . ALA B 1 192 ? 13.383 25.078 3.354 1 98.44 192 ALA B O 1
ATOM 3023 N N . GLY B 1 193 ? 14.75 25 1.561 1 97.5 193 GLY B N 1
ATOM 3024 C CA . GLY B 1 193 ? 14.852 26.453 1.447 1 97.5 193 GLY B CA 1
ATOM 3025 C C . GLY B 1 193 ? 13.539 27.109 1.091 1 97.5 193 GLY B C 1
ATOM 3026 O O . GLY B 1 193 ? 13.398 28.328 1.229 1 97.5 193 GLY B O 1
ATOM 3027 N N . THR B 1 194 ? 12.578 26.359 0.648 1 97.38 194 THR B N 1
ATOM 3028 C CA . THR B 1 194 ? 11.297 26.922 0.237 1 97.38 194 THR B CA 1
ATOM 3029 C C . THR B 1 194 ? 10.328 26.984 1.417 1 97.38 194 THR B C 1
ATOM 3031 O O . THR B 1 194 ? 9.18 27.406 1.264 1 97.38 194 THR B O 1
ATOM 3034 N N . PHE B 1 195 ? 10.727 26.594 2.562 1 95.25 195 PHE B N 1
ATOM 3035 C CA . PHE B 1 195 ? 9.914 26.609 3.775 1 95.25 195 PHE B CA 1
ATOM 3036 C C . PHE B 1 195 ? 10.398 27.672 4.746 1 95.25 195 PHE B C 1
ATOM 3038 O O . PHE B 1 195 ? 11.477 28.234 4.562 1 95.25 195 PHE B O 1
#

Organism: Anaerostipes caccae (strain DSM 14662 / CCUG 47493 / JCM 13470 / NCIMB 13811 / L1-92) (NCBI:txid411490)

Radius of gyration: 21.06 Å; Cα contacts (8 Å, |Δi|>4): 781; chains: 2; bounding box: 58×58×42 Å

Secondary structure (DSSP, 8-state):
--EEEEEE--TTGGG-HHHHHHHHHHHHTBTTBEEEEE-S-PPPP-HHHHHHHHHHHHTT-TTSGGGHHHHHHHH-SEEEEE---BTTB--HHHHHHHHHH--BTTTEEE-TTS-EEE--S--EEEEEEE-SS--SSSGGGGG--HHHHHHHHHHHTT--EEEEEEE--TTSTT--HHHHHHHHHHHHHHHHTT-/--EEEEEE--TTGGG-HHHHHHHHHHHHTBTTBEEEEE-S-PPPP-HHHHHHHHHHHHHT-TTSGGGHHHHHHHH-SEEEEE---BTTB--HHHHHHHHHH--BTTTEEE-TTS-EEE--S--EEEEEEE-SS--SSSGGGGG--HHHHHHHHHHHTT--EEEEEEE--TTSTT--HHHHHHHHHHHHHHHHTT-

Solvent-accessible surface area (backbone atoms only — not comparable to full-atom values): 19992 Å² total; per-residue (Å²): 129,52,30,31,36,35,40,43,44,39,65,63,46,90,75,24,71,24,43,52,31,44,47,50,24,49,58,71,38,54,90,69,37,48,77,45,75,46,67,70,53,38,69,48,80,46,52,68,55,46,53,50,50,52,52,33,54,75,70,66,50,68,81,49,74,85,32,46,60,26,54,55,54,39,65,15,46,28,40,37,38,26,28,42,54,46,89,38,24,50,53,24,26,48,45,11,37,51,56,51,36,63,35,78,77,67,29,21,42,64,47,94,87,64,48,69,39,33,60,31,59,19,51,42,33,37,39,27,28,29,31,42,54,59,40,92,49,74,88,43,29,85,43,54,46,40,67,62,47,48,45,45,47,36,42,44,33,37,22,80,37,68,48,75,50,65,35,60,35,64,65,41,87,86,54,60,50,67,59,47,48,50,52,36,37,50,50,28,44,57,54,42,66,76,105,129,52,28,32,35,35,41,44,44,38,66,62,46,90,75,25,71,24,41,52,31,44,47,49,23,49,60,70,40,54,90,69,38,48,76,46,74,46,68,73,53,39,69,48,82,47,51,67,56,47,53,51,52,51,52,32,52,75,68,64,51,68,82,48,73,85,33,46,61,26,53,55,54,40,67,15,47,27,40,36,37,24,28,42,53,46,89,37,26,49,53,25,27,47,45,11,37,53,56,50,35,64,34,76,77,69,28,22,42,64,46,95,87,64,47,68,41,33,59,31,59,20,51,41,34,38,38,27,28,28,30,43,55,62,38,92,49,74,87,41,30,84,44,54,46,37,68,63,48,48,45,44,48,36,41,44,31,36,22,81,37,68,48,76,48,66,36,60,34,62,65,41,87,87,54,61,51,67,58,45,47,51,51,38,37,50,50,28,46,57,54,42,68,77,105

pLDDT: mean 96.05, std 3.57, range [69.56, 98.88]

Sequence (390 aa):
MKSILFVNGCIRGEESRTLLMARRFLDCLRGKYEITEVNGLCLPLDREALKKRDRLAAQGNWDDPVFDEARTFLEADIVVLAAPFWEGTFPAAVHAYIEQICVTGLTFGYREDGTAEGYGKAKRAIFFSTRGGIYSEGPNKKDDHAGKFLDSVFRMLGIQRTDVVTAEGLDIIGNDVGLIMDQAVREAELLAGTFMKSILFVNGCIRGEESRTLLMARRFLDCLRGKYEITEVNGLCLPLDREALKKRDRLAAQGNWDDPVFDEARTFLEADIVVLAAPFWEGTFPAAVHAYIEQICVTGLTFGYREDGTAEGYGKAKRAIFFSTRGGIYSEGPNKKDDHAGKFLDSVFRMLGIQRTDVVTAEGLDIIGNDVGLIMDQAVREAELLAGTF

InterPro domains:
  IPR003680 Flavodoxin-like fold [PF02525] (3-188)
  IPR029039 Flavoprotein-like superfamily [G3DSA:3.40.50.360] (1-195)
  IPR029039 Flavoprotein-like superfamily [SSF52218] (1-189)
  IPR050104 FMN-dependent NADH:quinone oxidoreductase, azoreductase type 1 [PTHR43741] (1-188)

Foldseek 3Di:
DAAEEEEEAQPVPPVGLQVLLVVLLVVLCPPVHHYDYDPDFDDADDPVLVVVLVVCVVVVNCVDCLQVLLVVQQRHQEYEYTAEDDQQAGDVSVVRSLVSNPREPRQWHADPVGQIGGNHNHQEYEYTYEEQADCVDDPNVVSRPHQVVVCVSCVSNPHNYYHYQYQYNCNPPPDPNVVSSVVSSVVSSVVSVVD/DAAEEEEEAQPVPPVGLQVLLVVLLVVLCPPVHHYDYDPDFDDADDPVLVVVLVVCVVVVNCPDCLQVLLVVQQRHQEYEYTAEDDQQAGDVSVVRSLVSNPREPRQWHADPVGQIGGNHNHQEYEYTYEEQADCVDDPNVVSRPHQVVVCVSVVSNPHNYYHYQYQYNCNPPPDDNVVSSVVSSVVSSVVSVVD

Nearest PDB structures (foldseek):
  6qu0-assembly1_B  TM=8.235E-01  e=4.442E-17  Halalkalibacter okhensis
  4n9q-assembly1_A  TM=8.506E-01  e=1.096E-15  Pseudomonas aeruginosa PAO1
  4m0c-assembly1_A  TM=8.739E-01  e=3.052E-14  Bacillus anthracis str. 'Ames Ancestor'
  3r6w-assembly1_B-2  TM=8.144E-01  e=8.570E-15  Pseudomonas aeruginosa
  4m0c-assembly1_B  TM=8.716E-01  e=2.115E-13  Bacillus anthracis str. 'Ames Ancestor'